Protein 6UG4 (pdb70)

InterPro domains:
  IPR003032 Ryanodine receptor Ryr [PF02026] (8-98)
  IPR015925 Ryanodine/Inositol 1,4,5-trisphosphate receptor [PTHR46399] (4-99)

Structure (mmCIF, N/CA/C/O backbone):
data_6UG4
#
_entry.id   6UG4
#
_cell.length_a   84.201
_cell.length_b   84.201
_cell.length_c   229.704
_cell.angle_alpha   90.000
_cell.angle_beta   90.000
_cell.angle_gamma   90.000
#
_symmetry.space_group_name_H-M   'P 41 21 2'
#
loop_
_entity.id
_entity.type
_entity.pdbx_description
1 polymer 'Putative ryanodine receptor'
2 non-polymer CAFFEINE
3 non-polymer GLYCEROL
4 non-polymer 'SULFATE ION'
5 non-polymer 'PYRUVIC ACID'
6 water water
#
loop_
_atom_site.group_PDB
_atom_site.id
_atom_site.type_symbol
_atom_site.label_atom_id
_atom_site.label_alt_id
_atom_site.label_comp_id
_atom_site.label_asym_id
_atom_site.label_entity_id
_atom_site.label_seq_id
_atom_site.pdbx_PDB_ins_code
_atom_site.Cartn_x
_atom_site.Cartn_y
_atom_site.Cartn_z
_atom_site.occupancy
_atom_site.B_iso_or_equiv
_atom_site.auth_seq_id
_atom_site.auth_comp_id
_atom_site.auth_asym_id
_atom_site.auth_atom_id
_atom_site.pdbx_PDB_model_num
ATOM 1 N N . ASP A 1 7 ? 11.448 1.444 3.222 1.00 83.66 7 ASP A N 1
ATOM 2 C CA . ASP A 1 7 ? 11.468 0.138 2.562 1.00 85.82 7 ASP A CA 1
ATOM 3 C C . ASP A 1 7 ? 12.205 0.213 1.218 1.00 86.66 7 ASP A C 1
ATOM 4 O O . ASP A 1 7 ? 11.771 0.904 0.289 1.00 86.62 7 ASP A O 1
ATOM 6 N N . TYR A 1 8 ? 13.316 -0.523 1.128 1.00 81.22 8 TYR A N 1
ATOM 7 C CA . TYR A 1 8 ? 14.262 -0.426 0.022 1.00 70.33 8 TYR A CA 1
ATOM 8 C C . TYR A 1 8 ? 14.028 -1.554 -0.985 1.00 65.95 8 TYR A C 1
ATOM 9 O O . TYR A 1 8 ? 14.152 -2.738 -0.646 1.00 61.06 8 TYR A O 1
ATOM 18 N N . ILE A 1 9 ? 13.720 -1.179 -2.225 1.00 65.81 9 ILE A N 1
ATOM 19 C CA . ILE A 1 9 ? 13.593 -2.156 -3.306 1.00 67.81 9 ILE A CA 1
ATOM 20 C C . ILE A 1 9 ? 14.530 -1.777 -4.449 1.00 68.98 9 ILE A C 1
ATOM 21 O O . ILE A 1 9 ? 14.228 -0.856 -5.225 1.00 68.35 9 ILE A O 1
ATOM 26 N N . PRO A 1 10 ? 15.629 -2.511 -4.603 1.00 69.76 10 PRO A N 1
ATOM 27 C CA . PRO A 1 10 ? 16.557 -2.210 -5.700 1.00 63.13 10 PRO A CA 1
ATOM 28 C C . PRO A 1 10 ? 15.891 -2.489 -7.039 1.00 64.83 10 PRO A C 1
ATOM 29 O O . PRO A 1 10 ? 15.208 -3.503 -7.217 1.00 76.19 10 PRO A O 1
ATOM 33 N N . GLU A 1 11 ? 16.095 -1.579 -7.988 1.00 59.79 11 GLU A N 1
ATOM 34 C CA . GLU A 1 11 ? 15.684 -1.784 -9.375 1.00 63.39 11 GLU A CA 1
ATOM 35 C C . GLU A 1 11 ? 16.924 -1.666 -10.254 1.00 64.02 11 GLU A C 1
ATOM 36 O O . GLU A 1 11 ? 17.124 -0.654 -10.937 1.00 65.84 11 GLU A O 1
ATOM 42 N N . PRO A 1 12 ? 17.795 -2.670 -10.241 1.00 60.33 12 PRO A N 1
ATOM 43 C CA . PRO A 1 12 ? 18.960 -2.629 -11.125 1.00 56.22 12 PRO A CA 1
ATOM 44 C C . PRO A 1 12 ? 18.550 -2.762 -12.583 1.00 52.29 12 PRO A C 1
ATOM 45 O O . PRO A 1 12 ? 17.445 -3.194 -12.922 1.00 58.32 12 PRO A O 1
ATOM 57 N N . ASP A 1 14 ? 18.895 -4.829 -15.926 1.00 50.83 14 ASP A N 1
ATOM 58 C CA . ASP A 1 14 ? 18.990 -6.274 -16.084 1.00 48.88 14 ASP A CA 1
ATOM 59 C C . ASP A 1 14 ? 20.229 -6.659 -16.902 1.00 50.07 14 ASP A C 1
ATOM 60 O O . ASP A 1 14 ? 20.380 -6.235 -18.052 1.00 50.88 14 ASP A O 1
ATOM 65 N N . LEU A 1 15 ? 21.105 -7.482 -16.326 1.00 40.38 15 LEU A N 1
ATOM 66 C CA . LEU A 1 15 ? 22.332 -7.879 -17.005 1.00 41.48 15 LEU A CA 1
ATOM 67 C C . LEU A 1 15 ? 22.331 -9.326 -17.472 1.00 42.71 15 LEU A C 1
ATOM 68 O O . LEU A 1 15 ? 23.306 -9.757 -18.093 1.00 48.12 15 LEU A O 1
ATOM 73 N N . SER A 1 16 ? 21.251 -10.070 -17.231 1.00 44.18 16 SER A N 1
ATOM 74 C CA . SER A 1 16 ? 21.256 -11.516 -17.454 1.00 45.04 16 SER A CA 1
ATOM 75 C C . SER A 1 16 ? 21.394 -11.904 -18.921 1.00 46.35 16 SER A C 1
ATOM 76 O O . SER A 1 16 ? 21.733 -13.050 -19.207 1.00 48.93 16 SER A O 1
ATOM 79 N N . LEU A 1 17 ? 21.148 -10.993 -19.858 1.00 46.98 17 LEU A N 1
ATOM 80 C CA . LEU A 1 17 ? 21.303 -11.300 -21.270 1.00 45.90 17 LEU A CA 1
ATOM 81 C C . LEU A 1 17 ? 22.587 -10.726 -21.866 1.00 45.32 17 LEU A C 1
ATOM 82 O O . LEU A 1 17 ? 22.814 -10.870 -23.071 1.00 48.30 17 LEU A O 1
ATOM 87 N N . VAL A 1 18 ? 23.424 -10.071 -21.065 1.00 41.65 18 VAL A N 1
ATOM 88 C CA . VAL A 1 18 ? 24.684 -9.537 -21.569 1.00 37.65 18 VAL A CA 1
ATOM 89 C C . VAL A 1 18 ? 25.701 -10.670 -21.613 1.00 45.57 18 VAL A C 1
ATOM 90 O O . VAL A 1 18 ? 25.946 -11.333 -20.599 1.00 46.70 18 VAL A O 1
ATOM 94 N N . ASP A 1 19 ? 26.310 -10.876 -22.778 1.00 41.59 19 ASP A N 1
ATOM 95 C CA . ASP A 1 19 ? 27.259 -11.971 -22.960 1.00 48.52 19 ASP A CA 1
ATOM 96 C C . ASP A 1 19 ? 28.687 -11.448 -23.104 1.00 55.64 19 ASP A C 1
ATOM 97 O O . ASP A 1 19 ? 28.983 -10.653 -24.003 1.00 56.59 19 ASP A O 1
ATOM 102 N N . LEU A 1 20 ? 29.536 -11.943 -22.269 1.00 50.89 20 LEU A N 1
ATOM 103 C CA . LEU A 1 20 ? 30.942 -11.597 -22.279 1.00 48.38 20 LEU A CA 1
ATOM 104 C C . LEU A 1 20 ? 31.761 -12.727 -22.882 1.00 42.87 20 LEU A C 1
ATOM 105 O O . LEU A 1 20 ? 31.329 -13.881 -22.888 1.00 46.05 20 LEU A O 1
ATOM 110 N N . PRO A 1 21 ? 32.947 -12.426 -23.395 1.00 41.96 21 PRO A N 1
ATOM 111 C CA . PRO A 1 21 ? 33.840 -13.504 -23.846 1.00 44.93 21 PRO A CA 1
ATOM 112 C C . PRO A 1 21 ? 34.162 -14.465 -22.707 1.00 46.38 21 PRO A C 1
ATOM 113 O O . PRO A 1 21 ? 34.533 -14.044 -21.603 1.00 40.31 21 PRO A O 1
ATOM 117 N N . GLU A 1 22 ? 34.005 -15.774 -22.982 1.00 39.38 22 GLU A N 1
ATOM 118 C CA . GLU A 1 22 ? 34.375 -16.817 -22.026 1.00 41.03 22 GLU A CA 1
ATOM 119 C C . GLU A 1 22 ? 35.795 -16.593 -21.508 1.00 34.77 22 GLU A C 1
ATOM 120 O O . GLU A 1 22 ? 36.068 -16.760 -20.313 1.00 33.12 22 GLU A O 1
ATOM 126 N N . SER A 1 23 ? 36.697 -16.255 -22.434 1.00 35.29 23 SER A N 1
ATOM 127 C CA . SER A 1 23 ? 38.070 -15.899 -22.070 1.00 39.75 23 SER A CA 1
ATOM 128 C C . SER A 1 23 ? 38.131 -14.765 -21.039 1.00 43.43 23 SER A C 1
ATOM 129 O O . SER A 1 23 ? 39.088 -14.685 -20.264 1.00 44.68 23 SER A O 1
ATOM 132 N N . LEU A 1 24 ? 37.134 -13.876 -21.010 1.00 42.96 24 LEU A N 1
ATOM 133 C CA . LEU A 1 24 ? 37.118 -12.869 -19.950 1.00 40.67 24 LEU A CA 1
ATOM 134 C C . LEU A 1 24 ? 36.597 -13.449 -18.633 1.00 37.29 24 LEU A C 1
ATOM 135 O O . LEU A 1 24 ? 37.181 -13.213 -17.571 1.00 34.93 24 LEU A O 1
ATOM 140 N N . ILE A 1 25 ? 35.491 -14.198 -18.671 1.00 33.50 25 ILE A N 1
ATOM 141 C CA . ILE A 1 25 ? 34.994 -14.827 -17.442 1.00 38.63 25 ILE A CA 1
ATOM 142 C C . ILE A 1 25 ? 36.054 -15.732 -16.812 1.00 42.70 25 ILE A C 1
ATOM 143 O O . ILE A 1 25 ? 36.112 -15.872 -15.583 1.00 38.13 25 ILE A O 1
ATOM 148 N N . GLN A 1 26 ? 36.914 -16.354 -17.631 1.00 35.38 26 GLN A N 1
ATOM 149 C CA . GLN A 1 26 ? 37.952 -17.219 -17.071 1.00 39.26 26 GLN A CA 1
ATOM 150 C C . GLN A 1 26 ? 38.942 -16.444 -16.217 1.00 43.18 26 GLN A C 1
ATOM 151 O O . GLN A 1 26 ? 39.647 -17.045 -15.397 1.00 38.28 26 GLN A O 1
ATOM 157 N N . LEU A 1 27 ? 39.039 -15.124 -16.405 1.00 35.39 27 LEU A N 1
ATOM 158 C CA . LEU A 1 27 ? 40.022 -14.346 -15.673 1.00 34.11 27 LEU A CA 1
ATOM 159 C C . LEU A 1 27 ? 39.419 -13.590 -14.492 1.00 33.47 27 LEU A C 1
ATOM 160 O O . LEU A 1 27 ? 40.123 -12.827 -13.826 1.00 38.27 27 LEU A O 1
ATOM 165 N N . SER A 1 28 ? 38.153 -13.835 -14.197 1.00 32.87 28 SER A N 1
ATOM 166 C CA . SER A 1 28 ? 37.439 -13.087 -13.175 1.00 40.27 28 SER A CA 1
ATOM 167 C C . SER A 1 28 ? 38.103 -13.192 -11.796 1.00 39.64 28 SER A C 1
ATOM 168 O O . SER A 1 28 ? 38.002 -12.264 -10.982 1.00 37.73 28 SER A O 1
ATOM 171 N N . GLU A 1 29 ? 38.790 -14.305 -11.509 1.00 38.38 29 GLU A N 1
ATOM 172 C CA . GLU A 1 29 ? 39.468 -14.431 -10.219 1.00 36.95 29 GLU A CA 1
ATOM 173 C C . GLU A 1 29 ? 40.662 -13.491 -10.140 1.00 39.31 29 GLU A C 1
ATOM 174 O O . GLU A 1 29 ? 40.898 -12.842 -9.111 1.00 40.38 29 GLU A O 1
ATOM 180 N N . ARG A 1 30 ? 41.415 -13.394 -11.232 1.00 38.17 30 ARG A N 1
ATOM 181 C CA . ARG A 1 30 ? 42.580 -12.523 -11.279 1.00 37.05 30 ARG A CA 1
ATOM 182 C C . ARG A 1 30 ? 42.175 -11.049 -11.201 1.00 37.75 30 ARG A C 1
ATOM 183 O O . ARG A 1 30 ? 42.881 -10.226 -10.592 1.00 36.58 30 ARG A O 1
ATOM 191 N N . ILE A 1 31 ? 41.021 -10.712 -11.795 1.00 32.73 31 ILE A N 1
ATOM 192 C CA . ILE A 1 31 ? 40.521 -9.342 -11.782 1.00 35.27 31 ILE A CA 1
ATOM 193 C C . ILE A 1 31 ? 40.045 -8.968 -10.381 1.00 36.34 31 ILE A C 1
ATOM 194 O O . ILE A 1 31 ? 40.387 -7.901 -9.852 1.00 39.78 31 ILE A O 1
ATOM 199 N N . ALA A 1 32 ? 39.296 -9.864 -9.738 1.00 33.78 32 ALA A N 1
ATOM 200 C CA . ALA A 1 32 ? 38.809 -9.589 -8.387 1.00 32.69 32 ALA A CA 1
ATOM 201 C C . ALA A 1 32 ? 39.963 -9.452 -7.391 1.00 37.16 32 ALA A C 1
ATOM 202 O O . ALA A 1 32 ? 39.978 -8.529 -6.556 1.00 35.21 32 ALA A O 1
ATOM 204 N N . GLU A 1 33 ? 40.940 -10.357 -7.464 1.00 33.51 33 GLU A N 1
ATOM 205 C CA . GLU A 1 33 ? 42.105 -10.247 -6.586 1.00 40.68 33 GLU A CA 1
ATOM 206 C C . GLU A 1 33 ? 42.782 -8.887 -6.720 1.00 37.83 33 GLU A C 1
ATOM 207 O O . GLU A 1 33 ? 43.100 -8.238 -5.719 1.00 46.33 33 GLU A O 1
ATOM 213 N N . ASN A 1 34 ? 43.038 -8.446 -7.951 1.00 33.39 34 ASN A N 1
ATOM 214 C CA . ASN A 1 34 ? 43.742 -7.176 -8.122 1.00 33.02 34 ASN A CA 1
ATOM 215 C C . ASN A 1 34 ? 42.866 -5.995 -7.729 1.00 38.54 34 ASN A C 1
ATOM 216 O O . ASN A 1 34 ? 43.349 -5.030 -7.128 1.00 37.04 34 ASN A O 1
ATOM 221 N N . VAL A 1 35 ? 41.572 -6.061 -8.053 1.00 42.15 35 VAL A N 1
ATOM 222 C CA . VAL A 1 35 ? 40.629 -5.050 -7.580 1.00 38.91 35 VAL A CA 1
ATOM 223 C C . VAL A 1 35 ? 40.652 -4.984 -6.059 1.00 38.37 35 VAL A C 1
ATOM 224 O O . VAL A 1 35 ? 40.691 -3.896 -5.468 1.00 41.89 35 VAL A O 1
ATOM 228 N N . HIS A 1 36 ? 40.667 -6.145 -5.402 1.00 39.12 36 HIS A N 1
ATOM 229 C CA . HIS A 1 36 ? 40.847 -6.171 -3.953 1.00 39.10 36 HIS A CA 1
ATOM 230 C C . HIS A 1 36 ? 42.180 -5.537 -3.539 1.00 44.89 36 HIS A C 1
ATOM 231 O O . HIS A 1 36 ? 42.224 -4.692 -2.635 1.00 48.71 36 HIS A O 1
ATOM 238 N N . GLU A 1 37 ? 43.273 -5.932 -4.195 1.00 37.81 37 GLU A N 1
ATOM 239 C CA . GLU A 1 37 ? 44.601 -5.466 -3.797 1.00 45.80 37 GLU A CA 1
ATOM 240 C C . GLU A 1 37 ? 44.750 -3.964 -3.967 1.00 49.99 37 GLU A C 1
ATOM 241 O O . GLU A 1 37 ? 45.356 -3.300 -3.118 1.00 47.75 37 GLU A O 1
ATOM 247 N N . VAL A 1 38 ? 44.267 -3.422 -5.090 1.00 45.58 38 VAL A N 1
ATOM 248 C CA . VAL A 1 38 ? 44.322 -1.978 -5.306 1.00 43.65 38 VAL A CA 1
ATOM 249 C C . VAL A 1 38 ? 43.546 -1.259 -4.207 1.00 48.14 38 VAL A C 1
ATOM 250 O O . VAL A 1 38 ? 44.017 -0.266 -3.634 1.00 52.20 38 VAL A O 1
ATOM 254 N N . TRP A 1 39 ? 42.375 -1.789 -3.851 1.00 45.07 39 TRP A N 1
ATOM 255 C CA . TRP A 1 39 ? 41.589 -1.198 -2.769 1.00 46.36 39 TRP A CA 1
ATOM 256 C C . TRP A 1 39 ? 42.326 -1.268 -1.437 1.00 50.09 39 TRP A C 1
ATOM 257 O O . TRP A 1 39 ? 42.255 -0.333 -0.629 1.00 53.69 39 TRP A O 1
ATOM 268 N N . ALA A 1 40 ? 43.020 -2.376 -1.174 1.00 48.16 40 ALA A N 1
ATOM 269 C CA . ALA A 1 40 ? 43.672 -2.525 0.119 1.00 43.87 40 ALA A CA 1
ATOM 270 C C . ALA A 1 40 ? 44.876 -1.600 0.231 1.00 46.50 40 ALA A C 1
ATOM 271 O O . ALA A 1 40 ? 45.090 -0.970 1.272 1.00 46.92 40 ALA A O 1
ATOM 273 N N . LYS A 1 41 ? 45.668 -1.502 -0.836 1.00 46.62 41 LYS A N 1
ATOM 274 C CA . LYS A 1 41 ? 46.794 -0.577 -0.835 1.00 49.03 41 LYS A CA 1
ATOM 275 C C . LYS A 1 41 ? 46.345 0.835 -0.497 1.00 48.96 41 LYS A C 1
ATOM 276 O O . LYS A 1 41 ? 46.933 1.488 0.373 1.00 46.48 41 LYS A O 1
ATOM 282 N N . ALA A 1 42 ? 45.290 1.315 -1.162 1.00 49.58 42 ALA A N 1
ATOM 283 C CA . ALA A 1 42 ? 44.824 2.675 -0.915 1.00 51.04 42 ALA A CA 1
ATOM 284 C C . ALA A 1 42 ? 44.455 2.876 0.549 1.00 50.99 42 ALA A C 1
ATOM 285 O O . ALA A 1 42 ? 44.891 3.847 1.171 1.00 56.00 42 ALA A O 1
ATOM 287 N N . ARG A 1 43 ? 43.680 1.952 1.126 1.00 50.67 43 ARG A N 1
ATOM 288 C CA . ARG A 1 43 ? 43.287 2.083 2.526 1.00 53.40 43 ARG A CA 1
ATOM 289 C C . ARG A 1 43 ? 44.497 2.053 3.453 1.00 62.16 43 ARG A C 1
ATOM 290 O O . ARG A 1 43 ? 44.587 2.844 4.401 1.00 62.83 43 ARG A O 1
ATOM 298 N N . ILE A 1 44 ? 45.438 1.148 3.193 1.00 59.76 44 ILE A N 1
ATOM 299 C CA . ILE A 1 44 ? 46.588 1.008 4.076 1.00 59.97 44 ILE A CA 1
ATOM 300 C C . ILE A 1 44 ? 47.530 2.201 3.918 1.00 61.08 44 ILE A C 1
ATOM 301 O O . ILE A 1 44 ? 48.152 2.652 4.888 1.00 62.67 44 ILE A O 1
ATOM 306 N N . ASP A 1 45 ? 47.613 2.758 2.706 1.00 61.97 45 ASP A N 1
ATOM 307 C CA . ASP A 1 45 ? 48.408 3.965 2.478 1.00 66.50 45 ASP A CA 1
ATOM 308 C C . ASP A 1 45 ? 47.861 5.161 3.256 1.00 73.44 45 ASP A C 1
ATOM 309 O O . ASP A 1 45 ? 48.603 6.111 3.527 1.00 81.45 45 ASP A O 1
ATOM 314 N N . GLU A 1 46 ? 46.572 5.156 3.605 1.00 65.21 46 GLU A N 1
ATOM 315 C CA . GLU A 1 46 ? 45.894 6.175 4.392 1.00 64.88 46 GLU A CA 1
ATOM 316 C C . GLU A 1 46 ? 45.664 5.747 5.843 1.00 65.46 46 GLU A C 1
ATOM 317 O O . GLU A 1 46 ? 44.700 6.201 6.475 1.00 64.68 46 GLU A O 1
ATOM 323 N N . GLY A 1 47 ? 46.368 4.739 6.354 1.00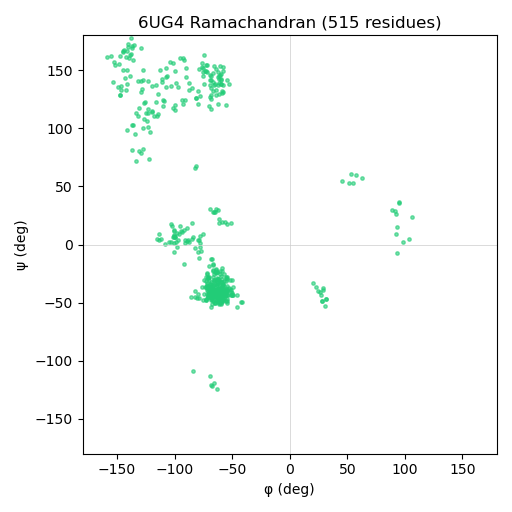 65.03 47 GLY A N 1
ATOM 324 C CA . GLY A 1 47 ? 46.348 4.448 7.772 1.00 64.94 47 GLY A CA 1
ATOM 325 C C . GLY A 1 47 ? 45.328 3.444 8.259 1.00 67.53 47 GLY A C 1
ATOM 326 O O . GLY A 1 47 ? 45.161 3.311 9.476 1.00 73.79 47 GLY A O 1
ATOM 327 N N . TRP A 1 48 ? 44.635 2.739 7.368 1.00 64.23 48 TRP A N 1
ATOM 328 C CA . TRP A 1 48 ? 43.737 1.677 7.812 1.00 59.29 48 TRP A CA 1
ATOM 329 C C . TRP A 1 48 ? 44.532 0.442 8.216 1.00 57.18 48 TRP A C 1
ATOM 330 O O . TRP A 1 48 ? 45.663 0.226 7.773 1.00 54.69 48 TRP A O 1
ATOM 341 N N . THR A 1 49 ? 43.928 -0.375 9.073 1.00 62.33 49 THR A N 1
ATOM 342 C CA . THR A 1 49 ? 44.549 -1.584 9.599 1.00 63.38 49 THR A CA 1
ATOM 343 C C . THR A 1 49 ? 43.488 -2.659 9.744 1.00 55.89 49 THR A C 1
ATOM 344 O O . THR A 1 49 ? 42.290 -2.401 9.637 1.00 54.41 49 THR A O 1
ATOM 348 N N . TYR A 1 50 ? 43.933 -3.886 9.971 1.00 56.02 50 TYR A N 1
ATOM 349 C CA . TYR A 1 50 ? 43.002 -4.994 10.122 1.00 61.66 50 TYR A CA 1
ATOM 350 C C . TYR A 1 50 ? 42.186 -4.877 11.405 1.00 66.25 50 TYR A C 1
ATOM 351 O O . TYR A 1 50 ? 42.732 -4.632 12.486 1.00 69.04 50 TYR A O 1
ATOM 360 N N . GLY A 1 51 ? 40.879 -5.108 11.290 1.00 64.93 51 GLY A N 1
ATOM 361 C CA . GLY A 1 51 ? 40.009 -5.125 12.453 1.00 71.05 51 GLY A CA 1
ATOM 362 C C . GLY A 1 51 ? 38.878 -6.114 12.272 1.00 74.76 51 GLY A C 1
ATOM 363 O O . GLY A 1 51 ? 38.566 -6.522 11.157 1.00 76.87 51 GLY A O 1
ATOM 364 N N . GLU A 1 52 ? 38.254 -6.487 13.387 1.00 77.80 52 GLU A N 1
ATOM 365 C CA . GLU A 1 52 ? 37.199 -7.494 13.331 1.00 81.15 52 GLU A CA 1
ATOM 366 C C . GLU A 1 52 ? 35.955 -6.992 12.610 1.00 78.88 52 GLU A C 1
ATOM 367 O O . GLU A 1 52 ? 35.244 -7.785 11.979 1.00 81.56 52 GLU A O 1
ATOM 373 N N . LYS A 1 53 ? 35.656 -5.702 12.703 1.00 75.21 53 LYS A N 1
ATOM 374 C CA . LYS A 1 53 ? 34.533 -5.166 11.948 1.00 74.98 53 LYS A CA 1
ATOM 375 C C . LYS A 1 53 ? 34.910 -3.808 11.377 1.00 69.72 53 LYS A C 1
ATOM 376 O O . LYS A 1 53 ? 35.835 -3.140 11.856 1.00 71.83 53 LYS A O 1
ATOM 382 N N . ARG A 1 54 ? 34.145 -3.413 10.356 1.00 68.41 54 ARG A N 1
ATOM 383 C CA . ARG A 1 54 ? 34.354 -2.129 9.691 1.00 66.40 54 ARG A CA 1
ATOM 384 C C . ARG A 1 54 ? 34.134 -0.993 10.682 1.00 70.28 54 ARG A C 1
ATOM 385 O O . ARG A 1 54 ? 33.046 -0.858 11.256 1.00 74.38 54 ARG A O 1
ATOM 393 N N . ASP A 1 55 ? 35.163 -0.178 10.881 1.00 72.75 55 ASP A N 1
ATOM 394 C CA . ASP A 1 55 ? 35.170 0.938 11.827 1.00 76.52 55 ASP A CA 1
ATOM 395 C C . ASP A 1 55 ? 35.774 2.144 11.108 1.00 71.68 55 ASP A C 1
ATOM 396 O O . ASP A 1 55 ? 36.999 2.254 10.986 1.00 69.16 55 ASP A O 1
ATOM 401 N N . ASP A 1 56 ? 34.964 3.029 10.520 1.00 71.03 56 ASP A N 1
ATOM 402 C CA . ASP A 1 56 ? 35.525 4.175 9.810 1.00 70.68 56 ASP A CA 1
ATOM 403 C C . ASP A 1 56 ? 36.209 5.139 10.773 1.00 72.95 56 ASP A C 1
ATOM 404 O O . ASP A 1 56 ? 37.287 5.665 10.473 1.00 70.44 56 ASP A O 1
ATOM 409 N N . ILE A 1 57 ? 35.609 5.362 11.948 1.00 75.81 57 ILE A N 1
ATOM 410 C CA . ILE A 1 57 ? 36.211 6.395 12.793 1.00 77.66 57 ILE A CA 1
ATOM 411 C C . ILE A 1 57 ? 37.611 5.983 13.236 1.00 77.82 57 ILE A C 1
ATOM 412 O O . ILE A 1 57 ? 38.554 6.777 13.179 1.00 78.65 57 ILE A O 1
ATOM 417 N N . HIS A 1 58 ? 37.903 4.706 13.468 1.00 78.02 58 HIS A N 1
ATOM 418 C CA . HIS A 1 58 ? 39.262 4.296 13.820 1.00 79.14 58 HIS A CA 1
ATOM 419 C C . HIS A 1 58 ? 40.052 3.705 12.655 1.00 76.76 58 HIS A C 1
ATOM 420 O O . HIS A 1 58 ? 41.203 3.303 12.855 1.00 83.61 58 HIS A O 1
ATOM 427 N N . LYS A 1 59 ? 39.468 3.633 11.456 1.00 71.04 59 LYS A N 1
ATOM 428 C CA . LYS A 1 59 ? 40.144 3.132 10.251 1.00 66.89 59 LYS A CA 1
ATOM 429 C C . LYS A 1 59 ? 40.548 1.652 10.385 1.00 65.09 59 LYS A C 1
ATOM 430 O O . LYS A 1 59 ? 41.709 1.270 10.227 1.00 67.11 59 LYS A O 1
ATOM 436 N N . LYS A 1 60 ? 39.559 0.807 10.651 1.00 60.09 60 LYS A N 1
ATOM 437 C CA . LYS A 1 60 ? 39.799 -0.626 10.724 1.00 64.28 60 LYS A CA 1
ATOM 438 C C . LYS A 1 60 ? 38.795 -1.364 9.851 1.00 68.83 60 LYS A C 1
ATOM 439 O O . LYS A 1 60 ? 37.617 -0.993 9.788 1.00 64.39 60 LYS A O 1
ATOM 445 N N . HIS A 1 61 ? 39.278 -2.405 9.167 1.00 65.94 61 HIS A N 1
ATOM 446 C CA . HIS A 1 61 ? 38.460 -3.143 8.237 1.00 57.53 61 HIS A CA 1
ATOM 447 C C . HIS A 1 61 ? 38.861 -4.615 8.220 1.00 60.84 61 HIS A C 1
ATOM 448 O O . HIS A 1 61 ? 40.065 -4.919 8.147 1.00 56.87 61 HIS A O 1
ATOM 455 N N . PRO A 1 62 ? 37.893 -5.538 8.293 1.00 62.95 62 PRO A N 1
ATOM 456 C CA . PRO A 1 62 ? 38.237 -6.973 8.271 1.00 55.32 62 PRO A CA 1
ATOM 457 C C . PRO A 1 62 ? 38.724 -7.484 6.929 1.00 52.63 62 PRO A C 1
ATOM 458 O O . PRO A 1 62 ? 39.388 -8.525 6.902 1.00 49.85 62 PRO A O 1
ATOM 462 N N A CYS A 1 63 ? 38.405 -6.815 5.815 0.67 53.44 63 CYS A N 1
ATOM 463 N N B CYS A 1 63 ? 38.432 -6.790 5.832 0.33 53.84 63 CYS A N 1
ATOM 464 C CA A CYS A 1 63 ? 38.836 -7.266 4.493 0.67 55.85 63 CYS A CA 1
ATOM 465 C CA B CYS A 1 63 ? 38.817 -7.247 4.508 0.33 55.36 63 CYS A CA 1
ATOM 466 C C A CYS A 1 63 ? 40.263 -6.852 4.161 0.67 55.83 63 CYS A C 1
ATOM 467 C C B CYS A 1 63 ? 40.256 -6.876 4.172 0.33 56.08 63 CYS A C 1
ATOM 468 O O A CYS A 1 63 ? 40.689 -7.005 3.013 0.67 55.74 63 CYS A O 1
ATOM 469 O O B CYS A 1 63 ? 40.688 -7.092 3.039 0.33 55.73 63 CYS A O 1
ATOM 474 N N . LEU A 1 64 ? 41.007 -6.340 5.137 1.00 55.78 64 LEU A N 1
ATOM 475 C CA . LEU A 1 64 ? 42.415 -6.000 4.898 1.00 52.26 64 LEU A CA 1
ATOM 476 C C . LEU A 1 64 ? 43.308 -7.187 5.280 1.00 51.77 64 LEU A C 1
ATOM 477 O O . LEU A 1 64 ? 44.062 -7.166 6.254 1.00 53.74 64 LEU A O 1
ATOM 482 N N . VAL A 1 65 ? 43.205 -8.209 4.431 1.00 50.66 65 VAL A N 1
ATOM 483 C CA . VAL A 1 65 ? 44.013 -9.431 4.468 1.00 55.28 65 VAL A CA 1
ATOM 484 C C . VAL A 1 65 ? 44.307 -9.783 3.011 1.00 48.97 65 VAL A C 1
ATOM 485 O O . VAL A 1 65 ? 43.664 -9.219 2.115 1.00 45.47 65 VAL A O 1
ATOM 489 N N . PRO A 1 66 ? 45.241 -10.686 2.704 1.00 51.59 66 PRO A N 1
ATOM 490 C CA . PRO A 1 66 ? 45.439 -11.068 1.300 1.00 54.08 66 PRO A CA 1
ATOM 491 C C . PRO A 1 66 ? 44.169 -11.662 0.714 1.00 52.15 66 PRO A C 1
ATOM 492 O O . PRO A 1 66 ? 43.416 -12.368 1.391 1.00 61.17 66 PRO A O 1
ATOM 496 N N . TYR A 1 67 ? 43.926 -11.340 -0.560 1.00 47.98 67 TYR A N 1
ATOM 497 C CA . TYR A 1 67 ? 42.716 -11.807 -1.231 1.00 45.12 67 TYR A CA 1
ATOM 498 C C . TYR A 1 67 ? 42.536 -13.313 -1.073 1.00 57.89 67 TYR A C 1
ATOM 499 O O . TYR A 1 67 ? 41.425 -13.789 -0.814 1.00 41.44 67 TYR A O 1
ATOM 508 N N . ASP A 1 68 ? 43.634 -14.072 -1.191 1.00 57.78 68 ASP A N 1
ATOM 509 C CA . ASP A 1 68 ? 43.523 -15.526 -1.176 1.00 66.31 68 ASP A CA 1
ATOM 510 C C . ASP A 1 68 ? 42.984 -16.047 0.152 1.00 70.08 68 ASP A C 1
ATOM 511 O O . ASP A 1 68 ? 42.369 -17.120 0.187 1.00 66.66 68 ASP A O 1
ATOM 516 N N . GLU A 1 69 ? 43.128 -15.290 1.241 1.00 66.11 69 GLU A N 1
ATOM 517 C CA . GLU A 1 69 ? 42.619 -15.730 2.535 1.00 56.62 69 GLU A CA 1
ATOM 518 C C . GLU A 1 69 ? 41.164 -15.351 2.787 1.00 54.55 69 GLU A C 1
ATOM 519 O O . GLU A 1 69 ? 40.651 -15.638 3.872 1.00 62.94 69 GLU A O 1
ATOM 525 N N . LEU A 1 70 ? 40.481 -14.720 1.838 1.00 52.08 70 LEU A N 1
ATOM 526 C CA . LEU A 1 70 ? 39.073 -14.436 2.047 1.00 51.51 70 LEU A CA 1
ATOM 527 C C . LEU A 1 70 ? 38.257 -15.727 1.947 1.00 51.67 70 LEU A C 1
ATOM 528 O O . LEU A 1 70 ? 38.632 -16.658 1.230 1.00 51.56 70 LEU A O 1
ATOM 533 N N . PRO A 1 71 ? 37.146 -15.814 2.668 1.00 54.02 71 PRO A N 1
ATOM 534 C CA . PRO A 1 71 ? 36.234 -16.946 2.471 1.00 57.96 71 PRO A CA 1
ATOM 535 C C . PRO A 1 71 ? 35.745 -17.035 1.032 1.00 53.14 71 PRO A C 1
ATOM 536 O O . PRO A 1 71 ? 35.575 -16.031 0.334 1.00 47.63 71 PRO A O 1
ATOM 540 N N . GLU A 1 72 ? 35.488 -18.266 0.598 1.00 48.61 72 GLU A N 1
ATOM 541 C CA . GLU A 1 72 ? 35.180 -18.468 -0.813 1.00 45.71 72 GLU A CA 1
ATOM 542 C C . GLU A 1 72 ? 33.854 -17.816 -1.206 1.00 43.04 72 GLU A C 1
ATOM 543 O O . GLU A 1 72 ? 33.685 -17.386 -2.355 1.00 41.50 72 GLU A O 1
ATOM 549 N N . GLU A 1 73 ? 32.908 -17.668 -0.274 1.00 41.55 73 GLU A N 1
ATOM 550 C CA . GLU A 1 73 ? 31.667 -16.959 -0.559 1.00 43.83 73 GLU A CA 1
ATOM 551 C C . GLU A 1 73 ? 31.917 -15.484 -0.875 1.00 47.72 73 GLU A C 1
ATOM 552 O O . GLU A 1 73 ? 31.114 -14.867 -1.587 1.00 48.86 73 GLU A O 1
ATOM 558 N N . GLU A 1 74 ? 32.966 -14.916 -0.268 1.00 42.52 74 GLU A N 1
ATOM 559 C CA . GLU A 1 74 ? 33.319 -13.530 -0.528 1.00 39.80 74 GLU A CA 1
ATOM 560 C C . GLU A 1 74 ? 33.987 -13.374 -1.889 1.00 42.65 74 GLU A C 1
ATOM 561 O O . GLU A 1 74 ? 33.642 -12.465 -2.655 1.00 42.70 74 GLU A O 1
ATOM 567 N N . LYS A 1 75 ? 34.971 -14.233 -2.185 1.00 41.01 75 LYS A N 1
ATOM 568 C CA . LYS A 1 75 ? 35.595 -14.252 -3.505 1.00 36.96 75 LYS A CA 1
ATOM 569 C C . LYS A 1 75 ? 34.546 -14.416 -4.599 1.00 35.40 75 LYS A C 1
ATOM 570 O O . LYS A 1 75 ? 34.652 -13.822 -5.674 1.00 37.25 75 LYS A O 1
ATOM 576 N N . GLU A 1 76 ? 33.547 -15.258 -4.340 1.00 36.64 76 GLU A N 1
ATOM 577 C CA . GLU A 1 76 ? 32.418 -15.424 -5.243 1.00 43.93 76 GLU A CA 1
ATOM 578 C C . GLU A 1 76 ? 31.673 -14.101 -5.443 1.00 41.26 76 GLU A C 1
ATOM 579 O O . GLU A 1 76 ? 31.416 -13.683 -6.579 1.00 37.45 76 GLU A O 1
ATOM 585 N N . ALA A 1 77 ? 31.313 -13.435 -4.346 1.00 36.81 77 ALA A N 1
ATOM 586 C CA . ALA A 1 77 ? 30.723 -12.106 -4.466 1.00 38.49 77 ALA A CA 1
ATOM 587 C C . ALA A 1 77 ? 31.632 -11.171 -5.259 1.00 41.16 77 ALA A C 1
ATOM 588 O O . ALA A 1 77 ? 31.159 -10.434 -6.127 1.00 35.73 77 ALA A O 1
ATOM 590 N N . ASP A 1 78 ? 32.950 -11.250 -5.034 1.00 38.43 78 ASP A N 1
ATOM 591 C CA . ASP A 1 78 ? 33.856 -10.294 -5.666 1.00 39.58 78 ASP A CA 1
ATOM 592 C C . ASP A 1 78 ? 34.000 -10.554 -7.165 1.00 37.32 78 ASP A C 1
ATOM 593 O O . ASP A 1 78 ? 34.094 -9.608 -7.959 1.00 32.43 78 ASP A O 1
ATOM 598 N N . ARG A 1 79 ? 34.015 -11.831 -7.572 1.00 37.06 79 ARG A N 1
ATOM 599 C CA . ARG A 1 79 ? 34.095 -12.163 -8.995 1.00 34.82 79 ARG A CA 1
ATOM 600 C C . ARG A 1 79 ? 32.822 -11.748 -9.727 1.00 32.13 79 ARG A C 1
ATOM 601 O O . ARG A 1 79 ? 32.879 -11.295 -10.875 1.00 34.55 79 ARG A O 1
ATOM 609 N N . ASN A 1 80 ? 31.667 -11.931 -9.092 1.00 31.53 80 ASN A N 1
ATOM 610 C CA . ASN A 1 80 ? 30.374 -11.520 -9.634 1.00 30.20 80 ASN A CA 1
ATOM 611 C C . ASN A 1 80 ? 30.326 -10.020 -9.884 1.00 32.21 80 ASN A C 1
ATOM 612 O O . ASN A 1 80 ? 29.843 -9.579 -10.929 1.00 35.63 80 ASN A O 1
ATOM 617 N N . THR A 1 81 ? 30.745 -9.258 -8.872 1.00 34.22 81 THR A N 1
ATOM 618 C CA . THR A 1 81 ? 30.804 -7.803 -9.023 1.00 41.68 81 THR A CA 1
ATOM 619 C C . THR A 1 81 ? 31.732 -7.401 -10.155 1.00 36.85 81 THR A C 1
ATOM 620 O O . THR A 1 81 ? 31.402 -6.506 -10.937 1.00 37.10 81 THR A O 1
ATOM 624 N N . ALA A 1 8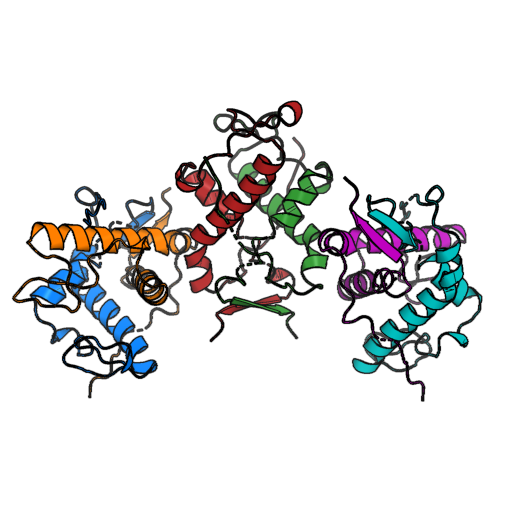2 ? 32.879 -8.072 -10.286 1.00 33.47 82 ALA A N 1
ATOM 625 C CA . ALA A 1 82 ? 33.773 -7.728 -11.389 1.00 34.24 82 ALA A CA 1
ATOM 626 C C . ALA A 1 82 ? 33.103 -7.953 -12.747 1.00 34.24 82 ALA A C 1
ATOM 627 O O . ALA A 1 82 ? 33.158 -7.073 -13.613 1.00 35.55 82 ALA A O 1
ATOM 637 N N . ASN A 1 84 ? 29.744 -8.232 -13.373 1.00 26.26 84 ASN A N 1
ATOM 638 C CA . ASN A 1 84 ? 28.648 -7.264 -13.445 1.00 35.28 84 ASN A CA 1
ATOM 639 C C . ASN A 1 84 ? 29.131 -5.880 -13.897 1.00 38.83 84 ASN A C 1
ATOM 640 O O . ASN A 1 84 ? 28.442 -5.193 -14.662 1.00 34.63 84 ASN A O 1
ATOM 645 N N . THR A 1 85 ? 30.305 -5.455 -13.432 1.00 35.58 85 THR A N 1
ATOM 646 C CA . THR A 1 85 ? 30.853 -4.176 -13.869 1.00 35.05 85 THR A CA 1
ATOM 647 C C . THR A 1 85 ? 31.065 -4.154 -15.379 1.00 36.42 85 THR A C 1
ATOM 648 O O . THR A 1 85 ? 30.646 -3.206 -16.065 1.00 34.10 85 THR A O 1
ATOM 652 N N . ILE A 1 86 ? 31.718 -5.196 -15.910 1.00 28.66 86 ILE A N 1
ATOM 653 C CA . ILE A 1 86 ? 32.020 -5.234 -17.335 1.00 33.08 86 ILE A CA 1
ATOM 654 C C . ILE A 1 86 ? 30.752 -5.465 -18.155 1.00 37.87 86 ILE A C 1
ATOM 655 O O . ILE A 1 86 ? 30.668 -5.057 -19.315 1.00 39.78 86 ILE A O 1
ATOM 660 N N . LYS A 1 87 ? 29.762 -6.147 -17.586 1.00 32.56 87 LYS A N 1
ATOM 661 C CA . LYS A 1 87 ? 28.503 -6.320 -18.297 1.00 35.24 87 LYS A CA 1
ATOM 662 C C . LYS A 1 87 ? 27.794 -4.981 -18.454 1.00 38.54 87 LYS A C 1
ATOM 663 O O . LYS A 1 87 ? 27.212 -4.698 -19.505 1.00 38.27 87 LYS A O 1
ATOM 677 N N . VAL A 1 89 ? 29.346 -2.089 -18.604 1.00 35.83 89 VAL A N 1
ATOM 678 C CA . VAL A 1 89 ? 30.080 -1.418 -19.670 1.00 30.63 89 VAL A CA 1
ATOM 679 C C . VAL A 1 89 ? 29.522 -1.790 -21.042 1.00 40.92 89 VAL A C 1
ATOM 680 O O . VAL A 1 89 ? 29.205 -0.920 -21.867 1.00 37.96 89 VAL A O 1
ATOM 684 N N . LYS A 1 90 ? 29.419 -3.102 -21.305 1.00 41.76 90 LYS A N 1
ATOM 685 C CA . LYS A 1 90 ? 28.899 -3.545 -22.596 1.00 43.54 90 LYS A CA 1
ATOM 686 C C . LYS A 1 90 ? 27.464 -3.081 -22.805 1.00 42.26 90 LYS A C 1
ATOM 687 O O . LYS A 1 90 ? 27.080 -2.691 -23.911 1.00 46.18 90 LYS A O 1
ATOM 693 N N . LYS A 1 91 ? 26.671 -3.014 -21.749 1.00 38.66 91 LYS A N 1
ATOM 694 C CA . LYS A 1 91 ? 25.296 -2.559 -21.852 1.00 42.93 91 LYS A CA 1
ATOM 695 C C . LYS A 1 91 ? 25.210 -1.060 -22.149 1.00 44.45 91 LYS A C 1
ATOM 696 O O . LYS A 1 91 ? 24.258 -0.610 -22.795 1.00 45.45 91 LYS A O 1
ATOM 702 N N . LEU A 1 92 ? 26.179 -0.270 -21.682 1.00 42.83 92 LEU A N 1
ATOM 703 C CA . LEU A 1 92 ? 26.224 1.152 -21.999 1.00 45.89 92 LEU A CA 1
ATOM 704 C C . LEU A 1 92 ? 26.763 1.410 -23.404 1.00 49.54 92 LEU A C 1
ATOM 705 O O . LEU A 1 92 ? 27.006 2.568 -23.756 1.00 48.37 92 LEU A O 1
ATOM 710 N N . GLY A 1 93 ? 26.971 0.360 -24.192 1.00 46.12 93 GLY A N 1
ATOM 711 C CA . GLY A 1 93 ? 27.335 0.480 -25.580 1.00 48.79 93 GLY A CA 1
ATOM 712 C C . GLY A 1 93 ? 28.812 0.428 -25.907 1.00 55.43 93 GLY A C 1
ATOM 713 O O . GLY A 1 93 ? 29.242 1.126 -26.826 1.00 64.21 93 GLY A O 1
ATOM 714 N N . PHE A 1 94 ? 29.605 -0.377 -25.209 1.00 49.50 94 PHE A N 1
ATOM 715 C CA . PHE A 1 94 ? 31.017 -0.532 -25.540 1.00 45.47 94 PHE A CA 1
ATOM 716 C C . PHE A 1 94 ? 31.301 -1.972 -25.965 1.00 49.81 94 PHE A C 1
ATOM 717 O O . PHE A 1 94 ? 30.767 -2.914 -25.375 1.00 50.16 94 PHE A O 1
ATOM 725 N N . ARG A 1 95 ? 32.102 -2.123 -27.023 1.00 53.42 95 ARG A N 1
ATOM 726 C CA . ARG A 1 95 ? 32.660 -3.405 -27.430 1.00 53.27 95 ARG A CA 1
ATOM 727 C C . ARG A 1 95 ? 33.686 -3.885 -26.420 1.00 49.32 95 ARG A C 1
ATOM 728 O O . ARG A 1 95 ? 34.520 -3.104 -25.959 1.00 48.16 95 ARG A O 1
ATOM 736 N N . ILE A 1 96 ? 33.624 -5.182 -26.100 1.00 48.88 96 ILE A N 1
ATOM 737 C CA . ILE A 1 96 ? 34.647 -5.896 -25.335 1.00 52.12 96 ILE A CA 1
ATOM 738 C C . ILE A 1 96 ? 35.112 -7.072 -26.206 1.00 49.17 96 ILE A C 1
ATOM 739 O O . ILE A 1 96 ? 34.322 -7.976 -26.502 1.00 55.47 96 ILE A O 1
ATOM 744 N N . GLU A 1 97 ? 36.383 -7.067 -26.605 1.00 50.60 97 GLU A N 1
ATOM 745 C CA . GLU A 1 97 ? 36.927 -8.091 -27.483 1.00 57.06 97 GLU A CA 1
ATOM 746 C C . GLU A 1 97 ? 38.332 -8.427 -27.028 1.00 57.92 97 GLU A C 1
ATOM 747 O O . GLU A 1 97 ? 39.108 -7.521 -26.705 1.00 57.58 97 GLU A O 1
ATOM 753 N N . LYS A 1 98 ? 38.664 -9.721 -27.021 1.00 55.04 98 LYS A N 1
ATOM 754 C CA . LYS A 1 98 ? 40.031 -10.165 -26.772 1.00 55.96 98 LYS A CA 1
ATOM 755 C C . LYS A 1 98 ? 40.939 -9.681 -27.894 1.00 56.93 98 LYS A C 1
ATOM 756 O O . LYS A 1 98 ? 40.548 -9.666 -29.063 1.00 59.13 98 LYS A O 1
ATOM 762 N N . GLU A 1 99 ? 42.135 -9.206 -27.549 1.00 58.11 99 GLU A N 1
ATOM 763 C CA . GLU A 1 99 ? 43.077 -8.765 -28.570 1.00 69.09 99 GLU A CA 1
ATOM 764 C C . GLU A 1 99 ? 43.715 -9.955 -29.269 1.00 73.19 99 GLU A C 1
ATOM 765 O O . GLU A 1 99 ? 43.976 -10.997 -28.660 1.00 74.31 99 GLU A O 1
ATOM 771 N N . ASP A 1 100 ? 43.965 -9.784 -30.560 1.00 82.05 100 ASP A N 1
ATOM 772 C CA . ASP A 1 100 ? 44.620 -10.794 -31.377 1.00 93.24 100 ASP A CA 1
ATOM 773 C C . ASP A 1 100 ? 46.008 -11.120 -30.814 1.00 94.84 100 ASP A C 1
ATOM 774 O O . ASP A 1 100 ? 46.739 -11.952 -31.349 1.00 97.72 100 ASP A O 1
ATOM 779 N N . ASP B 1 7 ? 50.810 -7.571 9.202 1.00 90.35 7 ASP B N 1
ATOM 780 C CA . ASP B 1 7 ? 51.937 -7.955 8.355 1.00 87.43 7 ASP B CA 1
ATOM 781 C C . ASP B 1 7 ? 51.606 -7.892 6.854 1.00 86.96 7 ASP B C 1
ATOM 782 O O . ASP B 1 7 ? 52.476 -8.138 6.017 1.00 89.38 7 ASP B O 1
ATOM 784 N N . TYR B 1 8 ? 50.361 -7.538 6.523 1.00 80.82 8 TYR B N 1
ATOM 785 C CA . TYR B 1 8 ? 49.854 -7.617 5.153 1.00 74.58 8 TYR B CA 1
ATOM 786 C C . TYR B 1 8 ? 50.318 -6.427 4.320 1.00 66.95 8 TYR B C 1
ATOM 787 O O . TYR B 1 8 ? 50.003 -5.277 4.640 1.00 68.52 8 TYR B O 1
ATOM 796 N N . ILE B 1 9 ? 51.038 -6.702 3.236 1.00 66.97 9 ILE B N 1
ATOM 797 C CA . ILE B 1 9 ? 51.435 -5.615 2.342 1.00 72.62 9 ILE B CA 1
ATOM 798 C C . ILE B 1 9 ? 50.921 -5.928 0.942 1.00 69.77 9 ILE B C 1
ATOM 799 O O . ILE B 1 9 ? 51.536 -6.709 0.198 1.00 72.75 9 ILE B O 1
ATOM 804 N N . PRO B 1 10 ? 49.815 -5.293 0.577 1.00 69.81 10 PRO B N 1
ATOM 805 C CA . PRO B 1 10 ? 49.244 -5.517 -0.753 1.00 69.63 10 PRO B CA 1
ATOM 806 C C . PRO B 1 10 ? 50.242 -5.134 -1.833 1.00 75.89 10 PRO B C 1
ATOM 807 O O . PRO B 1 10 ? 50.983 -4.160 -1.705 1.00 74.47 10 PRO B O 1
ATOM 811 N N . GLU B 1 11 ? 50.282 -5.921 -2.899 1.00 80.44 11 GLU B N 1
ATOM 812 C CA . GLU B 1 11 ? 51.150 -5.633 -4.036 1.00 82.41 11 GLU B CA 1
ATOM 813 C C . GLU B 1 11 ? 50.333 -5.797 -5.311 1.00 77.30 11 GLU B C 1
ATOM 814 O O . GLU B 1 11 ? 50.519 -6.757 -6.067 1.00 82.61 11 GLU B O 1
ATOM 820 N N . PRO B 1 12 ? 49.420 -4.873 -5.582 1.00 61.69 12 PRO B N 1
ATOM 821 C CA . PRO B 1 12 ? 48.620 -4.961 -6.804 1.00 59.21 12 PRO B CA 1
ATOM 822 C C . PRO B 1 12 ? 49.470 -4.756 -8.049 1.00 59.82 12 PRO B C 1
ATOM 823 O O . PRO B 1 12 ? 50.634 -4.357 -8.000 1.00 64.65 12 PRO B O 1
ATOM 835 N N . ASP B 1 14 ? 50.073 -2.568 -11.439 1.00 65.12 14 ASP B N 1
ATOM 836 C CA . ASP B 1 14 ? 50.038 -1.118 -11.565 1.00 69.13 14 ASP B CA 1
ATOM 837 C C . ASP B 1 14 ? 49.215 -0.731 -12.784 1.00 56.37 14 ASP B C 1
ATOM 838 O O . ASP B 1 14 ? 49.623 -0.969 -13.925 1.00 54.42 14 ASP B O 1
ATOM 843 N N . LEU B 1 15 ? 48.079 -0.100 -12.534 1.00 58.76 15 LEU B N 1
ATOM 844 C CA . LEU B 1 15 ? 47.151 0.279 -13.586 1.00 63.40 15 LEU B CA 1
ATOM 845 C C . LEU B 1 15 ? 47.291 1.734 -13.990 1.00 65.71 15 LEU B C 1
ATOM 846 O O . LEU B 1 15 ? 46.540 2.195 -14.857 1.00 60.08 15 LEU B O 1
ATOM 851 N N . SER B 1 16 ? 48.247 2.450 -13.393 1.00 69.43 16 SER B N 1
ATOM 852 C CA . SER B 1 16 ? 48.314 3.903 -13.524 1.00 67.08 16 SER B CA 1
ATOM 853 C C . SER B 1 16 ? 48.428 4.344 -14.984 1.00 64.83 16 SER B C 1
ATOM 854 O O . SER B 1 16 ? 47.843 5.360 -15.373 1.00 63.69 16 SER B O 1
ATOM 857 N N . LEU B 1 17 ? 49.125 3.576 -15.820 1.00 58.67 17 LEU B N 1
ATOM 858 C CA . LEU B 1 17 ? 49.268 3.919 -17.233 1.00 52.87 17 LEU B CA 1
ATOM 859 C C . LEU B 1 17 ? 48.189 3.323 -18.152 1.00 54.32 17 LEU B C 1
ATOM 860 O O . LEU B 1 17 ? 48.287 3.484 -19.374 1.00 54.67 17 LEU B O 1
ATOM 865 N N . VAL B 1 18 ? 47.177 2.629 -17.622 1.00 46.91 18 VAL B N 1
ATOM 866 C CA . VAL B 1 18 ? 46.098 2.140 -18.477 1.00 46.92 18 VAL B CA 1
ATOM 867 C C . VAL B 1 18 ? 45.167 3.303 -18.798 1.00 51.15 18 VAL B C 1
ATOM 868 O O . VAL B 1 18 ? 44.692 4.004 -17.892 1.00 49.33 18 VAL B O 1
ATOM 872 N N . ASP B 1 19 ? 44.891 3.517 -20.084 1.00 50.51 19 ASP B N 1
ATOM 873 C CA . ASP B 1 19 ? 44.086 4.680 -20.453 1.00 49.92 19 ASP B CA 1
ATOM 874 C C . ASP B 1 19 ? 42.766 4.235 -21.073 1.00 47.94 19 ASP B C 1
ATOM 875 O O . ASP B 1 19 ? 42.753 3.566 -22.109 1.00 59.36 19 ASP B O 1
ATOM 880 N N . LEU B 1 20 ? 41.704 4.700 -20.444 1.00 42.71 20 LEU B N 1
ATOM 881 C CA . LEU B 1 20 ? 40.325 4.376 -20.744 1.00 45.27 20 LEU B CA 1
ATOM 882 C C . LEU B 1 20 ? 39.695 5.494 -21.570 1.00 46.07 20 LEU B C 1
ATOM 883 O O . LEU B 1 20 ? 40.077 6.656 -21.430 1.00 47.05 20 LEU B O 1
ATOM 888 N N . PRO B 1 21 ? 38.735 5.194 -22.438 1.00 46.38 21 PRO B N 1
ATOM 889 C CA . PRO B 1 21 ? 38.007 6.286 -23.101 1.00 40.04 21 PRO B CA 1
ATOM 890 C C . PRO B 1 21 ? 37.322 7.166 -22.065 1.00 40.52 21 PRO B C 1
ATOM 891 O O . PRO B 1 21 ? 36.766 6.672 -21.076 1.00 37.82 21 PRO B O 1
ATOM 895 N N . GLU B 1 22 ? 37.391 8.487 -22.291 1.00 40.23 22 GLU B N 1
ATOM 896 C CA . GLU B 1 22 ? 36.728 9.432 -21.391 1.00 42.68 22 GLU B CA 1
ATOM 897 C C . GLU B 1 22 ? 35.225 9.188 -21.345 1.00 38.06 22 GLU B C 1
ATOM 898 O O . GLU B 1 22 ? 34.603 9.272 -20.279 1.00 38.30 22 GLU B O 1
ATOM 904 N N . SER B 1 23 ? 34.628 8.904 -22.501 1.00 35.14 23 SER B N 1
ATOM 905 C CA . SER B 1 23 ? 33.210 8.574 -22.571 1.00 37.45 23 SER B CA 1
ATOM 906 C C . SER B 1 23 ? 32.825 7.460 -21.594 1.00 38.50 23 SER B C 1
ATOM 907 O O . SER B 1 23 ? 31.701 7.444 -21.086 1.00 45.40 23 SER B O 1
ATOM 910 N N . LEU B 1 24 ? 33.746 6.536 -21.301 1.00 38.85 24 LEU B N 1
ATOM 911 C CA . LEU B 1 24 ? 33.476 5.506 -20.306 1.00 37.90 24 LEU B CA 1
ATOM 912 C C . LEU B 1 24 ? 33.710 6.014 -18.886 1.00 39.30 24 LEU B C 1
ATOM 913 O O . LEU B 1 24 ? 32.932 5.698 -17.980 1.00 35.74 24 LEU B O 1
ATOM 918 N N . ILE B 1 25 ? 34.770 6.799 -18.672 1.00 39.27 25 ILE B N 1
ATOM 919 C CA . ILE B 1 25 ? 34.984 7.432 -17.366 1.00 40.50 25 ILE B CA 1
ATOM 920 C C . ILE B 1 25 ? 33.815 8.344 -17.005 1.00 40.61 25 ILE B C 1
ATOM 921 O O . ILE B 1 25 ? 33.390 8.405 -15.843 1.00 42.77 25 ILE B O 1
ATOM 926 N N . GLN B 1 26 ? 33.256 9.044 -17.996 1.00 35.91 26 GLN B N 1
ATOM 927 C CA . GLN B 1 26 ? 32.069 9.859 -17.730 1.00 35.61 26 GLN B CA 1
ATOM 928 C C . GLN B 1 26 ? 30.927 9.055 -17.123 1.00 37.91 26 GLN B C 1
ATOM 929 O O . GLN B 1 26 ? 30.113 9.616 -16.384 1.00 40.57 26 GLN B O 1
ATOM 935 N N . LEU B 1 27 ? 30.849 7.747 -17.399 1.00 37.21 27 LEU B N 1
ATOM 936 C CA . LEU B 1 27 ? 29.739 6.936 -16.911 1.00 36.41 27 LEU B CA 1
ATOM 937 C C . LEU B 1 27 ? 30.030 6.220 -15.593 1.00 33.84 27 LEU B C 1
ATOM 938 O O . LEU B 1 27 ? 29.245 5.362 -15.199 1.00 38.04 27 LEU B O 1
ATOM 943 N N . SER B 1 28 ? 31.107 6.565 -14.930 1.00 48.95 28 SER B N 1
ATOM 944 C CA . SER B 1 28 ? 31.463 5.973 -13.656 1.00 46.66 28 SER B CA 1
ATOM 945 C C . SER B 1 28 ? 30.330 5.851 -12.658 1.00 37.68 28 SER B C 1
ATOM 946 O O . SER B 1 28 ? 30.112 4.802 -12.135 1.00 39.12 28 SER B O 1
ATOM 949 N N . GLU B 1 29 ? 29.640 6.937 -12.374 1.00 33.69 29 GLU B N 1
ATOM 950 C CA . GLU B 1 29 ? 28.574 6.914 -11.381 1.00 39.44 29 GLU B CA 1
ATOM 951 C C . GLU B 1 29 ? 27.444 5.978 -11.786 1.00 44.06 29 GLU B C 1
ATOM 952 O O . GLU B 1 29 ? 26.869 5.292 -10.929 1.00 47.82 29 GLU B O 1
ATOM 958 N N . ARG B 1 30 ? 27.097 5.936 -13.073 1.00 38.70 30 ARG B N 1
ATOM 959 C CA . ARG B 1 30 ? 26.022 5.032 -13.479 1.00 40.32 30 ARG B CA 1
ATOM 960 C C . ARG B 1 30 ? 26.438 3.570 -13.307 1.00 36.91 30 ARG B C 1
ATOM 961 O O . ARG B 1 30 ? 25.660 2.748 -12.808 1.00 34.80 30 ARG B O 1
ATOM 969 N N . ILE B 1 31 ? 27.670 3.239 -13.701 1.00 33.08 31 ILE B N 1
ATOM 970 C CA . ILE B 1 31 ? 28.190 1.889 -13.520 1.00 34.14 31 ILE B CA 1
ATOM 971 C C . ILE B 1 31 ? 28.227 1.531 -12.036 1.00 36.52 31 ILE B C 1
ATOM 972 O O . ILE B 1 31 ? 27.681 0.505 -11.624 1.00 35.39 31 ILE B O 1
ATOM 977 N N . ALA B 1 32 ? 28.823 2.396 -11.205 1.00 30.74 32 ALA B N 1
ATOM 978 C CA . ALA B 1 32 ? 28.886 2.118 -9.770 1.00 36.98 32 ALA B CA 1
ATOM 979 C C . ALA B 1 32 ? 27.492 1.975 -9.154 1.00 44.12 32 ALA B C 1
ATOM 980 O O . ALA B 1 32 ? 27.267 1.081 -8.326 1.00 47.90 32 ALA B O 1
ATOM 982 N N . GLU B 1 33 ? 26.542 2.833 -9.551 1.00 44.52 33 GLU B N 1
ATOM 983 C CA . GLU B 1 33 ? 25.181 2.717 -9.030 1.00 44.86 33 GLU B CA 1
ATOM 984 C C . GLU B 1 33 ? 24.578 1.357 -9.360 1.00 42.42 33 GLU B C 1
ATOM 985 O O . GLU B 1 33 ? 23.997 0.692 -8.496 1.00 44.82 33 GLU B O 1
ATOM 991 N N . ASN B 1 34 ? 24.676 0.939 -10.611 1.00 38.05 34 ASN B N 1
ATOM 992 C CA . ASN B 1 34 ? 24.017 -0.304 -10.959 1.00 41.85 34 ASN B CA 1
ATOM 993 C C . ASN B 1 34 ? 24.762 -1.502 -10.369 1.00 40.50 34 ASN B C 1
ATOM 994 O O . ASN B 1 34 ? 24.131 -2.459 -9.911 1.00 37.96 34 ASN B O 1
ATOM 999 N N . VAL B 1 35 ? 26.097 -1.435 -10.325 1.00 37.06 35 VAL B N 1
ATOM 1000 C CA . VAL B 1 35 ? 26.886 -2.470 -9.663 1.00 36.31 35 VAL B CA 1
ATOM 1001 C C . VAL B 1 35 ? 26.435 -2.632 -8.218 1.00 39.78 35 VAL B C 1
ATOM 1002 O O . VAL B 1 35 ? 26.258 -3.754 -7.721 1.00 40.81 35 VAL B O 1
ATOM 1006 N N . HIS B 1 36 ? 26.216 -1.511 -7.535 1.00 40.03 36 HIS B N 1
ATOM 1007 C CA . HIS B 1 36 ? 25.659 -1.541 -6.192 1.00 39.28 36 HIS B CA 1
ATOM 1008 C C . HIS B 1 36 ? 24.230 -2.086 -6.180 1.00 48.51 36 HIS B C 1
ATOM 1009 O O . HIS B 1 36 ? 23.858 -2.826 -5.258 1.00 50.62 36 HIS B O 1
ATOM 1016 N N . GLU B 1 37 ? 23.410 -1.722 -7.177 1.00 43.94 37 GLU B N 1
ATOM 1017 C CA . GLU B 1 37 ? 22.008 -2.156 -7.185 1.00 43.93 37 GLU B CA 1
ATOM 1018 C C . GLU B 1 37 ? 21.872 -3.657 -7.447 1.00 46.90 37 GLU B C 1
ATOM 1019 O O . GLU B 1 37 ? 21.035 -4.323 -6.828 1.00 43.46 37 GLU B O 1
ATOM 1025 N N . VAL B 1 38 ? 22.659 -4.199 -8.378 1.00 38.03 38 VAL B N 1
ATOM 1026 C CA . VAL B 1 38 ? 22.652 -5.638 -8.603 1.00 37.67 38 VAL B CA 1
ATOM 1027 C C . VAL B 1 38 ? 23.051 -6.379 -7.330 1.00 36.13 38 VAL B C 1
ATOM 1028 O O . VAL B 1 38 ? 22.432 -7.378 -6.957 1.00 38.56 38 VAL B O 1
ATOM 1032 N N . TRP B 1 39 ? 24.073 -5.896 -6.629 1.00 41.01 39 TRP B N 1
ATOM 1033 C CA . TRP B 1 39 ? 24.460 -6.550 -5.382 1.00 39.62 39 TRP B CA 1
ATOM 1034 C C . TRP B 1 39 ? 23.311 -6.525 -4.370 1.00 42.30 39 TRP B C 1
ATOM 1035 O O . TRP B 1 39 ? 23.016 -7.541 -3.722 1.00 38.76 39 TRP B O 1
ATOM 1046 N N . ALA B 1 40 ? 22.642 -5.371 -4.231 1.00 42.16 40 ALA B N 1
ATOM 1047 C CA . ALA B 1 40 ? 21.567 -5.244 -3.248 1.00 40.86 40 ALA B CA 1
ATOM 1048 C C . ALA B 1 40 ? 20.386 -6.147 -3.586 1.00 44.07 40 ALA B C 1
ATOM 1049 O O . ALA B 1 40 ? 19.806 -6.783 -2.697 1.00 50.55 40 ALA B O 1
ATOM 1051 N N . LYS B 1 41 ? 20.021 -6.226 -4.864 1.00 41.05 41 LYS B N 1
ATOM 1052 C CA . LYS B 1 41 ? 18.948 -7.131 -5.254 1.00 48.74 41 LYS B CA 1
ATOM 1053 C C . LYS B 1 41 ? 19.309 -8.587 -4.965 1.00 50.15 41 LYS B C 1
ATOM 1054 O O . LYS B 1 41 ? 18.494 -9.329 -4.405 1.00 53.64 41 LYS B O 1
ATOM 1060 N N . ALA B 1 42 ? 20.518 -9.018 -5.330 1.00 43.61 42 ALA B N 1
ATOM 1061 C CA . ALA B 1 42 ? 20.912 -10.392 -5.031 1.00 45.21 42 ALA B CA 1
ATOM 1062 C C . ALA B 1 42 ? 20.824 -10.667 -3.537 1.00 52.43 42 ALA B C 1
ATOM 1063 O O . ALA B 1 42 ? 20.349 -11.726 -3.109 1.00 53.80 42 ALA B O 1
ATOM 1065 N N . ARG B 1 43 ? 21.265 -9.709 -2.732 1.00 52.74 43 ARG B N 1
ATOM 1066 C CA . ARG B 1 43 ? 21.320 -9.917 -1.297 1.00 50.47 43 ARG B CA 1
ATOM 1067 C C . ARG B 1 43 ? 19.915 -9.965 -0.693 1.00 50.81 43 ARG B C 1
ATOM 1068 O O . ARG B 1 43 ? 19.631 -10.808 0.162 1.00 46.88 43 ARG B O 1
ATOM 1076 N N . ILE B 1 44 ? 19.020 -9.085 -1.146 1.00 53.52 44 ILE B N 1
ATOM 1077 C CA . ILE B 1 44 ? 17.696 -8.985 -0.543 1.00 51.74 44 ILE B CA 1
ATOM 1078 C C . ILE B 1 44 ? 16.860 -10.198 -0.911 1.00 59.21 44 ILE B C 1
ATOM 1079 O O . ILE B 1 44 ? 16.068 -10.691 -0.100 1.00 62.80 44 ILE B O 1
ATOM 1084 N N . ASP B 1 45 ? 17.028 -10.700 -2.138 1.00 57.35 45 ASP B N 1
ATOM 1085 C CA . ASP B 1 45 ? 16.376 -11.929 -2.570 1.00 62.62 45 ASP B CA 1
ATOM 1086 C C . ASP B 1 45 ? 16.781 -13.126 -1.713 1.00 62.07 45 ASP B C 1
ATOM 1087 O O . ASP B 1 45 ? 16.018 -14.090 -1.615 1.00 65.13 45 ASP B O 1
ATOM 1092 N N . GLU B 1 46 ? 17.961 -13.080 -1.091 1.00 57.57 46 GLU B N 1
ATOM 1093 C CA . GLU B 1 46 ? 18.415 -14.153 -0.215 1.00 56.30 46 GLU B CA 1
ATOM 1094 C C . GLU B 1 46 ? 18.122 -13.898 1.261 1.00 60.55 46 GLU B C 1
ATOM 1095 O O . GLU B 1 46 ? 18.684 -14.592 2.115 1.00 63.15 46 GLU B O 1
ATOM 1101 N N . GLY B 1 47 ? 17.245 -12.949 1.576 1.00 61.44 47 GLY B N 1
ATOM 1102 C CA . GLY B 1 47 ? 16.872 -12.686 2.950 1.00 61.95 47 GLY B CA 1
ATOM 1103 C C . GLY B 1 47 ? 17.672 -11.612 3.666 1.00 62.78 47 GLY B C 1
ATOM 1104 O O . GLY B 1 47 ? 17.311 -11.249 4.795 1.00 75.63 47 GLY B O 1
ATOM 1105 N N . TRP B 1 48 ? 18.743 -11.093 3.065 1.00 57.00 48 TRP B N 1
ATOM 1106 C CA . TRP B 1 48 ? 19.471 -10.002 3.693 1.00 57.22 48 TRP B CA 1
ATOM 1107 C C . TRP B 1 48 ? 18.561 -8.797 3.850 1.00 56.62 48 TRP B C 1
ATOM 1108 O O . TRP B 1 48 ? 17.678 -8.553 3.022 1.00 63.40 48 TRP B O 1
ATOM 1119 N N . THR B 1 49 ? 18.764 -8.062 4.939 1.00 46.92 49 THR B N 1
ATOM 1120 C CA . THR B 1 49 ? 18.061 -6.813 5.186 1.00 52.21 49 THR B CA 1
ATOM 1121 C C . THR B 1 49 ? 19.067 -5.843 5.784 1.00 55.56 49 THR B C 1
ATOM 1122 O O . THR B 1 49 ? 20.204 -6.216 6.097 1.00 57.02 49 THR B O 1
ATOM 1126 N N . TYR B 1 50 ? 18.645 -4.586 5.936 1.00 60.33 50 TYR B N 1
ATOM 1127 C CA . TYR B 1 50 ? 19.538 -3.567 6.472 1.00 57.55 50 TYR B CA 1
ATOM 1128 C C . TYR B 1 50 ? 19.873 -3.846 7.935 1.00 62.99 50 TYR B C 1
ATOM 1129 O O . TYR B 1 50 ? 19.010 -4.237 8.726 1.00 59.42 50 TYR B O 1
ATOM 1138 N N . GLY B 1 51 ? 21.139 -3.617 8.288 1.00 73.17 51 GLY B N 1
ATOM 1139 C CA . GLY B 1 51 ? 21.578 -3.601 9.673 1.00 74.18 51 GLY B CA 1
ATOM 1140 C C . GLY B 1 51 ? 22.663 -2.556 9.811 1.00 69.85 51 GLY B C 1
ATOM 1141 O O . GLY B 1 51 ? 23.190 -2.058 8.815 1.00 67.42 51 GLY B O 1
ATOM 1142 N N . GLU B 1 52 ? 22.986 -2.210 11.060 1.00 73.66 52 GLU B N 1
ATOM 1143 C CA . GLU B 1 52 ? 23.984 -1.171 11.283 1.00 70.54 52 GLU B CA 1
ATOM 1144 C C . GLU B 1 52 ? 25.417 -1.669 11.119 1.00 67.88 52 GLU B C 1
ATOM 1145 O O . GLU B 1 52 ? 26.336 -0.849 11.031 1.00 71.71 52 GLU B O 1
ATOM 1151 N N . LYS B 1 53 ? 25.631 -2.979 11.037 1.00 61.08 53 LYS B N 1
ATOM 1152 C CA . LYS B 1 53 ? 26.948 -3.538 10.776 1.00 65.11 53 LYS B CA 1
ATOM 1153 C C . LYS B 1 53 ? 26.764 -4.889 10.090 1.00 61.99 53 LYS B C 1
ATOM 1154 O O . LYS B 1 53 ? 25.715 -5.534 10.220 1.00 69.28 53 LYS B O 1
ATOM 1160 N N . ARG B 1 54 ? 27.800 -5.306 9.371 1.00 53.20 54 ARG B N 1
ATOM 1161 C CA . ARG B 1 54 ? 27.564 -6.518 8.607 1.00 56.36 54 ARG B CA 1
ATOM 1162 C C . ARG B 1 54 ? 27.560 -7.734 9.532 1.00 58.75 54 ARG B C 1
ATOM 1163 O O . ARG B 1 54 ? 28.455 -7.900 10.364 1.00 58.73 54 ARG B O 1
ATOM 1171 N N . ASP B 1 55 ? 26.587 -8.594 9.227 1.00 59.39 55 ASP B N 1
ATOM 1172 C CA . ASP B 1 55 ? 26.322 -9.799 10.015 1.00 59.98 55 ASP B CA 1
ATOM 1173 C C . ASP B 1 55 ? 25.964 -10.923 9.047 1.00 57.61 55 ASP B C 1
ATOM 1174 O O . ASP B 1 55 ? 24.816 -11.019 8.616 1.00 53.61 55 ASP B O 1
ATOM 1179 N N . ASP B 1 56 ? 26.938 -11.778 8.724 1.00 59.29 56 ASP B N 1
ATOM 1180 C CA . ASP B 1 56 ? 26.685 -12.842 7.752 1.00 60.38 56 ASP B CA 1
ATOM 1181 C C . ASP B 1 56 ? 25.691 -13.864 8.291 1.00 63.02 56 ASP B C 1
ATOM 1182 O O . ASP B 1 56 ? 24.837 -14.362 7.547 1.00 61.66 56 ASP B O 1
ATOM 1187 N N . ILE B 1 57 ? 25.781 -14.181 9.585 1.00 66.72 57 ILE B N 1
ATOM 1188 C CA . ILE B 1 57 ? 24.924 -15.202 10.186 1.00 68.55 57 ILE B CA 1
ATOM 1189 C C . ILE B 1 57 ? 23.451 -14.765 10.208 1.00 68.63 57 ILE B C 1
ATOM 1190 O O . ILE B 1 57 ? 22.555 -15.579 9.966 1.00 72.54 57 ILE B O 1
ATOM 1195 N N . HIS B 1 58 ? 23.172 -13.487 10.464 1.00 65.23 58 HIS B N 1
ATOM 1196 C CA . HIS B 1 58 ? 21.806 -12.972 10.496 1.00 59.82 58 HIS B CA 1
ATOM 1197 C C . HIS B 1 58 ? 21.455 -12.162 9.255 1.00 59.03 58 HIS B C 1
ATOM 1198 O O . HIS B 1 58 ? 20.339 -11.630 9.170 1.00 62.58 58 HIS B O 1
ATOM 1205 N N . LYS B 1 59 ? 22.380 -12.062 8.295 1.00 54.87 59 LYS B N 1
ATOM 1206 C CA . LYS B 1 59 ? 22.225 -11.425 6.983 1.00 56.19 59 LYS B CA 1
ATOM 1207 C C . LYS B 1 59 ? 21.715 -9.984 7.101 1.00 54.47 59 LYS B C 1
ATOM 1208 O O . LYS B 1 59 ? 20.706 -9.583 6.509 1.00 53.01 59 LYS B O 1
ATOM 1214 N N . LYS B 1 60 ? 22.541 -9.216 7.792 1.00 49.69 60 LYS B N 1
ATOM 1215 C CA . LYS B 1 60 ? 22.260 -7.796 7.827 1.00 55.51 60 LYS B CA 1
ATOM 1216 C C . LYS B 1 60 ? 23.483 -7.059 7.306 1.00 61.27 60 LYS B C 1
ATOM 1217 O O . LYS B 1 60 ? 24.619 -7.393 7.665 1.00 65.10 60 LYS B O 1
ATOM 1223 N N . HIS B 1 61 ? 23.178 -6.019 6.533 1.00 56.89 61 HIS B N 1
ATOM 1224 C CA . HIS B 1 61 ? 24.261 -5.252 5.933 1.00 51.86 61 HIS B CA 1
ATOM 1225 C C . HIS B 1 61 ? 23.933 -3.760 5.905 1.00 50.02 61 HIS B C 1
ATOM 1226 O O . HIS B 1 61 ? 22.823 -3.379 5.483 1.00 47.12 61 HIS B O 1
ATOM 1233 N N . PRO B 1 62 ? 24.877 -2.897 6.316 1.00 51.83 62 PRO B N 1
ATOM 1234 C CA . PRO B 1 62 ? 24.613 -1.435 6.306 1.00 52.99 62 PRO B CA 1
ATOM 1235 C C . PRO B 1 62 ? 24.517 -0.805 4.925 1.00 54.13 62 PRO B C 1
ATOM 1236 O O . PRO B 1 62 ? 23.909 0.267 4.806 1.00 52.03 62 PRO B O 1
ATOM 1240 N N A CYS B 1 63 ? 25.110 -1.414 3.895 0.59 51.69 63 CYS B N 1
ATOM 1241 N N B CYS B 1 63 ? 25.100 -1.405 3.885 0.41 51.74 63 CYS B N 1
ATOM 1242 C CA A CYS B 1 63 ? 25.087 -0.869 2.545 0.59 52.16 63 CYS B CA 1
ATOM 1243 C CA B CYS B 1 63 ? 25.054 -0.814 2.552 0.41 52.03 63 CYS B CA 1
ATOM 1244 C C A CYS B 1 63 ? 23.806 -1.212 1.794 0.59 50.84 63 CYS B C 1
ATOM 1245 C C B CYS B 1 63 ? 23.782 -1.176 1.799 0.41 51.03 63 CYS B C 1
ATOM 1246 O O A CYS B 1 63 ? 23.719 -0.942 0.592 0.59 51.92 63 CYS B O 1
ATOM 1247 O O B CYS B 1 63 ? 23.678 -0.887 0.604 0.41 51.79 63 CYS B O 1
ATOM 1252 N N . LEU B 1 64 ? 22.812 -1.795 2.469 1.00 50.48 64 LEU B N 1
ATOM 1253 C CA . LEU B 1 64 ? 21.531 -2.131 1.841 1.00 51.82 64 LEU B CA 1
ATOM 1254 C C . LEU B 1 64 ? 20.598 -0.924 1.941 1.00 56.31 64 LEU B C 1
ATOM 1255 O O . LEU B 1 64 ? 19.556 -0.935 2.600 1.00 60.43 64 LEU B O 1
ATOM 1260 N N . VAL B 1 65 ? 21.001 0.141 1.259 1.00 54.08 65 VAL B N 1
ATOM 1261 C CA . VAL B 1 65 ? 20.228 1.375 1.161 1.00 53.33 65 VAL B CA 1
ATOM 1262 C C . VAL B 1 65 ? 20.317 1.799 -0.300 1.00 58.74 65 VAL B C 1
ATOM 1263 O O . VAL B 1 65 ? 21.101 1.203 -1.051 1.00 57.47 65 VAL B O 1
ATOM 1267 N N . PRO B 1 66 ? 19.535 2.774 -0.771 1.00 61.06 66 PRO B N 1
ATOM 1268 C CA . PRO B 1 66 ? 19.722 3.242 -2.150 1.00 59.61 66 PRO B CA 1
ATOM 1269 C C . PRO B 1 66 ? 21.125 3.792 -2.366 1.00 57.24 66 PRO B C 1
ATOM 1270 O O . PRO B 1 66 ? 21.741 4.359 -1.460 1.00 55.19 66 PRO B O 1
ATOM 1274 N N . TYR B 1 67 ? 21.638 3.592 -3.586 1.00 52.66 67 TYR B N 1
ATOM 1275 C CA . TYR B 1 67 ? 22.972 4.085 -3.914 1.00 51.19 67 TYR B CA 1
ATOM 1276 C C . TYR B 1 67 ? 23.082 5.591 -3.689 1.00 53.00 67 TYR B C 1
ATOM 1277 O O . TYR B 1 67 ? 24.058 6.070 -3.092 1.00 48.38 67 TYR B O 1
ATOM 1286 N N . ASP B 1 68 ? 22.087 6.357 -4.159 1.00 65.80 68 ASP B N 1
ATOM 1287 C CA . ASP B 1 68 ? 22.074 7.819 -4.054 1.00 68.70 68 ASP B CA 1
ATOM 1288 C C . ASP B 1 68 ? 22.251 8.299 -2.619 1.00 66.79 68 ASP B C 1
ATOM 1289 O O . ASP B 1 68 ? 22.724 9.416 -2.410 1.00 68.26 68 ASP B O 1
ATOM 1294 N N . GLU B 1 69 ? 21.806 7.501 -1.653 1.00 64.93 69 GLU B N 1
ATOM 1295 C CA . GLU B 1 69 ? 21.853 7.869 -0.244 1.00 61.90 69 GLU B CA 1
ATOM 1296 C C . GLU B 1 69 ? 23.157 7.467 0.440 1.00 61.20 69 GLU B C 1
ATOM 1297 O O . GLU B 1 69 ? 23.302 7.694 1.643 1.00 58.67 69 GLU B O 1
ATOM 1303 N N . LEU B 1 70 ? 24.123 6.898 -0.300 1.00 57.81 70 LEU B N 1
ATOM 1304 C CA . LEU B 1 70 ? 25.424 6.573 0.270 1.00 59.57 70 LEU B CA 1
ATOM 1305 C C . LEU B 1 70 ? 26.242 7.846 0.496 1.00 61.14 70 LEU B C 1
ATOM 1306 O O . LEU B 1 70 ? 26.024 8.861 -0.176 1.00 63.06 70 LEU B O 1
ATOM 1311 N N . PRO B 1 71 ? 27.187 7.813 1.440 1.00 58.65 71 PRO B N 1
ATOM 1312 C CA . PRO B 1 71 ? 28.113 8.946 1.603 1.00 54.14 71 PRO B CA 1
ATOM 1313 C C . PRO B 1 71 ? 28.923 9.178 0.336 1.00 49.82 71 PRO B C 1
ATOM 1314 O O . PRO B 1 71 ? 29.171 8.261 -0.447 1.00 53.07 71 PRO B O 1
ATOM 1318 N N . GLU B 1 72 ? 29.366 10.395 0.136 1.00 51.70 72 GLU B N 1
ATOM 1319 C CA . GLU B 1 72 ? 30.123 10.730 -1.033 1.00 52.12 72 GLU B CA 1
ATOM 1320 C C . GLU B 1 72 ? 31.464 10.030 -1.064 1.00 48.02 72 GLU B C 1
ATOM 1321 O O . GLU B 1 72 ? 31.995 9.769 -2.106 1.00 46.43 72 GLU B O 1
ATOM 1327 N N . GLU B 1 73 ? 32.016 9.782 0.103 1.00 47.36 73 GLU B N 1
ATOM 1328 C CA . GLU B 1 73 ? 33.293 9.085 0.181 1.00 46.62 73 GLU B CA 1
ATOM 1329 C C . GLU B 1 73 ? 33.175 7.637 -0.304 1.00 48.29 73 GLU B C 1
ATOM 1330 O O . GLU B 1 73 ? 34.095 7.118 -0.949 1.00 46.73 73 GLU B O 1
ATOM 1336 N N . GLU B 1 74 ? 32.053 6.976 -0.013 1.00 44.09 74 GLU B N 1
ATOM 1337 C CA . GLU B 1 74 ? 31.863 5.612 -0.483 1.00 46.32 74 GLU B CA 1
ATOM 1338 C C . GLU B 1 74 ? 31.519 5.592 -1.975 1.00 41.51 74 GLU B C 1
ATOM 1339 O O . GLU B 1 74 ? 31.967 4.699 -2.705 1.00 43.03 74 GLU B O 1
ATOM 1345 N N . LYS B 1 75 ? 30.742 6.577 -2.452 1.00 39.25 75 LYS B N 1
ATOM 1346 C CA . LYS B 1 75 ? 30.478 6.669 -3.883 1.00 39.78 75 LYS B CA 1
ATOM 1347 C C . LYS B 1 75 ? 31.771 6.828 -4.658 1.00 41.01 75 LYS B C 1
ATOM 1348 O O . LYS B 1 75 ? 31.922 6.273 -5.754 1.00 37.92 75 LYS B O 1
ATOM 1354 N N . GLU B 1 76 ? 32.720 7.565 -4.095 1.00 39.95 76 GLU B N 1
ATOM 1355 C CA . GLU B 1 76 ? 34.005 7.746 -4.740 1.00 43.15 76 GLU B CA 1
ATOM 1356 C C . GLU B 1 76 ? 34.753 6.414 -4.836 1.00 39.78 76 GLU B C 1
ATOM 1357 O O . GLU B 1 76 ? 35.266 6.059 -5.901 1.00 39.74 76 GLU B O 1
ATOM 1363 N N . ALA B 1 77 ? 34.832 5.692 -3.715 1.00 34.83 77 ALA B N 1
ATOM 1364 C CA . ALA B 1 77 ? 35.445 4.364 -3.729 1.00 37.83 77 ALA B CA 1
ATOM 1365 C C . ALA B 1 77 ? 34.764 3.446 -4.741 1.00 36.25 77 ALA B C 1
ATOM 1366 O O . ALA B 1 77 ? 35.437 2.714 -5.470 1.00 33.91 77 ALA B O 1
ATOM 1368 N N . ASP B 1 78 ? 33.439 3.536 -4.857 1.00 36.54 78 ASP B N 1
ATOM 1369 C CA . ASP B 1 78 ? 32.723 2.700 -5.814 1.00 36.02 78 ASP B CA 1
ATOM 1370 C C . ASP B 1 78 ? 33.065 3.056 -7.263 1.00 36.58 78 ASP B C 1
ATOM 1371 O O . ASP B 1 78 ? 33.278 2.162 -8.091 1.00 37.49 78 ASP B O 1
ATOM 1376 N N . ARG B 1 79 ? 33.127 4.350 -7.600 1.00 37.67 79 ARG B N 1
ATOM 1377 C CA . ARG B 1 79 ? 33.540 4.713 -8.953 1.00 35.55 79 ARG B CA 1
ATOM 1378 C C . ARG B 1 79 ? 34.978 4.276 -9.228 1.00 34.37 79 ARG B C 1
ATOM 1379 O O . ARG B 1 79 ? 35.285 3.794 -10.320 1.00 34.17 79 ARG B O 1
ATOM 1387 N N . ASN B 1 80 ? 35.873 4.405 -8.252 1.00 37.52 80 ASN B N 1
ATOM 1388 C CA . ASN B 1 80 ? 37.269 4.069 -8.527 1.00 38.29 80 ASN B CA 1
ATOM 1389 C C . ASN B 1 80 ? 37.440 2.578 -8.786 1.00 37.50 80 ASN B C 1
ATOM 1390 O O . ASN B 1 80 ? 38.212 2.176 -9.664 1.00 39.10 80 ASN B O 1
ATOM 1395 N N . THR B 1 81 ? 36.706 1.746 -8.053 1.00 34.03 81 THR B N 1
ATOM 1396 C CA . THR B 1 81 ? 36.779 0.303 -8.268 1.00 39.07 81 THR B CA 1
ATOM 1397 C C . THR B 1 81 ? 36.183 -0.117 -9.603 1.00 35.30 81 THR B C 1
ATOM 1398 O O . THR B 1 81 ? 36.762 -0.950 -10.301 1.00 43.45 81 THR B O 1
ATOM 1402 N N . ALA B 1 82 ? 35.009 0.414 -9.958 1.00 37.46 82 ALA B N 1
ATOM 1403 C CA . ALA B 1 82 ? 34.473 0.148 -11.291 1.00 38.72 82 ALA B CA 1
ATOM 1404 C C . ALA B 1 82 ? 35.520 0.448 -12.362 1.00 35.21 82 ALA B C 1
ATOM 1405 O O . ALA B 1 82 ? 35.791 -0.385 -13.238 1.00 39.36 82 ALA B O 1
ATOM 1415 N N . ASN B 1 84 ? 38.849 0.697 -11.829 1.00 35.40 84 ASN B N 1
ATOM 1416 C CA . ASN B 1 84 ? 39.967 -0.232 -11.656 1.00 38.57 84 ASN B CA 1
ATOM 1417 C C . ASN B 1 84 ? 39.658 -1.603 -12.268 1.00 38.19 84 ASN B C 1
ATOM 1418 O O . ASN B 1 84 ? 40.544 -2.252 -12.841 1.00 34.33 84 ASN B O 1
ATOM 1423 N N . THR B 1 85 ? 38.403 -2.052 -12.169 1.00 27.70 85 THR B N 1
ATOM 1424 C CA . THR B 1 85 ? 38.011 -3.310 -12.791 1.00 34.11 85 THR B CA 1
ATOM 1425 C C . THR B 1 85 ? 38.222 -3.261 -14.301 1.00 34.42 85 THR B C 1
ATOM 1426 O O . THR B 1 85 ? 38.764 -4.205 -14.898 1.00 33.53 85 THR B O 1
ATOM 1430 N N . ILE B 1 86 ? 37.838 -2.147 -14.923 1.00 33.19 86 ILE B N 1
ATOM 1431 C CA . ILE B 1 86 ? 37.886 -2.017 -16.373 1.00 35.56 86 ILE B CA 1
ATOM 1432 C C . ILE B 1 86 ? 39.304 -1.854 -16.852 1.00 39.32 86 ILE B C 1
ATOM 1433 O O . ILE B 1 86 ? 39.649 -2.344 -17.931 1.00 46.07 86 ILE B O 1
ATOM 1438 N N . LYS B 1 87 ? 40.139 -1.140 -16.090 1.00 32.54 87 LYS B N 1
ATOM 1439 C CA . LYS B 1 87 ? 41.547 -1.025 -16.458 1.00 36.95 87 LYS B CA 1
ATOM 1440 C C . LYS B 1 87 ? 42.238 -2.385 -16.397 1.00 38.52 87 LYS B C 1
ATOM 1441 O O . LYS B 1 87 ? 43.055 -2.714 -17.263 1.00 37.06 87 LYS B O 1
ATOM 1455 N N . VAL B 1 89 ? 40.775 -5.176 -16.948 1.00 36.62 89 VAL B N 1
ATOM 1456 C CA . VAL B 1 89 ? 40.327 -5.885 -18.147 1.00 35.87 89 VAL B CA 1
ATOM 1457 C C . VAL B 1 89 ? 41.171 -5.490 -19.352 1.00 46.65 89 VAL B C 1
ATOM 1458 O O . VAL B 1 89 ? 41.585 -6.346 -20.148 1.00 44.61 89 VAL B O 1
ATOM 1462 N N . LYS B 1 90 ? 41.452 -4.191 -19.498 1.00 50.07 90 LYS B N 1
ATOM 1463 C CA . LYS B 1 90 ? 42.291 -3.726 -20.600 1.00 43.76 90 LYS B CA 1
ATOM 1464 C C . LYS B 1 90 ? 43.717 -4.261 -20.485 1.00 37.66 90 LYS B C 1
ATOM 1465 O O . LYS B 1 90 ? 44.307 -4.682 -21.483 1.00 40.77 90 LYS B O 1
ATOM 1471 N N . LYS B 1 91 ? 44.275 -4.285 -19.273 1.00 37.51 91 LYS B N 1
ATOM 1472 C CA . LYS B 1 91 ? 45.653 -4.756 -19.147 1.00 39.83 91 LYS B CA 1
ATOM 1473 C C . LYS B 1 91 ? 45.773 -6.269 -19.347 1.00 45.12 91 LYS B C 1
ATOM 1474 O O . LYS B 1 91 ? 46.811 -6.751 -19.813 1.00 43.70 91 LYS B O 1
ATOM 1480 N N . LEU B 1 92 ? 44.725 -7.047 -19.108 1.00 43.76 92 LEU B N 1
ATOM 1481 C CA . LEU B 1 92 ? 44.753 -8.445 -19.497 1.00 42.25 92 LEU B CA 1
ATOM 1482 C C . LEU B 1 92 ? 44.572 -8.651 -20.999 1.00 44.64 92 LEU B C 1
ATOM 1483 O O . LEU B 1 92 ? 44.410 -9.791 -21.428 1.00 46.50 92 LEU B O 1
ATOM 1488 N N . GLY B 1 93 ? 44.594 -7.603 -21.811 1.00 44.20 93 GLY B N 1
ATOM 1489 C CA . GLY B 1 93 ? 44.564 -7.773 -23.247 1.00 45.00 93 GLY B CA 1
ATOM 1490 C C . GLY B 1 93 ? 43.203 -7.750 -23.909 1.00 49.57 93 GLY B C 1
ATOM 1491 O O . GLY B 1 93 ? 43.041 -8.357 -24.973 1.00 53.49 93 GLY B O 1
ATOM 1492 N N . PHE B 1 94 ? 42.219 -7.084 -23.332 1.00 45.93 94 PHE B N 1
ATOM 1493 C CA . PHE B 1 94 ? 40.965 -6.895 -24.037 1.00 48.99 94 PHE B CA 1
ATOM 1494 C C . PHE B 1 94 ? 40.829 -5.439 -24.492 1.00 56.67 94 PHE B C 1
ATOM 1495 O O . PHE B 1 94 ? 41.283 -4.513 -23.808 1.00 60.23 94 PHE B O 1
ATOM 1503 N N . ARG B 1 95 ? 40.228 -5.248 -25.667 1.00 57.36 95 ARG B N 1
ATOM 1504 C CA . ARG B 1 95 ? 39.893 -3.931 -26.197 1.00 56.52 95 ARG B CA 1
ATOM 1505 C C . ARG B 1 95 ? 38.519 -3.483 -25.712 1.00 53.19 95 ARG B C 1
ATOM 1506 O O . ARG B 1 95 ? 37.553 -4.262 -25.735 1.00 50.80 95 ARG B O 1
ATOM 1514 N N . ILE B 1 96 ? 38.448 -2.235 -25.245 1.00 51.40 96 ILE B N 1
ATOM 1515 C CA . ILE B 1 96 ? 37.220 -1.572 -24.814 1.00 51.33 96 ILE B CA 1
ATOM 1516 C C . ILE B 1 96 ? 37.007 -0.412 -25.789 1.00 48.75 96 ILE B C 1
ATOM 1517 O O . ILE B 1 96 ? 37.760 0.567 -25.757 1.00 52.51 96 ILE B O 1
ATOM 1522 N N . GLU B 1 97 ? 35.997 -0.465 -26.644 1.00 53.55 97 GLU B N 1
ATOM 1523 C CA . GLU B 1 97 ? 35.761 0.705 -27.477 1.00 57.66 97 GLU B CA 1
ATOM 1524 C C . GLU B 1 97 ? 34.272 0.942 -27.632 1.00 58.27 97 GLU B C 1
ATOM 1525 O O . GLU B 1 97 ? 33.487 -0.006 -27.637 1.00 56.37 97 GLU B O 1
ATOM 1531 N N . LYS B 1 98 ? 33.906 2.205 -27.806 1.00 58.13 98 LYS B N 1
ATOM 1532 C CA . LYS B 1 98 ? 32.533 2.629 -28.025 1.00 56.93 98 LYS B CA 1
ATOM 1533 C C . LYS B 1 98 ? 32.050 1.993 -29.288 1.00 62.35 98 LYS B C 1
ATOM 1534 O O . LYS B 1 98 ? 32.795 1.853 -30.219 1.00 70.26 98 LYS B O 1
ATOM 1540 N N . GLU B 1 99 ? 30.797 1.587 -29.306 1.00 70.91 99 GLU B N 1
ATOM 1541 C CA . GLU B 1 99 ? 30.277 0.780 -30.392 1.00 79.53 99 GLU B CA 1
ATOM 1542 C C . GLU B 1 99 ? 30.277 1.470 -31.729 1.00 89.83 99 GLU B C 1
ATOM 1543 O O . GLU B 1 99 ? 29.780 2.576 -31.877 1.00 83.19 99 GLU B O 1
ATOM 1549 N N . ASP B 1 100 ? 30.851 0.763 -32.695 1.00 100.13 100 ASP B N 1
ATOM 1550 C CA . ASP B 1 100 ? 30.949 1.168 -34.086 1.00 102.09 100 ASP B CA 1
ATOM 1551 C C . ASP B 1 100 ? 29.920 0.387 -34.897 1.00 100.74 100 ASP B C 1
ATOM 1552 O O . ASP B 1 100 ? 30.250 -0.260 -35.886 1.00 103.44 100 ASP B O 1
ATOM 1557 N N . TYR C 1 8 ? 7.201 19.911 -13.367 1.00 65.15 8 TYR C N 1
ATOM 1558 C CA . TYR C 1 8 ? 8.669 19.933 -13.288 1.00 71.66 8 TYR C CA 1
ATOM 1559 C C . TYR C 1 8 ? 9.196 21.154 -12.532 1.00 67.56 8 TYR C C 1
ATOM 1560 O O . TYR C 1 8 ? 8.945 22.299 -12.921 1.00 65.94 8 TYR C O 1
ATOM 1569 N N . ILE C 1 9 ? 9.941 20.899 -11.460 1.00 68.66 9 ILE C N 1
ATOM 1570 C CA . ILE C 1 9 ? 10.535 21.965 -10.653 1.00 71.72 9 ILE C CA 1
ATOM 1571 C C . ILE C 1 9 ? 12.047 21.773 -10.527 1.00 64.21 9 ILE C C 1
ATOM 1572 O O . ILE C 1 9 ? 12.499 20.819 -9.876 1.00 59.26 9 ILE C O 1
ATOM 1577 N N . PRO C 1 10 ? 12.867 22.657 -11.104 1.00 65.62 10 PRO C N 1
ATOM 1578 C CA . PRO C 1 10 ? 14.321 22.488 -10.989 1.00 66.25 10 PRO C CA 1
ATOM 1579 C C . PRO C 1 10 ? 14.766 22.719 -9.556 1.00 72.60 10 PRO C C 1
ATOM 1580 O O . PRO C 1 10 ? 14.245 23.600 -8.865 1.00 78.76 10 PRO C O 1
ATOM 1584 N N . GLU C 1 11 ? 15.732 21.920 -9.101 1.00 67.75 11 GLU C N 1
ATOM 1585 C CA . GLU C 1 11 ? 16.394 22.334 -7.860 1.00 69.79 11 GLU C CA 1
ATOM 1586 C C . GLU C 1 11 ? 17.898 22.128 -7.980 1.00 64.24 11 GLU C C 1
ATOM 1587 O O . GLU C 1 11 ? 18.472 21.222 -7.372 1.00 72.72 11 GLU C O 1
ATOM 1593 N N . PRO C 1 12 ? 18.534 23.085 -8.609 1.00 55.24 12 PRO C N 1
ATOM 1594 C CA . PRO C 1 12 ? 19.982 23.145 -8.677 1.00 56.68 12 PRO C CA 1
ATOM 1595 C C . PRO C 1 12 ? 20.649 23.372 -7.342 1.00 53.65 12 PRO C C 1
ATOM 1596 O O . PRO C 1 12 ? 20.102 24.002 -6.472 1.00 60.85 12 PRO C O 1
ATOM 1608 N N . ASP C 1 14 ? 22.711 25.250 -5.055 1.00 72.30 14 ASP C N 1
ATOM 1609 C CA . ASP C 1 14 ? 23.260 26.614 -5.025 1.00 74.10 14 ASP C CA 1
ATOM 1610 C C . ASP C 1 14 ? 24.852 26.912 -5.099 1.00 60.98 14 ASP C C 1
ATOM 1611 O O . ASP C 1 14 ? 25.809 26.716 -4.273 1.00 60.07 14 ASP C O 1
ATOM 1616 N N . LEU C 1 15 ? 25.033 27.813 -6.035 1.00 54.05 15 LEU C N 1
ATOM 1617 C CA . LEU C 1 15 ? 26.397 28.166 -6.307 1.00 51.43 15 LEU C CA 1
ATOM 1618 C C . LEU C 1 15 ? 26.687 29.599 -5.909 1.00 49.08 15 LEU C C 1
ATOM 1619 O O . LEU C 1 15 ? 27.766 30.092 -6.129 1.00 53.98 15 LEU C O 1
ATOM 1624 N N . SER C 1 16 ? 25.702 30.250 -5.316 1.00 53.90 16 SER C N 1
ATOM 1625 C CA . SER C 1 16 ? 25.725 31.684 -5.072 1.00 54.87 16 SER C CA 1
ATOM 1626 C C . SER C 1 16 ? 26.903 32.162 -4.267 1.00 57.22 16 SER C C 1
ATOM 1627 O O . SER C 1 16 ? 27.290 33.291 -4.368 1.00 60.94 16 SER C O 1
ATOM 1630 N N . LEU C 1 17 ? 27.466 31.283 -3.468 1.00 57.43 17 LEU C N 1
ATOM 1631 C CA . LEU C 1 17 ? 28.587 31.623 -2.596 1.00 46.01 17 LEU C CA 1
ATOM 1632 C C . LEU C 1 17 ? 29.935 31.183 -3.138 1.00 50.22 17 LEU C C 1
ATOM 1633 O O . LEU C 1 17 ? 30.927 31.287 -2.419 1.00 51.50 17 LEU C O 1
ATOM 1638 N N . VAL C 1 18 ? 30.011 30.690 -4.367 1.00 49.58 18 VAL C N 1
ATOM 1639 C CA . VAL C 1 18 ? 31.273 30.198 -4.917 1.00 48.54 18 VAL C CA 1
ATOM 1640 C C . VAL C 1 18 ? 31.981 31.352 -5.631 1.00 54.72 18 VAL C C 1
ATOM 1641 O O . VAL C 1 18 ? 31.415 31.987 -6.527 1.00 61.29 18 VAL C O 1
ATOM 1645 N N . ASP C 1 19 ? 33.218 31.631 -5.233 1.00 57.58 19 ASP C N 1
ATOM 1646 C CA . ASP C 1 19 ? 34.011 32.737 -5.767 1.00 55.61 19 ASP C CA 1
ATOM 1647 C C . ASP C 1 19 ? 34.993 32.221 -6.801 1.00 50.89 19 ASP C C 1
ATOM 1648 O O . ASP C 1 19 ? 35.888 31.439 -6.468 1.00 52.33 19 ASP C O 1
ATOM 1653 N N . LEU C 1 20 ? 34.848 32.636 -8.035 1.00 41.46 20 LEU C N 1
ATOM 1654 C CA . LEU C 1 20 ? 35.872 32.336 -9.018 1.00 44.74 20 LEU C CA 1
ATOM 1655 C C . LEU C 1 20 ? 36.901 33.465 -9.071 1.00 45.29 20 LEU C C 1
ATOM 1656 O O . LEU C 1 20 ? 36.610 34.591 -8.669 1.00 48.59 20 LEU C O 1
ATOM 1661 N N . PRO C 1 21 ? 38.116 33.201 -9.574 1.00 40.27 21 PRO C N 1
ATOM 1662 C CA . PRO C 1 21 ? 39.059 34.301 -9.822 1.00 38.91 21 PRO C CA 1
ATOM 1663 C C . PRO C 1 21 ? 38.555 35.242 -10.914 1.00 36.38 21 PRO C C 1
ATOM 1664 O O . PRO C 1 21 ? 38.026 34.809 -11.943 1.00 39.66 21 PRO C O 1
ATOM 1668 N N A GLU C 1 22 ? 38.724 36.548 -10.666 0.44 39.58 22 GLU C N 1
ATOM 1669 N N B GLU C 1 22 ? 38.742 36.545 -10.685 0.56 39.88 22 GLU C N 1
ATOM 1670 C CA A GLU C 1 22 ? 38.303 37.558 -11.636 0.44 38.71 22 GLU C CA 1
ATOM 1671 C CA B GLU C 1 22 ? 38.279 37.540 -11.651 0.56 38.83 22 GLU C CA 1
ATOM 1672 C C A GLU C 1 22 ? 38.939 37.307 -12.995 0.44 39.85 22 GLU C C 1
ATOM 1673 C C B GLU C 1 22 ? 38.950 37.341 -13.005 0.56 40.15 22 GLU C C 1
ATOM 1674 O O A GLU C 1 22 ? 38.283 37.451 -14.035 0.44 39.91 22 GLU C O 1
ATOM 1675 O O B GLU C 1 22 ? 38.320 37.540 -14.051 0.56 39.82 22 GLU C O 1
ATOM 1686 N N . SER C 1 23 ? 40.220 36.914 -13.000 1.00 38.15 23 SER C N 1
ATOM 1687 C CA . SER C 1 23 ? 40.948 36.667 -14.248 1.00 43.36 23 SER C CA 1
ATOM 1688 C C . SER C 1 23 ? 40.323 35.552 -15.076 1.00 44.18 23 SER C C 1
ATOM 1689 O O . SER C 1 23 ? 40.491 35.529 -16.300 1.00 40.47 23 SER C O 1
ATOM 1692 N N . LEU C 1 24 ? 39.592 34.644 -14.438 1.00 39.83 24 LEU C N 1
ATOM 1693 C CA . LEU C 1 24 ? 38.890 33.593 -15.148 1.00 35.13 24 LEU C CA 1
ATOM 1694 C C . LEU C 1 24 ? 37.550 34.091 -15.694 1.00 35.12 24 LEU C C 1
ATOM 1695 O O . LEU C 1 24 ? 37.235 33.849 -16.861 1.00 36.99 24 LEU C O 1
ATOM 1700 N N . ILE C 1 25 ? 36.767 34.815 -14.883 1.00 31.47 25 ILE C N 1
ATOM 1701 C CA . ILE C 1 25 ? 35.542 35.440 -15.387 1.00 32.12 25 ILE C CA 1
ATOM 1702 C C . ILE C 1 25 ? 35.842 36.393 -16.547 1.00 33.67 25 ILE C C 1
ATOM 1703 O O . ILE C 1 25 ? 35.066 36.483 -17.502 1.00 36.52 25 ILE C O 1
ATOM 1708 N N . GLN C 1 26 ? 36.981 37.083 -16.522 1.00 34.59 26 GLN C N 1
ATOM 1709 C CA . GLN C 1 26 ? 37.320 37.932 -17.664 1.00 36.08 26 GLN C CA 1
ATOM 1710 C C . GLN C 1 26 ? 37.415 37.146 -18.959 1.00 38.23 26 GLN C C 1
ATOM 1711 O O . GLN C 1 26 ? 37.338 37.742 -20.035 1.00 41.14 26 GLN C O 1
ATOM 1717 N N . LEU C 1 27 ? 37.601 35.824 -18.884 1.00 37.75 27 LEU C N 1
ATOM 1718 C CA . LEU C 1 27 ? 37.744 34.999 -20.075 1.00 39.65 27 LEU C CA 1
ATOM 1719 C C . LEU C 1 27 ? 36.457 34.274 -20.463 1.00 35.13 27 LEU C C 1
ATOM 1720 O O . LEU C 1 27 ? 36.488 33.483 -21.403 1.00 34.81 27 LEU C O 1
ATOM 1725 N N . SER C 1 28 ? 35.334 34.566 -19.790 1.00 38.08 28 SER C N 1
ATOM 1726 C CA . SER C 1 28 ? 34.029 33.948 -20.076 1.00 41.86 28 SER C CA 1
ATOM 1727 C C . SER C 1 28 ? 33.679 33.887 -21.563 1.00 40.57 28 SER C C 1
ATOM 1728 O O . SER C 1 28 ? 33.146 32.883 -22.045 1.00 41.41 28 SER C O 1
ATOM 1731 N N . GLU C 1 29 ? 33.932 34.972 -22.295 1.00 39.19 29 GLU C N 1
ATOM 1732 C CA . GLU C 1 29 ? 33.551 35.039 -23.701 1.00 40.76 29 GLU C CA 1
ATOM 1733 C C . GLU C 1 29 ? 34.379 34.080 -24.544 1.00 38.05 29 GLU C C 1
ATOM 1734 O O . GLU C 1 29 ? 33.850 33.429 -25.444 1.00 43.31 29 GLU C O 1
ATOM 1740 N N . ARG C 1 30 ? 35.682 34.030 -24.292 1.00 29.01 30 ARG C N 1
ATOM 1741 C CA . ARG C 1 30 ? 36.555 33.138 -25.041 1.00 34.31 30 ARG C CA 1
ATOM 1742 C C . ARG C 1 30 ? 36.209 31.679 -24.757 1.00 41.75 30 ARG C C 1
ATOM 1743 O O . ARG C 1 30 ? 36.107 30.863 -25.679 1.00 46.50 30 ARG C O 1
ATOM 1751 N N . ILE C 1 31 ? 35.969 31.349 -23.485 1.00 39.92 31 ILE C N 1
ATOM 1752 C CA . ILE C 1 31 ? 35.517 30.011 -23.119 1.00 39.54 31 ILE C CA 1
ATOM 1753 C C . ILE C 1 31 ? 34.181 29.675 -23.799 1.00 42.04 31 ILE C C 1
ATOM 1754 O O . ILE C 1 31 ? 34.040 28.618 -24.427 1.00 39.56 31 ILE C O 1
ATOM 1759 N N . ALA C 1 32 ? 33.183 30.563 -23.691 1.00 36.70 32 ALA C N 1
ATOM 1760 C CA . ALA C 1 32 ? 31.881 30.294 -24.318 1.00 35.30 32 ALA C CA 1
ATOM 1761 C C . ALA C 1 32 ? 31.986 30.124 -25.836 1.00 40.08 32 ALA C C 1
ATOM 1762 O O . ALA C 1 32 ? 31.325 29.255 -26.415 1.00 41.55 32 ALA C O 1
ATOM 1764 N N . GLU C 1 33 ? 32.797 30.944 -26.497 1.00 37.32 33 GLU C N 1
ATOM 1765 C CA . GLU C 1 33 ? 32.977 30.816 -27.941 1.00 43.24 33 GLU C CA 1
ATOM 1766 C C . GLU C 1 33 ? 33.555 29.451 -28.313 1.00 47.38 33 GLU C C 1
ATOM 1767 O O . GLU C 1 33 ? 33.065 28.782 -29.229 1.00 48.31 33 GLU C O 1
ATOM 1773 N N . ASN C 1 34 ? 34.617 29.035 -27.631 1.00 37.42 34 ASN C N 1
ATOM 1774 C CA . ASN C 1 34 ? 35.258 27.779 -27.996 1.00 37.87 34 ASN C CA 1
ATOM 1775 C C . ASN C 1 34 ? 34.364 26.589 -27.692 1.00 41.13 34 ASN C C 1
ATOM 1776 O O . ASN C 1 34 ? 34.332 25.633 -28.473 1.00 34.54 34 ASN C O 1
ATOM 1781 N N . VAL C 1 35 ? 33.639 26.647 -26.571 1.00 36.33 35 VAL C N 1
ATOM 1782 C CA . VAL C 1 35 ? 32.655 25.628 -26.241 1.00 41.30 35 VAL C CA 1
ATOM 1783 C C . VAL C 1 35 ? 31.639 25.503 -27.366 1.00 44.44 35 VAL C C 1
ATOM 1784 O O . VAL C 1 35 ? 31.303 24.392 -27.786 1.00 44.17 35 VAL C O 1
ATOM 1788 N N . HIS C 1 36 ? 31.167 26.639 -27.894 1.00 36.03 36 HIS C N 1
ATOM 1789 C CA . HIS C 1 36 ? 30.277 26.618 -29.048 1.00 36.60 36 HIS C CA 1
ATOM 1790 C C . HIS C 1 36 ? 30.975 26.076 -30.298 1.00 43.17 36 HIS C C 1
ATOM 1791 O O . HIS C 1 36 ? 30.387 25.294 -31.049 1.00 42.36 36 HIS C O 1
ATOM 1798 N N . GLU C 1 37 ? 32.203 26.521 -30.570 1.00 40.46 37 GLU C N 1
ATOM 1799 C CA . GLU C 1 37 ? 32.925 26.032 -31.748 1.00 39.77 37 GLU C CA 1
ATOM 1800 C C . GLU C 1 37 ? 33.175 24.525 -31.674 1.00 43.52 37 GLU C C 1
ATOM 1801 O O . GLU C 1 37 ? 33.011 23.817 -32.673 1.00 41.09 37 GLU C O 1
ATOM 1807 N N . VAL C 1 38 ? 33.565 24.011 -30.505 1.00 39.56 38 VAL C N 1
ATOM 1808 C CA . VAL C 1 38 ? 33.771 22.567 -30.368 1.00 48.52 38 VAL C CA 1
ATOM 1809 C C . VAL C 1 38 ? 32.467 21.822 -30.631 1.00 45.52 38 VAL C C 1
ATOM 1810 O O . VAL C 1 38 ? 32.438 20.810 -31.337 1.00 46.14 38 VAL C O 1
ATOM 1814 N N . TRP C 1 39 ? 31.364 22.325 -30.078 1.00 39.43 39 TRP C N 1
ATOM 1815 C CA . TRP C 1 39 ? 30.083 21.674 -30.290 1.00 42.97 39 TRP C CA 1
ATOM 1816 C C . TRP C 1 39 ? 29.703 21.696 -31.765 1.00 43.51 39 TRP C C 1
ATOM 1817 O O . TRP C 1 39 ? 29.186 20.705 -32.305 1.00 44.14 39 TRP C O 1
ATOM 1828 N N . ALA C 1 40 ? 29.956 22.821 -32.428 1.00 40.32 40 ALA C N 1
ATOM 1829 C CA . ALA C 1 40 ? 29.602 22.964 -33.832 1.00 40.81 40 ALA C CA 1
ATOM 1830 C C . ALA C 1 40 ? 30.438 22.040 -34.708 1.00 43.63 40 ALA C C 1
ATOM 1831 O O . ALA C 1 40 ? 29.913 21.416 -35.638 1.00 45.48 40 ALA C O 1
ATOM 1833 N N . LYS C 1 41 ? 31.745 21.948 -34.436 1.00 43.99 41 LYS C N 1
ATOM 1834 C CA . LYS C 1 41 ? 32.586 21.089 -35.251 1.00 44.38 41 LYS C CA 1
ATOM 1835 C C . LYS C 1 41 ? 32.160 19.636 -35.113 1.00 47.34 41 LYS C C 1
ATOM 1836 O O . LYS C 1 41 ? 32.159 18.888 -36.093 1.00 50.22 41 LYS C O 1
ATOM 1842 N N . ALA C 1 42 ? 31.769 19.225 -33.905 1.00 47.41 42 ALA C N 1
ATOM 1843 C CA . ALA C 1 42 ? 31.354 17.844 -33.688 1.00 44.27 42 ALA C CA 1
ATOM 1844 C C . ALA C 1 42 ? 30.053 17.540 -34.429 1.00 53.46 42 ALA C C 1
ATOM 1845 O O . ALA C 1 42 ? 29.927 16.496 -35.084 1.00 56.33 42 ALA C O 1
ATOM 1847 N N . ARG C 1 43 ? 29.079 18.450 -34.345 1.00 49.52 43 ARG C N 1
ATOM 1848 C CA . ARG C 1 43 ? 27.831 18.296 -35.090 1.00 50.20 43 ARG C CA 1
ATOM 1849 C C . ARG C 1 43 ? 28.077 18.284 -36.600 1.00 50.92 43 ARG C C 1
ATOM 1850 O O . ARG C 1 43 ? 27.483 17.484 -37.333 1.00 55.31 43 ARG C O 1
ATOM 1858 N N . ILE C 1 44 ? 28.965 19.153 -37.084 1.00 50.48 44 ILE C N 1
ATOM 1859 C CA . ILE C 1 44 ? 29.187 19.242 -38.524 1.00 55.18 44 ILE C CA 1
ATOM 1860 C C . ILE C 1 44 ? 29.868 17.980 -39.041 1.00 54.27 44 ILE C C 1
ATOM 1861 O O . ILE C 1 44 ? 29.473 17.429 -40.075 1.00 54.10 44 ILE C O 1
A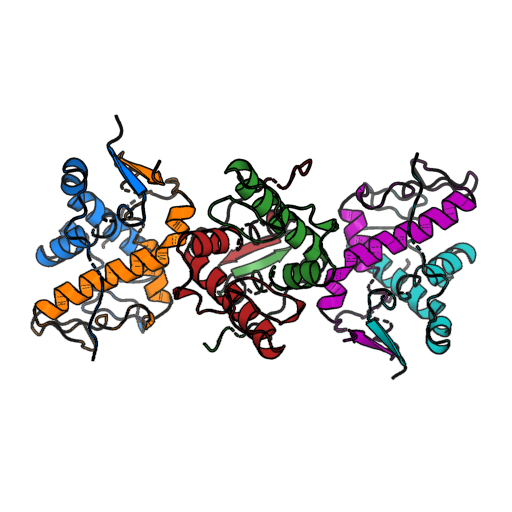TOM 1866 N N . ASP C 1 45 ? 30.869 17.478 -38.315 1.00 49.91 45 ASP C N 1
ATOM 1867 C CA . ASP C 1 45 ? 31.529 16.240 -38.727 1.00 61.16 45 ASP C CA 1
ATOM 1868 C C . ASP C 1 45 ? 30.522 15.104 -38.918 1.00 71.91 45 ASP C C 1
ATOM 1869 O O . ASP C 1 45 ? 30.616 14.331 -39.880 1.00 79.26 45 ASP C O 1
ATOM 1874 N N . GLU C 1 46 ? 29.532 15.016 -38.043 1.00 64.55 46 GLU C N 1
ATOM 1875 C CA . GLU C 1 46 ? 28.562 13.941 -38.094 1.00 57.34 46 GLU C CA 1
ATOM 1876 C C . GLU C 1 46 ? 27.357 14.272 -38.977 1.00 58.26 46 GLU C C 1
ATOM 1877 O O . GLU C 1 46 ? 26.347 13.560 -38.930 1.00 55.93 46 GLU C O 1
ATOM 1883 N N . GLY C 1 47 ? 27.451 15.312 -39.808 1.00 52.60 47 GLY C N 1
ATOM 1884 C CA . GLY C 1 47 ? 26.477 15.557 -40.856 1.00 52.13 47 GLY C CA 1
ATOM 1885 C C . GLY C 1 47 ? 25.468 16.659 -40.607 1.00 52.02 47 GLY C C 1
ATOM 1886 O O . GLY C 1 47 ? 24.561 16.835 -41.432 1.00 53.15 47 GLY C O 1
ATOM 1887 N N . TRP C 1 48 ? 25.582 17.401 -39.509 1.00 51.90 48 TRP C N 1
ATOM 1888 C CA . TRP C 1 48 ? 24.612 18.453 -39.233 1.00 48.34 48 TRP C CA 1
ATOM 1889 C C . TRP C 1 48 ? 24.862 19.662 -40.120 1.00 46.63 48 TRP C C 1
ATOM 1890 O O . TRP C 1 48 ? 25.991 19.948 -40.513 1.00 50.56 48 TRP C O 1
ATOM 1901 N N . THR C 1 49 ? 23.780 20.360 -40.459 1.00 49.85 49 THR C N 1
ATOM 1902 C CA . THR C 1 49 ? 23.869 21.616 -41.186 1.00 49.25 49 THR C CA 1
ATOM 1903 C C . THR C 1 49 ? 22.881 22.600 -40.590 1.00 52.88 49 THR C C 1
ATOM 1904 O O . THR C 1 49 ? 21.943 22.220 -39.878 1.00 48.31 49 THR C O 1
ATOM 1908 N N . TYR C 1 50 ? 23.081 23.869 -40.929 1.00 46.65 50 TYR C N 1
ATOM 1909 C CA . TYR C 1 50 ? 22.173 24.905 -40.474 1.00 51.46 50 TYR C CA 1
ATOM 1910 C C . TYR C 1 50 ? 20.738 24.636 -40.922 1.00 57.54 50 TYR C C 1
ATOM 1911 O O . TYR C 1 50 ? 20.475 24.354 -42.094 1.00 60.82 50 TYR C O 1
ATOM 1920 N N . GLY C 1 51 ? 19.811 24.727 -39.965 1.00 62.10 51 GLY C N 1
ATOM 1921 C CA . GLY C 1 51 ? 18.401 24.872 -40.256 1.00 63.20 51 GLY C CA 1
ATOM 1922 C C . GLY C 1 51 ? 17.838 25.938 -39.338 1.00 66.69 51 GLY C C 1
ATOM 1923 O O . GLY C 1 51 ? 18.519 26.408 -38.434 1.00 63.43 51 GLY C O 1
ATOM 1924 N N . GLU C 1 52 ? 16.591 26.321 -39.575 1.00 73.37 52 GLU C N 1
ATOM 1925 C CA . GLU C 1 52 ? 15.873 27.313 -38.788 1.00 73.99 52 GLU C CA 1
ATOM 1926 C C . GLU C 1 52 ? 15.433 26.771 -37.440 1.00 72.84 52 GLU C C 1
ATOM 1927 O O . GLU C 1 52 ? 15.158 27.558 -36.530 1.00 69.30 52 GLU C O 1
ATOM 1933 N N . LYS C 1 53 ? 15.167 25.464 -37.406 1.00 72.90 53 LYS C N 1
ATOM 1934 C CA . LYS C 1 53 ? 14.665 24.765 -36.231 1.00 65.60 53 LYS C CA 1
ATOM 1935 C C . LYS C 1 53 ? 15.499 23.511 -36.010 1.00 62.86 53 LYS C C 1
ATOM 1936 O O . LYS C 1 53 ? 15.882 22.839 -36.970 1.00 67.32 53 LYS C O 1
AT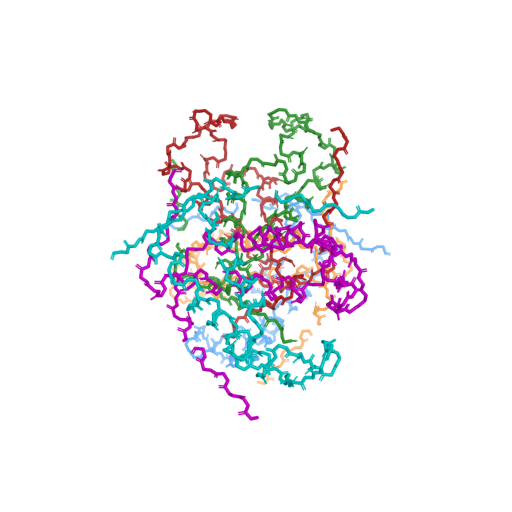OM 1942 N N . ARG C 1 54 ? 15.789 23.212 -34.744 1.00 60.71 54 ARG C N 1
ATOM 1943 C CA . ARG C 1 54 ? 16.437 21.967 -34.362 1.00 55.82 54 ARG C CA 1
ATOM 1944 C C . ARG C 1 54 ? 15.639 20.775 -34.891 1.00 72.68 54 ARG C C 1
ATOM 1945 O O . ARG C 1 54 ? 14.451 20.618 -34.581 1.00 79.22 54 ARG C O 1
ATOM 1953 N N . ASP C 1 55 ? 16.263 19.950 -35.735 1.00 73.16 55 ASP C N 1
ATOM 1954 C CA . ASP C 1 55 ? 15.623 18.808 -36.388 1.00 67.64 55 ASP C CA 1
ATOM 1955 C C . ASP C 1 55 ? 16.602 17.642 -36.283 1.00 64.85 55 ASP C C 1
ATOM 1956 O O . ASP C 1 55 ? 17.580 17.589 -37.033 1.00 67.07 55 ASP C O 1
ATOM 1961 N N . ASP C 1 56 ? 16.358 16.718 -35.375 1.00 58.70 56 ASP C N 1
ATOM 1962 C CA . ASP C 1 56 ? 17.304 15.656 -35.146 1.00 61.19 56 ASP C CA 1
ATOM 1963 C C . ASP C 1 56 ? 17.368 14.655 -36.273 1.00 66.02 56 ASP C C 1
ATOM 1964 O O . ASP C 1 56 ? 18.385 14.056 -36.504 1.00 66.97 56 ASP C O 1
ATOM 1969 N N . ILE C 1 57 ? 16.275 14.479 -36.980 1.00 74.31 57 ILE C N 1
ATOM 1970 C CA . ILE C 1 57 ? 16.225 13.505 -38.040 1.00 77.52 57 ILE C CA 1
ATOM 1971 C C . ILE C 1 57 ? 16.982 13.997 -39.254 1.00 74.98 57 ILE C C 1
ATOM 1972 O O . ILE C 1 57 ? 17.712 13.262 -39.878 1.00 72.10 57 ILE C O 1
ATOM 1977 N N . HIS C 1 58 ? 16.804 15.257 -39.581 1.00 71.65 58 HIS C N 1
ATOM 1978 C CA . HIS C 1 58 ? 17.482 15.821 -40.723 1.00 74.50 58 HIS C CA 1
ATOM 1979 C C . HIS C 1 58 ? 18.754 16.535 -40.319 1.00 68.06 58 HIS C C 1
ATOM 1980 O O . HIS C 1 58 ? 19.356 17.212 -41.114 1.00 67.15 58 HIS C O 1
ATOM 1987 N N . LYS C 1 59 ? 19.144 16.387 -39.067 1.00 58.05 59 LYS C N 1
ATOM 1988 C CA . LYS C 1 59 ? 20.310 17.072 -38.545 1.00 56.63 59 LYS C CA 1
ATOM 1989 C C . LYS C 1 59 ? 20.399 18.536 -38.928 1.00 52.21 59 LYS C C 1
ATOM 1990 O O . LYS C 1 59 ? 21.375 18.974 -39.473 1.00 52.15 59 LYS C O 1
ATOM 1996 N N . LYS C 1 60 ? 19.357 19.279 -38.625 1.00 53.33 60 LYS C N 1
ATOM 1997 C CA . LYS C 1 60 ? 19.322 20.727 -38.812 1.00 59.94 60 LYS C CA 1
ATOM 1998 C C . LYS C 1 60 ? 19.405 21.407 -37.449 1.00 55.89 60 LYS C C 1
ATOM 1999 O O . LYS C 1 60 ? 18.758 20.966 -36.491 1.00 55.70 60 LYS C O 1
ATOM 2005 N N . HIS C 1 61 ? 20.230 22.454 -37.349 1.00 49.76 61 HIS C N 1
ATOM 2006 C CA . HIS C 1 61 ? 20.287 23.197 -36.090 1.00 48.81 61 HIS C CA 1
ATOM 2007 C C . HIS C 1 61 ? 20.566 24.681 -36.283 1.00 50.92 61 HIS C C 1
ATOM 2008 O O . HIS C 1 61 ? 21.543 25.048 -36.955 1.00 53.28 61 HIS C O 1
ATOM 2015 N N . PRO C 1 62 ? 19.743 25.549 -35.680 1.00 51.90 62 PRO C N 1
ATOM 2016 C CA . PRO C 1 62 ? 19.930 27.001 -35.886 1.00 48.18 62 PRO C CA 1
ATOM 2017 C C . PRO C 1 62 ? 21.225 27.547 -35.305 1.00 44.77 62 PRO C C 1
ATOM 2018 O O . PRO C 1 62 ? 21.721 28.559 -35.805 1.00 50.85 62 PRO C O 1
ATOM 2022 N N . CYS C 1 63 ? 21.798 26.913 -34.282 1.00 41.90 63 CYS C N 1
ATOM 2023 C CA . CYS C 1 63 ? 23.033 27.421 -33.706 1.00 42.13 63 CYS C CA 1
ATOM 2024 C C . CYS C 1 63 ? 24.258 27.041 -34.519 1.00 44.79 63 CYS C C 1
ATOM 2025 O O . CYS C 1 63 ? 25.369 27.352 -34.096 1.00 42.44 63 CYS C O 1
ATOM 2028 N N . LEU C 1 64 ? 24.102 26.381 -35.666 1.00 45.69 64 LEU C N 1
ATOM 2029 C CA . LEU C 1 64 ? 25.262 26.083 -36.504 1.00 49.04 64 LEU C CA 1
ATOM 2030 C C . LEU C 1 64 ? 25.593 27.327 -37.320 1.00 47.17 64 LEU C C 1
ATOM 2031 O O . LEU C 1 64 ? 25.436 27.393 -38.533 1.00 45.48 64 LEU C O 1
ATOM 2036 N N . VAL C 1 65 ? 26.042 28.352 -36.579 1.00 50.97 65 VAL C N 1
ATOM 2037 C CA . VAL C 1 65 ? 26.484 29.643 -37.100 1.00 49.08 65 VAL C CA 1
ATOM 2038 C C . VAL C 1 65 ? 27.669 30.079 -36.269 1.00 45.82 65 VAL C C 1
ATOM 2039 O O . VAL C 1 65 ? 27.890 29.575 -35.153 1.00 45.77 65 VAL C O 1
ATOM 2043 N N . PRO C 1 66 ? 28.477 31.025 -36.765 1.00 48.55 66 PRO C N 1
ATOM 2044 C CA . PRO C 1 66 ? 29.597 31.520 -35.960 1.00 47.78 66 PRO C CA 1
ATOM 2045 C C . PRO C 1 66 ? 29.115 32.124 -34.649 1.00 44.53 66 PRO C C 1
ATOM 2046 O O . PRO C 1 66 ? 28.103 32.819 -34.603 1.00 45.02 66 PRO C O 1
ATOM 2050 N N . TYR C 1 67 ? 29.848 31.825 -33.575 1.00 43.53 67 TYR C N 1
ATOM 2051 C CA . TYR C 1 67 ? 29.473 32.300 -32.250 1.00 44.67 67 TYR C CA 1
ATOM 2052 C C . TYR C 1 67 ? 29.203 33.808 -32.254 1.00 48.76 67 TYR C C 1
ATOM 2053 O O . TYR C 1 67 ? 28.231 34.270 -31.648 1.00 43.51 67 TYR C O 1
ATOM 2062 N N . ASP C 1 68 ? 30.046 34.585 -32.954 1.00 54.84 68 ASP C N 1
ATOM 2063 C CA . ASP C 1 68 ? 29.951 36.046 -32.913 1.00 60.63 68 ASP C CA 1
ATOM 2064 C C . ASP C 1 68 ? 28.616 36.555 -33.463 1.00 61.71 68 ASP C C 1
ATOM 2065 O O . ASP C 1 68 ? 28.142 37.625 -33.054 1.00 59.56 68 ASP C O 1
ATOM 2070 N N . GLU C 1 69 ? 28.002 35.819 -34.403 1.00 59.07 69 GLU C N 1
ATOM 2071 C CA . GLU C 1 69 ? 26.711 36.222 -34.957 1.00 57.41 69 GLU C CA 1
ATOM 2072 C C . GLU C 1 69 ? 25.536 35.883 -34.059 1.00 47.53 69 GLU C C 1
ATOM 2073 O O . GLU C 1 69 ? 24.399 36.241 -34.398 1.00 51.31 69 GLU C O 1
ATOM 2079 N N . LEU C 1 70 ? 25.759 35.170 -32.959 1.00 44.69 70 LEU C N 1
ATOM 2080 C CA . LEU C 1 70 ? 24.652 34.881 -32.069 1.00 46.97 70 LEU C CA 1
ATOM 2081 C C . LEU C 1 70 ? 24.127 36.190 -31.482 1.00 51.67 70 LEU C C 1
ATOM 2082 O O . LEU C 1 70 ? 24.880 37.154 -31.331 1.00 55.36 70 LEU C O 1
ATOM 2087 N N . PRO C 1 71 ? 22.849 36.262 -31.142 1.00 52.07 71 PRO C N 1
ATOM 2088 C CA . PRO C 1 71 ? 22.359 37.442 -30.419 1.00 49.95 71 PRO C CA 1
ATOM 2089 C C . PRO C 1 71 ? 23.003 37.561 -29.043 1.00 49.46 71 PRO C C 1
ATOM 2090 O O . PRO C 1 71 ? 23.408 36.571 -28.429 1.00 47.86 71 PRO C O 1
ATOM 2094 N N A GLU C 1 72 ? 23.072 38.800 -28.555 0.41 51.89 72 GLU C N 1
ATOM 2095 N N B GLU C 1 72 ? 23.081 38.802 -28.558 0.59 52.36 72 GLU C N 1
ATOM 2096 C CA A GLU C 1 72 ? 23.783 39.074 -27.310 0.41 49.49 72 GLU C CA 1
ATOM 2097 C CA B GLU C 1 72 ? 23.770 39.065 -27.298 0.59 49.61 72 GLU C CA 1
ATOM 2098 C C A GLU C 1 72 ? 23.160 38.355 -26.110 0.41 47.70 72 GLU C C 1
ATOM 2099 C C B GLU C 1 72 ? 23.170 38.268 -26.144 0.59 47.77 72 GLU C C 1
ATOM 2100 O O A GLU C 1 72 ? 23.873 38.012 -25.158 0.41 47.36 72 GLU C O 1
ATOM 2101 O O B GLU C 1 72 ? 23.898 37.804 -25.256 0.59 48.09 72 GLU C O 1
ATOM 2112 N N . GLU C 1 73 ? 21.847 38.099 -26.137 1.00 48.32 73 GLU C N 1
ATOM 2113 C CA . GLU C 1 73 ? 21.266 37.393 -24.994 1.00 49.22 73 GLU C CA 1
ATOM 2114 C C . GLU C 1 73 ? 21.613 35.902 -25.001 1.00 42.69 73 GLU C C 1
ATOM 2115 O O . GLU C 1 73 ? 21.731 35.287 -23.938 1.00 41.46 73 GLU C O 1
ATOM 2121 N N . GLU C 1 74 ? 21.898 35.314 -26.157 1.00 41.81 74 GLU C N 1
ATOM 2122 C CA . GLU C 1 74 ? 22.380 33.938 -26.197 1.00 41.50 74 GLU C CA 1
ATOM 2123 C C . GLU C 1 74 ? 23.824 33.834 -25.698 1.00 37.98 74 GLU C C 1
ATOM 2124 O O . GLU C 1 74 ? 24.135 32.976 -24.865 1.00 42.22 74 GLU C O 1
ATOM 2130 N N . LYS C 1 75 ? 24.716 34.711 -26.193 1.00 43.51 75 LYS C N 1
ATOM 2131 C CA . LYS C 1 75 ? 26.092 34.792 -25.693 1.00 39.00 75 LYS C CA 1
ATOM 2132 C C . LYS C 1 75 ? 26.134 34.929 -24.182 1.00 38.11 75 LYS C C 1
ATOM 2133 O O . LYS C 1 75 ? 27.011 34.354 -23.525 1.00 38.06 75 LYS C O 1
ATOM 2139 N N . GLU C 1 76 ? 25.201 35.701 -23.626 1.00 38.56 76 GLU C N 1
ATOM 2140 C CA . GLU C 1 76 ? 25.089 35.877 -22.185 1.00 42.58 76 GLU C CA 1
ATOM 2141 C C . GLU C 1 76 ? 24.722 34.569 -21.483 1.00 41.07 76 GLU C C 1
ATOM 2142 O O . GLU C 1 76 ? 25.365 34.181 -20.500 1.00 40.16 76 GLU C O 1
ATOM 2148 N N . ALA C 1 77 ? 23.678 33.882 -21.957 1.00 34.14 77 ALA C N 1
ATOM 2149 C CA . ALA C 1 77 ? 23.377 32.570 -21.399 1.00 33.86 77 ALA C CA 1
ATOM 2150 C C . ALA C 1 77 ? 24.575 31.626 -21.539 1.00 39.45 77 ALA C C 1
ATOM 2151 O O . ALA C 1 77 ? 24.853 30.835 -20.636 1.00 30.69 77 ALA C O 1
ATOM 2153 N N . ASP C 1 78 ? 25.351 31.757 -22.619 1.00 35.88 78 ASP C N 1
ATOM 2154 C CA . ASP C 1 78 ? 26.499 30.871 -22.790 1.00 38.09 78 ASP C CA 1
ATOM 2155 C C . ASP C 1 78 ? 27.621 31.187 -21.804 1.00 42.41 78 ASP C C 1
ATOM 2156 O O . ASP C 1 78 ? 28.189 30.263 -21.210 1.00 40.14 78 ASP C O 1
ATOM 2161 N N . ARG C 1 79 ? 27.939 32.472 -21.585 1.00 35.45 79 ARG C N 1
ATOM 2162 C CA . ARG C 1 79 ? 28.945 32.804 -20.578 1.00 38.80 79 ARG C CA 1
ATOM 2163 C C . ARG C 1 79 ? 28.495 32.369 -19.186 1.00 34.52 79 ARG C C 1
ATOM 2164 O O . ARG C 1 79 ? 29.290 31.840 -18.405 1.00 32.99 79 ARG C O 1
ATOM 2172 N N . ASN C 1 80 ? 27.232 32.611 -18.850 1.00 33.11 80 ASN C N 1
ATOM 2173 C CA . ASN C 1 80 ? 26.715 32.191 -17.553 1.00 33.55 80 ASN C CA 1
ATOM 2174 C C . ASN C 1 80 ? 26.838 30.678 -17.371 1.00 38.70 80 ASN C C 1
ATOM 2175 O O . ASN C 1 80 ? 27.281 30.202 -16.318 1.00 38.76 80 ASN C O 1
ATOM 2180 N N . THR C 1 81 ? 26.470 29.905 -18.402 1.00 32.46 81 THR C N 1
ATOM 2181 C CA . THR C 1 81 ? 26.566 28.451 -18.297 1.00 35.50 81 THR C CA 1
ATOM 2182 C C . THR C 1 81 ? 28.019 28.010 -18.117 1.00 32.25 81 THR C C 1
ATOM 2183 O O . THR C 1 81 ? 28.303 27.135 -17.296 1.00 34.18 81 THR C O 1
ATOM 2187 N N . ALA C 1 82 ? 28.959 28.646 -18.826 1.00 28.90 82 ALA C N 1
ATOM 2188 C CA . ALA C 1 82 ? 30.369 28.302 -18.636 1.00 34.05 82 ALA C CA 1
ATOM 2189 C C . ALA C 1 82 ? 30.833 28.572 -17.200 1.00 35.27 82 ALA C C 1
ATOM 2190 O O . ALA C 1 82 ? 31.527 27.738 -16.594 1.00 38.56 82 ALA C O 1
ATOM 2200 N N . ASN C 1 84 ? 28.888 28.821 -14.435 1.00 33.72 84 ASN C N 1
ATOM 2201 C CA . ASN C 1 84 ? 28.205 27.848 -13.577 1.00 41.06 84 ASN C CA 1
ATOM 2202 C C . ASN C 1 84 ? 28.891 26.480 -13.615 1.00 37.80 84 ASN C C 1
ATOM 2203 O O . ASN C 1 84 ? 29.029 25.817 -12.583 1.00 35.99 84 ASN C O 1
ATOM 2208 N N . THR C 1 85 ? 29.331 26.052 -14.797 1.00 33.23 85 THR C N 1
ATOM 2209 C CA . THR C 1 85 ? 30.095 24.817 -14.905 1.00 35.27 85 THR C CA 1
ATOM 2210 C C . THR C 1 85 ? 31.302 24.839 -13.979 1.00 41.97 85 THR C C 1
ATOM 2211 O O . THR C 1 85 ? 31.498 23.909 -13.183 1.00 37.92 85 THR C O 1
ATOM 2215 N N . ILE C 1 86 ? 32.098 25.919 -14.036 1.00 35.88 86 ILE C N 1
ATOM 2216 C CA . ILE C 1 86 ? 33.321 26.011 -13.230 1.00 31.42 86 ILE C CA 1
ATOM 2217 C C . ILE C 1 86 ? 32.992 26.157 -11.745 1.00 35.90 86 ILE C C 1
ATOM 2218 O O . ILE C 1 86 ? 33.724 25.636 -10.886 1.00 37.22 86 ILE C O 1
ATOM 2223 N N . LYS C 1 87 ? 31.884 26.844 -11.416 1.00 31.51 87 LYS C N 1
ATOM 2224 C CA . LYS C 1 87 ? 31.499 26.957 -10.011 1.00 37.12 87 LYS C CA 1
ATOM 2225 C C . LYS C 1 87 ? 31.128 25.598 -9.426 1.00 38.12 87 LYS C C 1
ATOM 2226 O O . LYS C 1 87 ? 31.563 25.259 -8.322 1.00 41.00 87 LYS C O 1
ATOM 2240 N N . VAL C 1 89 ? 32.357 22.756 -10.478 1.00 44.43 89 VAL C N 1
ATOM 2241 C CA . VAL C 1 89 ? 33.640 22.087 -10.307 1.00 37.72 89 VAL C CA 1
ATOM 2242 C C . VAL C 1 89 ? 34.238 22.441 -8.948 1.00 42.03 89 VAL C C 1
ATOM 2243 O O . VAL C 1 89 ? 34.691 21.567 -8.197 1.00 40.18 89 VAL C O 1
ATOM 2247 N N . LYS C 1 90 ? 34.226 23.742 -8.623 1.00 42.47 90 LYS C N 1
ATOM 2248 C CA . LYS C 1 90 ? 34.709 24.214 -7.328 1.00 38.63 90 LYS C CA 1
ATOM 2249 C C . LYS C 1 90 ? 33.868 23.660 -6.190 1.00 38.39 90 LYS C C 1
ATOM 2250 O O . LYS C 1 90 ? 34.401 23.271 -5.149 1.00 40.08 90 LYS C O 1
ATOM 2256 N N . LYS C 1 91 ? 32.548 23.615 -6.367 1.00 38.32 91 LYS C N 1
ATOM 2257 C CA . LYS C 1 91 ? 31.683 23.165 -5.289 1.00 37.99 91 LYS C CA 1
ATOM 2258 C C . LYS C 1 91 ? 31.911 21.692 -4.939 1.00 43.79 91 LYS C C 1
ATOM 2259 O O . LYS C 1 91 ? 31.606 21.287 -3.815 1.00 46.31 91 LYS C O 1
ATOM 2265 N N . LEU C 1 92 ? 32.442 20.889 -5.871 1.00 38.17 92 LEU C N 1
ATOM 2266 C CA . LEU C 1 92 ? 32.750 19.481 -5.643 1.00 48.44 92 LEU C CA 1
ATOM 2267 C C . LEU C 1 92 ? 34.178 19.252 -5.151 1.00 50.82 92 LEU C C 1
ATOM 2268 O O . LEU C 1 92 ? 34.658 18.116 -5.182 1.00 51.99 92 LEU C O 1
ATOM 2273 N N . GLY C 1 93 ? 34.876 20.305 -4.740 1.00 44.19 93 GLY C N 1
ATOM 2274 C CA . GLY C 1 93 ? 36.135 20.147 -4.052 1.00 45.49 93 GLY C CA 1
ATOM 2275 C C . GLY C 1 93 ? 37.363 20.134 -4.921 1.00 41.20 93 GLY C C 1
ATOM 2276 O O . GLY C 1 93 ? 38.354 19.494 -4.556 1.00 48.93 93 GLY C O 1
ATOM 2277 N N . PHE C 1 94 ? 37.335 20.799 -6.066 1.00 38.34 94 PHE C N 1
ATOM 2278 C CA . PHE C 1 94 ? 38.545 20.997 -6.842 1.00 50.42 94 PHE C CA 1
ATOM 2279 C C . PHE C 1 94 ? 39.004 22.448 -6.728 1.00 55.20 94 PHE C C 1
ATOM 2280 O O . PHE C 1 94 ? 38.190 23.372 -6.647 1.00 50.11 94 PHE C O 1
ATOM 2288 N N . ARG C 1 95 ? 40.300 22.653 -6.718 1.00 55.97 95 ARG C N 1
ATOM 2289 C CA . ARG C 1 95 ? 40.804 23.989 -6.681 1.00 51.02 95 ARG C CA 1
ATOM 2290 C C . ARG C 1 95 ? 41.162 24.471 -8.076 1.00 48.66 95 ARG C C 1
ATOM 2291 O O . ARG C 1 95 ? 41.704 23.750 -8.858 1.00 55.81 95 ARG C O 1
ATOM 2299 N N . ILE C 1 96 ? 40.765 25.686 -8.382 1.00 40.87 96 ILE C N 1
ATOM 2300 C CA . ILE C 1 96 ? 41.026 26.360 -9.651 1.00 48.18 96 ILE C CA 1
ATOM 2301 C C . ILE C 1 96 ? 41.821 27.618 -9.312 1.00 54.81 96 ILE C C 1
ATOM 2302 O O . ILE C 1 96 ? 41.305 28.516 -8.636 1.00 60.66 96 ILE C O 1
ATOM 2307 N N . GLU C 1 97 ? 43.073 27.685 -9.759 1.00 52.38 97 GLU C N 1
ATOM 2308 C CA . GLU C 1 97 ? 43.796 28.940 -9.622 1.00 59.34 97 GLU C CA 1
ATOM 2309 C C . GLU C 1 97 ? 44.769 29.086 -10.779 1.00 59.36 97 GLU C C 1
ATOM 2310 O O . GLU C 1 97 ? 45.239 28.095 -11.343 1.00 57.54 97 GLU C O 1
ATOM 2316 N N . LYS C 1 98 ? 45.080 30.350 -11.046 1.00 61.83 98 LYS C N 1
ATOM 2317 C CA . LYS C 1 98 ? 45.980 30.580 -12.168 1.00 61.05 98 LYS C CA 1
ATOM 2318 C C . LYS C 1 98 ? 47.371 30.071 -11.829 1.00 61.29 98 LYS C C 1
ATOM 2319 O O . LYS C 1 98 ? 47.851 30.246 -10.709 1.00 67.82 98 LYS C O 1
ATOM 2325 N N . GLU C 1 99 ? 48.020 29.581 -12.878 1.00 68.84 99 GLU C N 1
ATOM 2326 C CA . GLU C 1 99 ? 49.311 28.934 -12.685 1.00 83.78 99 GLU C CA 1
ATOM 2327 C C . GLU C 1 99 ? 50.451 29.942 -12.789 1.00 89.71 99 GLU C C 1
ATOM 2328 O O . GLU C 1 99 ? 50.400 30.881 -13.589 1.00 83.66 99 GLU C O 1
ATOM 2334 N N . ASP C 1 100 ? 51.485 29.733 -11.970 1.00 103.74 100 ASP C N 1
ATOM 2335 C CA . ASP C 1 100 ? 52.661 30.613 -11.887 1.00 112.18 100 ASP C CA 1
ATOM 2336 C C . ASP C 1 100 ? 53.330 30.790 -13.245 1.00 111.20 100 ASP C C 1
ATOM 2337 O O . ASP C 1 100 ? 53.889 29.844 -13.801 1.00 113.27 100 ASP C O 1
ATOM 2342 N N . LEU D 1 6 ? 25.877 26.848 -44.404 1.00 95.47 6 LEU D N 1
ATOM 2343 C CA . LEU D 1 6 ? 26.425 26.581 -45.727 1.00 100.52 6 LEU D CA 1
ATOM 2344 C C . LEU D 1 6 ? 27.939 26.587 -45.652 1.00 99.38 6 LEU D C 1
ATOM 2345 O O . LEU D 1 6 ? 28.586 25.557 -45.568 1.00 98.05 6 LEU D O 1
ATOM 2350 N N . ASP D 1 7 ? 28.465 27.799 -45.644 1.00 101.63 7 ASP D N 1
ATOM 2351 C CA . ASP D 1 7 ? 29.878 28.140 -45.622 1.00 96.51 7 ASP D CA 1
ATOM 2352 C C . ASP D 1 7 ? 30.533 28.103 -44.240 1.00 88.23 7 ASP D C 1
ATOM 2353 O O . ASP D 1 7 ? 31.711 28.371 -44.118 1.00 83.40 7 ASP D O 1
ATOM 2358 N N . TYR D 1 8 ? 29.764 27.824 -43.198 1.00 83.19 8 TYR D N 1
ATOM 2359 C CA . TYR D 1 8 ? 30.276 27.902 -41.843 1.00 75.98 8 TYR D CA 1
ATOM 2360 C C . TYR D 1 8 ? 31.266 26.802 -41.535 1.00 74.72 8 TYR D C 1
ATOM 2361 O O . TYR D 1 8 ? 30.937 25.648 -41.580 1.00 75.92 8 TYR D O 1
ATOM 2370 N N . ILE D 1 9 ? 32.487 27.187 -41.212 1.00 75.40 9 ILE D N 1
ATOM 2371 C CA . ILE D 1 9 ? 33.524 26.243 -40.836 1.00 81.93 9 ILE D CA 1
ATOM 2372 C C . ILE D 1 9 ? 34.038 26.552 -39.442 1.00 79.83 9 ILE D C 1
ATOM 2373 O O . ILE D 1 9 ? 34.887 27.394 -39.288 1.00 78.59 9 ILE D O 1
ATOM 2378 N N . PRO D 1 10 ? 33.524 25.871 -38.430 1.00 75.61 10 PRO D N 1
ATOM 2379 C CA . PRO D 1 10 ? 34.027 26.026 -37.059 1.00 70.36 10 PRO D CA 1
ATOM 2380 C C . PRO D 1 10 ? 35.504 25.676 -36.986 1.00 78.95 10 PRO D C 1
ATOM 2381 O O . PRO D 1 10 ? 35.943 24.646 -37.498 1.00 84.11 10 PRO D O 1
ATOM 2385 N N . GLU D 1 11 ? 36.280 26.538 -36.339 1.00 76.84 11 GLU D N 1
ATOM 2386 C CA . GLU D 1 11 ? 37.659 26.175 -36.020 1.00 78.84 11 GLU D CA 1
ATOM 2387 C C . GLU D 1 11 ? 37.857 26.406 -34.525 1.00 71.34 11 GLU D C 1
ATOM 2388 O O . GLU D 1 11 ? 38.415 27.430 -34.106 1.00 76.43 11 GLU D O 1
ATOM 2394 N N . PRO D 1 12 ? 37.437 25.426 -33.733 1.00 63.40 12 PRO D N 1
ATOM 2395 C CA . PRO D 1 12 ? 37.670 25.487 -32.290 1.00 60.03 12 PRO D CA 1
ATOM 2396 C C . PRO D 1 12 ? 39.142 25.323 -31.968 1.00 56.78 12 PRO D C 1
ATOM 2397 O O . PRO D 1 12 ? 39.932 24.829 -32.775 1.00 52.75 12 PRO D O 1
ATOM 2409 N N . ASP D 1 14 ? 41.759 23.169 -30.388 1.00 49.00 14 ASP D N 1
ATOM 2410 C CA . ASP D 1 14 ? 41.717 21.740 -30.139 1.00 51.01 14 ASP D CA 1
ATOM 2411 C C . ASP D 1 14 ? 42.084 21.426 -28.687 1.00 47.61 14 ASP D C 1
ATOM 2412 O O . ASP D 1 14 ? 43.125 21.864 -28.183 1.00 46.90 14 ASP D O 1
ATOM 2417 N N . LEU D 1 15 ? 41.234 20.606 -28.070 1.00 41.01 15 LEU D N 1
ATOM 2418 C CA . LEU D 1 15 ? 41.351 20.234 -26.669 1.00 42.03 15 LEU D CA 1
ATOM 2419 C C . LEU D 1 15 ? 41.663 18.755 -26.489 1.00 46.80 15 LEU D C 1
ATOM 2420 O O . LEU D 1 15 ? 41.641 18.258 -25.355 1.00 49.15 15 LEU D O 1
ATOM 2425 N N . SER D 1 16 ? 41.974 18.052 -27.580 1.00 52.25 16 SER D N 1
ATOM 2426 C CA . SER D 1 16 ? 42.167 16.606 -27.528 1.00 54.49 16 SER D CA 1
ATOM 2427 C C . SER D 1 16 ? 43.320 16.200 -26.613 1.00 55.26 16 SER D C 1
ATOM 2428 O O . SER D 1 16 ? 43.260 15.142 -25.992 1.00 54.72 16 SER D O 1
ATOM 2431 N N . LEU D 1 17 ? 44.355 17.025 -26.480 1.00 60.80 17 LEU D N 1
ATOM 2432 C CA . LEU D 1 17 ? 45.512 16.673 -25.666 1.00 63.30 17 LEU D CA 1
ATOM 2433 C C . LEU D 1 17 ? 45.478 17.264 -24.256 1.00 56.90 17 LEU D C 1
ATOM 2434 O O . LEU D 1 17 ? 46.486 17.181 -23.544 1.00 59.68 17 LEU D O 1
ATOM 2439 N N . VAL D 1 18 ? 44.365 17.854 -23.834 1.00 52.44 18 VAL D N 1
ATOM 2440 C CA . VAL D 1 18 ? 44.247 18.410 -22.489 1.00 48.50 18 VAL D CA 1
ATOM 2441 C C . VAL D 1 18 ? 43.835 17.298 -21.535 1.00 47.88 18 VAL D C 1
ATOM 2442 O O . VAL D 1 18 ? 42.905 16.532 -21.818 1.00 50.24 18 VAL D O 1
ATOM 2446 N N . ASP D 1 19 ? 44.499 17.229 -20.392 1.00 48.02 19 ASP D N 1
ATOM 2447 C CA . ASP D 1 19 ? 44.280 16.164 -19.422 1.00 52.84 19 ASP D CA 1
ATOM 2448 C C . ASP D 1 19 ? 43.575 16.699 -18.186 1.00 49.71 19 ASP D C 1
ATOM 2449 O O . ASP D 1 19 ? 44.077 17.605 -17.520 1.00 53.47 19 ASP D O 1
ATOM 2454 N N . LEU D 1 20 ? 42.452 16.124 -17.871 1.00 52.84 20 LEU D N 1
ATOM 2455 C CA . LEU D 1 20 ? 41.815 16.428 -16.609 1.00 50.22 20 LEU D CA 1
ATOM 2456 C C . LEU D 1 20 ? 42.082 15.305 -15.609 1.00 46.39 20 LEU D C 1
ATOM 2457 O O . LEU D 1 20 ? 42.377 14.175 -16.006 1.00 47.05 20 LEU D O 1
ATOM 2462 N N . PRO D 1 21 ? 42.016 15.584 -14.309 1.00 48.94 21 PRO D N 1
ATOM 2463 C CA . PRO D 1 21 ? 42.021 14.485 -13.336 1.00 42.09 21 PRO D CA 1
ATOM 2464 C C . PRO D 1 21 ? 40.798 13.600 -13.539 1.00 46.18 21 PRO D C 1
ATOM 2465 O O . PRO D 1 21 ? 39.672 14.078 -13.744 1.00 42.22 21 PRO D O 1
ATOM 2469 N N . GLU D 1 22 ? 41.041 12.287 -13.475 1.00 48.59 22 GLU D N 1
ATOM 2470 C CA . GLU D 1 22 ? 39.985 11.313 -13.714 1.00 42.17 22 GLU D CA 1
ATOM 2471 C C . GLU D 1 22 ? 38.865 11.442 -12.686 1.00 40.32 22 GLU D C 1
ATOM 2472 O O . GLU D 1 22 ? 37.688 11.291 -13.022 1.00 34.91 22 GLU D O 1
ATOM 2478 N N . SER D 1 23 ? 39.209 11.724 -11.427 1.00 36.98 23 SER D N 1
ATOM 2479 C CA . SER D 1 23 ? 38.177 11.950 -10.416 1.00 34.87 23 SER D CA 1
ATOM 2480 C C . SER D 1 23 ? 37.206 13.046 -10.838 1.00 39.40 23 SER D C 1
ATOM 2481 O O . SER D 1 23 ? 36.036 13.029 -10.437 1.00 44.36 23 SER D O 1
ATOM 2484 N N . LEU D 1 24 ? 37.673 14.008 -11.639 1.00 32.57 24 LEU D N 1
ATOM 2485 C CA . LEU D 1 24 ? 36.774 15.049 -12.127 1.00 37.41 24 LEU D CA 1
ATOM 2486 C C . LEU D 1 24 ? 35.931 14.552 -13.296 1.00 34.62 24 LEU D C 1
ATOM 2487 O O . LEU D 1 24 ? 34.733 14.846 -13.356 1.00 38.12 24 LEU D O 1
ATOM 2492 N N . ILE D 1 25 ? 36.537 13.819 -14.237 1.00 38.93 25 ILE D N 1
ATOM 2493 C CA . ILE D 1 25 ? 35.757 13.259 -15.340 1.00 36.25 25 ILE D CA 1
ATOM 2494 C C . ILE D 1 25 ? 34.673 12.320 -14.814 1.00 38.36 25 ILE D C 1
ATOM 2495 O O . ILE D 1 25 ? 33.581 12.232 -15.386 1.00 34.74 25 ILE D O 1
ATOM 2500 N N . GLN D 1 26 ? 34.936 11.636 -13.702 1.00 36.08 26 GLN D N 1
ATOM 2501 C CA . GLN D 1 26 ? 33.921 10.780 -13.103 1.00 38.26 26 GLN D CA 1
ATOM 2502 C C . GLN D 1 26 ? 32.673 11.544 -12.694 1.00 42.01 26 GLN D C 1
ATOM 2503 O O . GLN D 1 26 ? 31.612 10.932 -12.556 1.00 46.55 26 GLN D O 1
ATOM 2509 N N . LEU D 1 27 ? 32.769 12.852 -12.481 1.00 40.23 27 LEU D N 1
ATOM 2510 C CA . LEU D 1 27 ? 31.635 13.626 -12.002 1.00 43.18 27 LEU D CA 1
ATOM 2511 C C . LEU D 1 27 ? 30.942 14.396 -13.116 1.00 41.34 27 LEU D C 1
ATOM 2512 O O . LEU D 1 27 ? 30.089 15.240 -12.828 1.00 41.48 27 LEU D O 1
ATOM 2517 N N . SER D 1 28 ? 31.270 14.091 -14.377 1.00 42.59 28 SER D N 1
ATOM 2518 C CA . SER D 1 28 ? 30.689 14.799 -15.516 1.00 45.10 28 SER D CA 1
ATOM 2519 C C . SER D 1 28 ? 29.170 14.845 -15.453 1.00 42.75 28 SER D C 1
ATOM 2520 O O . SER D 1 28 ? 28.556 15.853 -15.828 1.00 40.96 28 SER D O 1
ATOM 2523 N N . GLU D 1 29 ? 28.548 13.746 -15.021 1.00 40.08 29 GLU D N 1
ATOM 2524 C CA . GLU D 1 29 ? 27.101 13.600 -15.021 1.00 34.15 29 GLU D CA 1
ATOM 2525 C C . GLU D 1 29 ? 26.459 14.531 -14.008 1.00 38.97 29 GLU D C 1
ATOM 2526 O O . GLU D 1 29 ? 25.437 15.159 -14.295 1.00 49.49 29 GLU D O 1
ATOM 2532 N N . ARG D 1 30 ? 27.006 14.530 -12.794 1.00 41.02 30 ARG D N 1
ATOM 2533 C CA . ARG D 1 30 ? 26.440 15.440 -11.803 1.00 46.59 30 ARG D CA 1
ATOM 2534 C C . ARG D 1 30 ? 26.678 16.895 -12.206 1.00 46.80 30 ARG D C 1
ATOM 2535 O O . ARG D 1 30 ? 25.791 17.746 -12.064 1.00 46.58 30 ARG D O 1
ATOM 2543 N N . ILE D 1 31 ? 27.810 17.206 -12.841 1.00 41.72 31 ILE D N 1
ATOM 2544 C CA . ILE D 1 31 ? 28.072 18.551 -13.325 1.00 42.40 31 ILE D CA 1
ATOM 2545 C C . ILE D 1 31 ? 27.082 18.914 -14.424 1.00 40.92 31 ILE D C 1
ATOM 2546 O O . ILE D 1 31 ? 26.407 19.948 -14.348 1.00 42.00 31 ILE D O 1
ATOM 2551 N N . ALA D 1 32 ? 26.933 18.042 -15.429 1.00 34.49 32 ALA D N 1
ATOM 2552 C CA . ALA D 1 32 ? 25.965 18.302 -16.502 1.00 38.14 32 ALA D CA 1
ATOM 2553 C C . ALA D 1 32 ? 24.567 18.537 -15.948 1.00 43.18 32 ALA D C 1
ATOM 2554 O O . ALA D 1 32 ? 23.838 19.417 -16.426 1.00 39.46 32 ALA D O 1
ATOM 2556 N N . GLU D 1 33 ? 24.186 17.756 -14.933 1.00 37.79 33 GLU D N 1
ATOM 2557 C CA . GLU D 1 33 ? 22.842 17.827 -14.383 1.00 44.07 33 GLU D CA 1
ATOM 2558 C C . GLU D 1 33 ? 22.593 19.168 -13.705 1.00 42.32 33 GLU D C 1
ATOM 2559 O O . GLU D 1 33 ? 21.557 19.811 -13.928 1.00 43.35 33 GLU D O 1
ATOM 2565 N N . ASN D 1 34 ? 23.526 19.594 -12.852 1.00 35.94 34 ASN D N 1
ATOM 2566 C CA . ASN D 1 34 ? 23.351 20.869 -12.175 1.00 39.56 34 ASN D CA 1
ATOM 2567 C C . ASN D 1 34 ? 23.377 22.028 -13.162 1.00 36.40 34 ASN D C 1
ATOM 2568 O O . ASN D 1 34 ? 22.555 22.945 -13.072 1.00 42.26 34 ASN D O 1
ATOM 2573 N N . VAL D 1 35 ? 24.297 21.990 -14.122 1.00 33.18 35 VAL D N 1
ATOM 2574 C CA . VAL D 1 35 ? 24.316 22.987 -15.186 1.00 37.67 35 VAL D CA 1
ATOM 2575 C C . VAL D 1 35 ? 22.934 23.094 -15.820 1.00 42.96 35 VAL D C 1
ATOM 2576 O O . VAL D 1 35 ? 22.403 24.196 -16.013 1.00 43.21 35 VAL D O 1
ATOM 2580 N N . HIS D 1 36 ? 22.298 21.948 -16.078 1.00 44.44 36 HIS D N 1
ATOM 2581 C CA . HIS D 1 36 ? 20.970 21.939 -16.675 1.00 40.27 36 HIS D CA 1
ATOM 2582 C C . HIS D 1 36 ? 19.912 22.493 -15.719 1.00 42.66 36 HIS D C 1
ATOM 2583 O O . HIS D 1 36 ? 19.054 23.283 -16.133 1.00 41.29 36 HIS D O 1
ATOM 2590 N N . GLU D 1 37 ? 19.947 22.077 -14.448 1.00 42.17 37 GLU D N 1
ATOM 2591 C CA . GLU D 1 37 ? 18.980 22.562 -13.465 1.00 36.46 37 GLU D CA 1
ATOM 2592 C C . GLU D 1 37 ? 19.064 24.078 -13.297 1.00 44.39 37 GLU D C 1
ATOM 2593 O O . GLU D 1 37 ? 18.033 24.755 -13.199 1.00 47.42 37 GLU D O 1
ATOM 2599 N N . VAL D 1 38 ? 20.286 24.626 -13.252 1.00 41.95 38 VAL D N 1
ATOM 2600 C CA . VAL D 1 38 ? 20.474 26.072 -13.125 1.00 34.18 38 VAL D CA 1
ATOM 2601 C C . VAL D 1 38 ? 19.854 26.783 -14.321 1.00 34.24 38 VAL D C 1
ATOM 2602 O O . VAL D 1 38 ? 19.124 27.766 -14.170 1.00 38.56 38 VAL D O 1
ATOM 2606 N N . TRP D 1 39 ? 20.131 26.291 -15.533 1.00 36.11 39 TRP D N 1
ATOM 2607 C CA . TRP D 1 39 ? 19.548 26.907 -16.719 1.00 34.58 39 TRP D CA 1
ATOM 2608 C C . TRP D 1 39 ? 18.031 26.826 -16.676 1.00 43.63 39 TRP D C 1
ATOM 2609 O O . TRP D 1 39 ? 17.341 27.789 -17.025 1.00 47.78 39 TRP D O 1
ATOM 2620 N N . ALA D 1 40 ? 17.496 25.676 -16.252 1.00 49.02 40 ALA D N 1
ATOM 2621 C CA . ALA D 1 40 ? 16.052 25.502 -16.235 1.00 45.34 40 ALA D CA 1
ATOM 2622 C C . ALA D 1 40 ? 15.407 26.465 -15.247 1.00 49.08 40 ALA D C 1
ATOM 2623 O O . ALA D 1 40 ? 14.384 27.089 -15.556 1.00 50.09 40 ALA D O 1
ATOM 2625 N N . LYS D 1 41 ? 16.014 26.617 -14.069 1.00 46.84 41 LYS D N 1
ATOM 2626 C CA . LYS D 1 41 ? 15.453 27.494 -13.055 1.00 47.47 41 LYS D CA 1
ATOM 2627 C C . LYS D 1 41 ? 15.404 28.941 -13.540 1.00 49.46 41 LYS D C 1
ATOM 2628 O O . LYS D 1 41 ? 14.374 29.607 -13.409 1.00 47.74 41 LYS D O 1
ATOM 2634 N N . ALA D 1 42 ? 16.495 29.434 -14.124 1.00 41.97 42 ALA D N 1
ATOM 2635 C CA . ALA D 1 42 ? 16.501 30.792 -14.654 1.00 42.36 42 ALA D CA 1
ATOM 2636 C C . ALA D 1 42 ? 15.410 30.981 -15.696 1.00 47.01 42 ALA D C 1
ATOM 2637 O O . ALA D 1 42 ? 14.760 32.031 -15.742 1.00 57.01 42 ALA D O 1
ATOM 2639 N N . ARG D 1 43 ? 15.201 29.980 -16.543 1.00 42.91 43 ARG D N 1
ATOM 2640 C CA . ARG D 1 43 ? 14.224 30.112 -17.614 1.00 50.53 43 ARG D CA 1
ATOM 2641 C C . ARG D 1 43 ? 12.792 30.108 -17.076 1.00 53.22 43 ARG D C 1
ATOM 2642 O O . ARG D 1 43 ? 11.962 30.933 -17.490 1.00 52.80 43 ARG D O 1
ATOM 2650 N N . ILE D 1 44 ? 12.490 29.185 -16.157 1.00 49.50 44 ILE D N 1
ATOM 2651 C CA . ILE D 1 44 ? 11.150 29.068 -15.599 1.00 49.58 44 ILE D CA 1
ATOM 2652 C C . ILE D 1 44 ? 10.804 30.309 -14.783 1.00 59.41 44 ILE D C 1
ATOM 2653 O O . ILE D 1 44 ? 9.673 30.816 -14.839 1.00 66.06 44 ILE D O 1
ATOM 2658 N N . ASP D 1 45 ? 11.785 30.849 -14.055 1.00 56.19 45 ASP D N 1
ATOM 2659 C CA . ASP D 1 45 ? 11.584 32.072 -13.290 1.00 57.59 45 ASP D CA 1
ATOM 2660 C C . ASP D 1 45 ? 11.387 33.286 -14.181 1.00 60.19 45 ASP D C 1
ATOM 2661 O O . ASP D 1 45 ? 10.989 34.339 -13.681 1.00 68.65 45 ASP D O 1
ATOM 2666 N N . GLU D 1 46 ? 11.660 33.176 -15.477 1.00 60.43 46 GLU D N 1
ATOM 2667 C CA . GLU D 1 46 ? 11.357 34.245 -16.416 1.00 59.02 46 GLU D CA 1
ATOM 2668 C C . GLU D 1 46 ? 10.074 33.992 -17.193 1.00 56.66 46 GLU D C 1
ATOM 2669 O O . GLU D 1 46 ? 9.773 34.740 -18.126 1.00 55.81 46 GLU D O 1
ATOM 2675 N N . GLY D 1 47 ? 9.335 32.938 -16.857 1.00 55.10 47 GLY D N 1
ATOM 2676 C CA . GLY D 1 47 ? 8.126 32.610 -17.577 1.00 55.53 47 GLY D CA 1
ATOM 2677 C C . GLY D 1 47 ? 8.281 31.631 -18.715 1.00 54.80 47 GLY D C 1
ATOM 2678 O O . GLY D 1 47 ? 7.383 31.539 -19.556 1.00 58.98 47 GLY D O 1
ATOM 2679 N N . TRP D 1 48 ? 9.392 30.913 -18.793 1.00 47.55 48 TRP D N 1
ATOM 2680 C CA . TRP D 1 48 ? 9.515 29.902 -19.828 1.00 43.45 48 TRP D CA 1
ATOM 2681 C C . TRP D 1 48 ? 8.750 28.667 -19.399 1.00 44.32 48 TRP D C 1
ATOM 2682 O O . TRP D 1 48 ? 8.568 28.410 -18.206 1.00 49.38 48 TRP D O 1
ATOM 2693 N N . THR D 1 49 ? 8.262 27.919 -20.386 1.00 41.83 49 THR D N 1
ATOM 2694 C CA . THR D 1 49 ? 7.470 26.704 -20.198 1.00 42.48 49 THR D CA 1
ATOM 2695 C C . THR D 1 49 ? 7.967 25.645 -21.169 1.00 44.26 49 THR D C 1
ATOM 2696 O O . THR D 1 49 ? 8.652 25.952 -22.151 1.00 40.87 49 THR D O 1
ATOM 2700 N N . TYR D 1 50 ? 7.691 24.373 -20.864 1.00 48.31 50 TYR D N 1
ATOM 2701 C CA . TYR D 1 50 ? 7.936 23.290 -21.812 1.00 44.08 50 TYR D CA 1
ATOM 2702 C C . TYR D 1 50 ? 7.124 23.443 -23.101 1.00 56.81 50 TYR D C 1
ATOM 2703 O O . TYR D 1 50 ? 5.932 23.760 -23.079 1.00 63.98 50 TYR D O 1
ATOM 2712 N N . GLY D 1 51 ? 7.771 23.144 -24.228 1.00 56.01 51 GLY D N 1
ATOM 2713 C CA . GLY D 1 51 ? 7.116 23.068 -25.523 1.00 48.01 51 GLY D CA 1
ATOM 2714 C C . GLY D 1 51 ? 7.957 22.223 -26.453 1.00 51.44 51 GLY D C 1
ATOM 2715 O O . GLY D 1 51 ? 9.148 22.024 -26.218 1.00 56.97 51 GLY D O 1
ATOM 2716 N N . GLU D 1 52 ? 7.329 21.734 -27.527 1.00 54.49 52 GLU D N 1
ATOM 2717 C CA . GLU D 1 52 ? 7.944 20.742 -28.412 1.00 59.29 52 GLU D CA 1
ATOM 2718 C C . GLU D 1 52 ? 9.145 21.292 -29.178 1.00 55.09 52 GLU D C 1
ATOM 2719 O O . GLU D 1 52 ? 9.968 20.512 -29.670 1.00 54.56 52 GLU D O 1
ATOM 2725 N N . LYS D 1 53 ? 9.223 22.607 -29.316 1.00 50.58 53 LYS D N 1
ATOM 2726 C CA . LYS D 1 53 ? 10.210 23.306 -30.116 1.00 49.08 53 LYS D CA 1
ATOM 2727 C C . LYS D 1 53 ? 10.515 24.601 -29.375 1.00 50.84 53 LYS D C 1
ATOM 2728 O O . LYS D 1 53 ? 9.668 25.122 -28.636 1.00 55.54 53 LYS D O 1
ATOM 2734 N N . ARG D 1 54 ? 11.747 25.092 -29.534 1.00 49.92 54 ARG D N 1
ATOM 2735 C CA . ARG D 1 54 ? 12.122 26.361 -28.921 1.00 50.92 54 ARG D CA 1
ATOM 2736 C C . ARG D 1 54 ? 11.372 27.496 -29.611 1.00 52.15 54 ARG D C 1
ATOM 2737 O O . ARG D 1 54 ? 11.401 27.609 -30.842 1.00 48.46 54 ARG D O 1
ATOM 2745 N N . ASP D 1 55 ? 10.662 28.303 -28.815 1.00 54.70 55 ASP D N 1
ATOM 2746 C CA . ASP D 1 55 ? 9.985 29.509 -29.290 1.00 55.72 55 ASP D CA 1
ATOM 2747 C C . ASP D 1 55 ? 10.335 30.657 -28.353 1.00 52.06 55 ASP D C 1
ATOM 2748 O O . ASP D 1 55 ? 9.889 30.678 -27.201 1.00 56.89 55 ASP D O 1
ATOM 2753 N N . ASP D 1 56 ? 11.124 31.615 -28.848 1.00 52.82 56 ASP D N 1
ATOM 2754 C CA . ASP D 1 56 ? 11.519 32.752 -28.015 1.00 53.84 56 ASP D CA 1
ATOM 2755 C C . ASP D 1 56 ? 10.341 33.692 -27.755 1.00 57.69 56 ASP D C 1
ATOM 2756 O O . ASP D 1 56 ? 10.214 34.235 -26.652 1.00 65.34 56 ASP D O 1
ATOM 2761 N N . ILE D 1 57 ? 9.454 33.874 -28.742 1.00 55.48 57 ILE D N 1
ATOM 2762 C CA . ILE D 1 57 ? 8.263 34.704 -28.541 1.00 55.20 57 ILE D CA 1
ATOM 2763 C C . ILE D 1 57 ? 7.413 34.176 -27.392 1.00 56.29 57 ILE D C 1
ATOM 2764 O O . ILE D 1 57 ? 6.932 34.944 -26.555 1.00 53.05 57 ILE D O 1
ATOM 2769 N N . HIS D 1 58 ? 7.200 32.863 -27.337 1.00 61.15 58 HIS D N 1
ATOM 2770 C CA . HIS D 1 58 ? 6.275 32.283 -26.373 1.00 60.81 58 HIS D CA 1
ATOM 2771 C C . HIS D 1 58 ? 6.973 31.686 -25.167 1.00 53.91 58 HIS D C 1
ATOM 2772 O O . HIS D 1 58 ? 6.304 31.102 -24.305 1.00 51.83 58 HIS D O 1
ATOM 2779 N N . LYS D 1 59 ? 8.290 31.873 -25.065 1.00 51.45 59 LYS D N 1
ATOM 2780 C CA . LYS D 1 59 ? 9.083 31.358 -23.958 1.00 52.03 59 LYS D CA 1
ATOM 2781 C C . LYS D 1 59 ? 8.809 29.870 -23.764 1.00 51.95 59 LYS D C 1
ATOM 2782 O O . LYS D 1 59 ? 8.451 29.400 -22.678 1.00 53.36 59 LYS D O 1
ATOM 2788 N N . LYS D 1 60 ? 8.946 29.125 -24.852 1.00 45.90 60 LYS D N 1
ATOM 2789 C CA . LYS D 1 60 ? 8.692 27.693 -24.843 1.00 50.96 60 LYS D CA 1
ATOM 2790 C C . LYS D 1 60 ? 9.964 26.958 -25.234 1.00 54.43 60 LYS D C 1
ATOM 2791 O O . LYS D 1 60 ? 10.672 27.374 -26.160 1.00 51.62 60 LYS D O 1
ATOM 2797 N N . HIS D 1 61 ? 10.267 25.877 -24.502 1.00 56.79 61 HIS D N 1
ATOM 2798 C CA . HIS D 1 61 ? 11.510 25.133 -24.754 1.00 44.38 61 HIS D CA 1
ATOM 2799 C C . HIS D 1 61 ? 11.390 23.636 -24.503 1.00 50.47 61 HIS D C 1
ATOM 2800 O O . HIS D 1 61 ? 10.821 23.232 -23.472 1.00 55.92 61 HIS D O 1
ATOM 2807 N N . PRO D 1 62 ? 11.928 22.799 -25.394 1.00 51.78 62 PRO D N 1
ATOM 2808 C CA . PRO D 1 62 ? 11.826 21.348 -25.170 1.00 51.83 62 PRO D CA 1
ATOM 2809 C C . PRO D 1 62 ? 12.700 20.824 -24.040 1.00 47.22 62 PRO D C 1
ATOM 2810 O O . PRO D 1 62 ? 12.368 19.779 -23.478 1.00 46.33 62 PRO D O 1
ATOM 2814 N N . CYS D 1 63 ? 13.794 21.502 -23.671 1.00 44.75 63 CYS D N 1
ATOM 2815 C CA . CYS D 1 63 ? 14.659 20.959 -22.624 1.00 48.26 63 CYS D CA 1
ATOM 2816 C C . CYS D 1 63 ? 14.186 21.304 -21.221 1.00 46.98 63 CYS D C 1
ATOM 2817 O O . CYS D 1 63 ? 14.899 21.005 -20.260 1.00 46.94 63 CYS D O 1
ATOM 2820 N N . LEU D 1 64 ? 13.010 21.919 -21.075 1.00 43.07 64 LEU D N 1
ATOM 2821 C CA . LEU D 1 64 ? 12.467 22.229 -19.753 1.00 45.65 64 LEU D CA 1
ATOM 2822 C C . LEU D 1 64 ? 11.774 20.976 -19.216 1.00 54.03 64 LEU D C 1
ATOM 2823 O O . LEU D 1 64 ? 10.555 20.910 -19.050 1.00 56.42 64 LEU D O 1
ATOM 2828 N N . VAL D 1 65 ? 12.591 19.956 -18.967 1.00 47.40 65 VAL D N 1
ATOM 2829 C CA . VAL D 1 65 ? 12.178 18.668 -18.404 1.00 51.15 65 VAL D CA 1
ATOM 2830 C C . VAL D 1 65 ? 13.257 18.284 -17.400 1.00 55.76 65 VAL D C 1
ATOM 2831 O O . VAL D 1 65 ? 14.355 18.857 -17.448 1.00 49.04 65 VAL D O 1
ATOM 2835 N N . PRO D 1 66 ? 13.018 17.342 -16.488 1.00 59.26 66 PRO D N 1
ATOM 2836 C CA . PRO D 1 66 ? 14.102 16.906 -15.600 1.00 53.57 66 PRO D CA 1
ATOM 2837 C C . PRO D 1 66 ? 15.260 16.329 -16.402 1.00 55.39 66 PRO D C 1
ATOM 2838 O O . PRO D 1 66 ? 15.069 15.692 -17.445 1.00 52.31 66 PRO D O 1
ATOM 2842 N N . TYR D 1 67 ? 16.477 16.562 -15.895 1.00 51.61 67 TYR D N 1
ATOM 2843 C CA . TYR D 1 67 ? 17.674 16.089 -16.585 1.00 46.41 67 TYR D CA 1
ATOM 2844 C C . TYR D 1 67 ? 17.605 14.590 -16.883 1.00 49.39 67 TYR D C 1
ATOM 2845 O O . TYR D 1 67 ? 17.958 14.154 -17.983 1.00 50.40 67 TYR D O 1
ATOM 2854 N N . ASP D 1 68 ? 17.154 13.786 -15.919 1.00 54.80 68 ASP D N 1
ATOM 2855 C CA . ASP D 1 68 ? 16.988 12.332 -15.985 1.00 63.60 68 ASP D CA 1
ATOM 2856 C C . ASP D 1 68 ? 16.375 11.864 -17.310 1.00 60.28 68 ASP D C 1
ATOM 2857 O O . ASP D 1 68 ? 16.712 10.780 -17.797 1.00 63.66 68 ASP D O 1
ATOM 2862 N N . GLU D 1 69 ? 15.281 12.552 -17.633 1.00 55.19 69 GLU D N 1
ATOM 2863 C CA . GLU D 1 69 ? 14.426 12.249 -18.780 1.00 61.21 69 GLU D CA 1
ATOM 2864 C C . GLU D 1 69 ? 14.993 12.737 -20.104 1.00 58.95 69 GLU D C 1
ATOM 2865 O O . GLU D 1 69 ? 14.319 12.594 -21.128 1.00 64.61 69 GLU D O 1
ATOM 2871 N N . LEU D 1 70 ? 16.166 13.339 -20.116 1.00 49.15 70 LEU D N 1
ATOM 2872 C CA . LEU D 1 70 ? 16.729 13.687 -21.405 1.00 49.70 70 LEU D CA 1
ATOM 2873 C C . LEU D 1 70 ? 17.224 12.421 -22.100 1.00 50.92 70 LEU D C 1
ATOM 2874 O O . LEU D 1 70 ? 17.644 11.470 -21.437 1.00 52.04 70 LEU D O 1
ATOM 2879 N N . PRO D 1 71 ? 17.195 12.389 -23.433 1.00 48.80 71 PRO D N 1
ATOM 2880 C CA . PRO D 1 71 ? 17.785 11.256 -24.166 1.00 52.42 71 PRO D CA 1
ATOM 2881 C C . PRO D 1 71 ? 19.263 11.051 -23.844 1.00 50.44 71 PRO D C 1
ATOM 2882 O O . PRO D 1 71 ? 19.987 11.988 -23.496 1.00 49.63 71 PRO D O 1
ATOM 2886 N N . GLU D 1 72 ? 19.720 9.803 -23.982 1.00 56.90 72 GLU D N 1
ATOM 2887 C CA . GLU D 1 72 ? 21.125 9.531 -23.673 1.00 52.80 72 GLU D CA 1
ATOM 2888 C C . GLU D 1 72 ? 22.081 10.364 -24.531 1.00 46.96 72 GLU D C 1
ATOM 2889 O O . GLU D 1 72 ? 23.087 10.864 -24.020 1.00 49.01 72 GLU D O 1
ATOM 2895 N N . GLU D 1 73 ? 21.770 10.615 -25.810 1.00 47.95 73 GLU D N 1
ATOM 2896 C CA . GLU D 1 73 ? 22.754 11.368 -26.587 1.00 53.98 73 GLU D CA 1
ATOM 2897 C C . GLU D 1 73 ? 22.789 12.829 -26.175 1.00 49.81 73 GLU D C 1
ATOM 2898 O O . GLU D 1 73 ? 23.857 13.449 -26.200 1.00 46.91 73 GLU D O 1
ATOM 2904 N N . GLU D 1 74 ? 21.682 13.382 -25.681 1.00 48.54 74 GLU D N 1
ATOM 2905 C CA . GLU D 1 74 ? 21.710 14.742 -25.171 1.00 42.45 74 GLU D CA 1
ATOM 2906 C C . GLU D 1 74 ? 22.564 14.819 -23.908 1.00 42.41 74 GLU D C 1
ATOM 2907 O O . GLU D 1 74 ? 23.473 15.654 -23.806 1.00 47.51 74 GLU D O 1
ATOM 2913 N N . LYS D 1 75 ? 22.294 13.934 -22.942 1.00 38.50 75 LYS D N 1
ATOM 2914 C CA . LYS D 1 75 ? 23.124 13.834 -21.750 1.00 42.71 75 LYS D CA 1
ATOM 2915 C C . LYS D 1 75 ? 24.588 13.670 -22.104 1.00 44.80 75 LYS D C 1
ATOM 2916 O O . LYS D 1 75 ? 25.459 14.195 -21.404 1.00 44.03 75 LYS D O 1
ATOM 2922 N N . GLU D 1 76 ? 24.880 12.919 -23.163 1.00 38.97 76 GLU D N 1
ATOM 2923 C CA . GLU D 1 76 ? 26.264 12.734 -23.559 1.00 40.07 76 GLU D CA 1
ATOM 2924 C C . GLU D 1 76 ? 26.854 14.042 -24.081 1.00 37.59 76 GLU D C 1
ATOM 2925 O O . GLU D 1 76 ? 27.957 14.441 -23.689 1.00 36.15 76 GLU D O 1
ATOM 2931 N N . ALA D 1 77 ? 26.122 14.730 -24.957 1.00 36.75 77 ALA D N 1
ATOM 2932 C CA . ALA D 1 77 ? 26.550 16.051 -25.393 1.00 42.46 77 ALA D CA 1
ATOM 2933 C C . ALA D 1 77 ? 26.754 16.981 -24.197 1.00 38.39 77 ALA D C 1
ATOM 2934 O O . ALA D 1 77 ? 27.729 17.733 -24.158 1.00 39.16 77 ALA D O 1
ATOM 2936 N N . ASP D 1 78 ? 25.897 16.872 -23.170 1.00 35.61 78 ASP D N 1
ATOM 2937 C CA . ASP D 1 78 ? 26.028 17.743 -22.001 1.00 37.55 78 ASP D CA 1
ATOM 2938 C C . ASP D 1 78 ? 27.267 17.413 -21.174 1.00 36.39 78 ASP D C 1
ATOM 2939 O O . ASP D 1 78 ? 27.934 18.320 -20.669 1.00 42.79 78 ASP D O 1
ATOM 2944 N N . ARG D 1 79 ? 27.572 16.129 -20.977 1.00 37.88 79 ARG D N 1
ATOM 2945 C CA . ARG D 1 79 ? 28.785 15.789 -20.242 1.00 37.13 79 ARG D CA 1
ATOM 2946 C C . ARG D 1 79 ? 30.022 16.262 -20.997 1.00 38.02 79 ARG D C 1
ATOM 2947 O O . ARG D 1 79 ? 30.962 16.790 -20.392 1.00 34.91 79 ARG D O 1
ATOM 2955 N N . ASN D 1 80 ? 29.996 16.102 -22.303 1.00 38.03 80 ASN D N 1
ATOM 2956 C CA . ASN D 1 80 ? 31.058 16.602 -23.139 1.00 37.36 80 ASN D CA 1
ATOM 2957 C C . ASN D 1 80 ? 31.272 18.110 -23.065 1.00 38.15 80 ASN D C 1
ATOM 2958 O O . ASN D 1 80 ? 32.375 18.561 -22.979 1.00 37.95 80 ASN D O 1
ATOM 2963 N N . THR D 1 81 ? 30.208 18.884 -23.073 1.00 34.26 81 THR D N 1
ATOM 2964 C CA . THR D 1 81 ? 30.319 20.323 -22.977 1.00 34.15 81 THR D CA 1
ATOM 2965 C C . THR D 1 81 ? 30.907 20.720 -21.639 1.00 40.70 81 THR D C 1
ATOM 2966 O O . THR D 1 81 ? 31.736 21.574 -21.567 1.00 37.27 81 THR D O 1
ATOM 2970 N N . ALA D 1 82 ? 30.464 20.067 -20.592 1.00 30.89 82 ALA D N 1
ATOM 2971 C CA . ALA D 1 82 ? 30.994 20.317 -19.289 1.00 32.67 82 ALA D CA 1
ATOM 2972 C C . ALA D 1 82 ? 32.481 20.058 -19.228 1.00 36.87 82 ALA D C 1
ATOM 2973 O O . ALA D 1 82 ? 33.198 20.827 -18.653 1.00 37.32 82 ALA D O 1
ATOM 2983 N N . ASN D 1 84 ? 34.629 19.909 -21.924 1.00 27.76 84 ASN D N 1
ATOM 2984 C CA . ASN D 1 84 ? 35.327 20.853 -22.795 1.00 36.61 84 ASN D CA 1
ATOM 2985 C C . ASN D 1 84 ? 35.429 22.230 -22.139 1.00 38.70 84 ASN D C 1
ATOM 2986 O O . ASN D 1 84 ? 36.415 22.954 -22.341 1.00 35.14 84 ASN D O 1
ATOM 2991 N N . THR D 1 85 ? 34.419 22.600 -21.344 1.00 38.57 85 THR D N 1
ATOM 2992 C CA . THR D 1 85 ? 34.489 23.855 -20.618 1.00 37.54 85 THR D CA 1
ATOM 2993 C C . THR D 1 85 ? 35.674 23.846 -19.673 1.00 38.75 85 THR D C 1
ATOM 2994 O O . THR D 1 85 ? 36.468 24.797 -19.642 1.00 39.52 85 THR D O 1
ATOM 2998 N N . ILE D 1 86 ? 35.817 22.771 -18.899 1.00 37.09 86 ILE D N 1
ATOM 2999 C CA . ILE D 1 86 ? 36.932 22.715 -17.967 1.00 34.28 86 ILE D CA 1
ATOM 3000 C C . ILE D 1 86 ? 38.254 22.551 -18.703 1.00 36.89 86 ILE D C 1
ATOM 3001 O O . ILE D 1 86 ? 39.299 22.996 -18.216 1.00 38.62 86 ILE D O 1
ATOM 3006 N N . LYS D 1 87 ? 38.247 21.930 -19.879 1.00 39.13 87 LYS D N 1
ATOM 3007 C CA . LYS D 1 87 ? 39.511 21.770 -20.589 1.00 42.47 87 LYS D CA 1
ATOM 3008 C C . LYS D 1 87 ? 40.019 23.118 -21.080 1.00 41.45 87 LYS D C 1
ATOM 3009 O O . LYS D 1 87 ? 41.230 23.380 -21.058 1.00 36.72 87 LYS D O 1
ATOM 3023 N N . VAL D 1 89 ? 39.469 25.955 -19.606 1.00 33.19 89 VAL D N 1
ATOM 3024 C CA . VAL D 1 89 ? 40.017 26.676 -18.456 1.00 33.87 89 VAL D CA 1
ATOM 3025 C C . VAL D 1 89 ? 41.479 26.290 -18.236 1.00 44.52 89 VAL D C 1
ATOM 3026 O O . VAL D 1 89 ? 42.365 27.152 -18.117 1.00 41.65 89 VAL D O 1
ATOM 3030 N N . LYS D 1 90 ? 41.759 25.007 -18.233 1.00 40.11 90 LYS D N 1
ATOM 3031 C CA . LYS D 1 90 ? 43.114 24.574 -18.155 1.00 42.00 90 LYS D CA 1
ATOM 3032 C C . LYS D 1 90 ? 43.907 25.110 -19.340 1.00 47.53 90 LYS D C 1
ATOM 3033 O O . LYS D 1 90 ? 45.010 25.577 -19.193 1.00 41.55 90 LYS D O 1
ATOM 3039 N N . LYS D 1 91 ? 43.329 25.059 -20.519 1.00 41.43 91 LYS D N 1
ATOM 3040 C CA . LYS D 1 91 ? 44.053 25.514 -21.696 1.00 38.32 91 LYS D CA 1
ATOM 3041 C C . LYS D 1 91 ? 44.408 26.999 -21.599 1.00 42.05 91 LYS D C 1
ATOM 3042 O O . LYS D 1 91 ? 45.443 27.428 -22.123 1.00 45.46 91 LYS D O 1
ATOM 3048 N N . LEU D 1 92 ? 43.567 27.799 -20.938 1.00 43.02 92 LEU D N 1
ATOM 3049 C CA . LEU D 1 92 ? 43.859 29.215 -20.749 1.00 49.17 92 LEU D CA 1
ATOM 3050 C C . LEU D 1 92 ? 44.860 29.452 -19.628 1.00 53.49 92 LEU D C 1
ATOM 3051 O O . LEU D 1 92 ? 45.136 30.601 -19.299 1.00 54.03 92 LEU D O 1
ATOM 3056 N N . GLY D 1 93 ? 45.399 28.402 -19.025 1.00 59.55 93 GLY D N 1
ATOM 3057 C CA . GLY D 1 93 ? 46.425 28.547 -18.022 1.00 56.89 93 GLY D CA 1
ATOM 3058 C C . GLY D 1 93 ? 45.956 28.564 -16.589 1.00 58.82 93 GLY D C 1
ATOM 3059 O O . GLY D 1 93 ? 46.533 29.294 -15.778 1.00 64.42 93 GLY D O 1
ATOM 3060 N N . PHE D 1 94 ? 44.929 27.800 -16.248 1.00 56.07 94 PHE D N 1
ATOM 3061 C CA . PHE D 1 94 ? 44.546 27.608 -14.861 1.00 54.96 94 PHE D CA 1
ATOM 3062 C C . PHE D 1 94 ? 44.802 26.155 -14.481 1.00 62.58 94 PHE D C 1
ATOM 3063 O O . PHE D 1 94 ? 44.705 25.252 -15.313 1.00 59.51 94 PHE D O 1
ATOM 3071 N N . ARG D 1 95 ? 45.091 25.938 -13.219 1.00 62.86 95 ARG D N 1
ATOM 3072 C CA . ARG D 1 95 ? 45.362 24.636 -12.688 1.00 60.28 95 ARG D CA 1
ATOM 3073 C C . ARG D 1 95 ? 44.110 24.084 -12.015 1.00 59.05 95 ARG D C 1
ATOM 3074 O O . ARG D 1 95 ? 43.421 24.815 -11.353 1.00 60.41 95 ARG D O 1
ATOM 3082 N N . ILE D 1 96 ? 43.821 22.801 -12.197 1.00 54.33 96 ILE D N 1
ATOM 3083 C CA . ILE D 1 96 ? 42.621 22.156 -11.668 1.00 55.41 96 ILE D CA 1
ATOM 3084 C C . ILE D 1 96 ? 43.055 20.876 -10.976 1.00 57.67 96 ILE D C 1
ATOM 3085 O O . ILE D 1 96 ? 43.619 19.982 -11.621 1.00 59.84 96 ILE D O 1
ATOM 3090 N N . GLU D 1 97 ? 42.810 20.792 -9.669 1.00 57.91 97 GLU D N 1
ATOM 3091 C CA . GLU D 1 97 ? 43.169 19.611 -8.901 1.00 62.23 97 GLU D CA 1
ATOM 3092 C C . GLU D 1 97 ? 42.256 19.480 -7.698 1.00 61.17 97 GLU D C 1
ATOM 3093 O O . GLU D 1 97 ? 41.914 20.479 -7.057 1.00 57.25 97 GLU D O 1
ATOM 3099 N N . LYS D 1 98 ? 41.860 18.232 -7.417 1.00 61.37 98 LYS D N 1
ATOM 3100 C CA . LYS D 1 98 ? 41.167 17.869 -6.187 1.00 63.47 98 LYS D CA 1
ATOM 3101 C C . LYS D 1 98 ? 41.939 18.360 -4.969 1.00 67.58 98 LYS D C 1
ATOM 3102 O O . LYS D 1 98 ? 43.171 18.312 -4.931 1.00 69.91 98 LYS D O 1
ATOM 3108 N N . GLU D 1 99 ? 41.221 18.887 -4.005 1.00 73.19 99 GLU D N 1
ATOM 3109 C CA . GLU D 1 99 ? 41.855 19.432 -2.841 1.00 84.42 99 GLU D CA 1
ATOM 3110 C C . GLU D 1 99 ? 42.039 18.326 -1.827 1.00 93.33 99 GLU D C 1
ATOM 3111 O O . GLU D 1 99 ? 41.175 17.487 -1.651 1.00 96.52 99 GLU D O 1
ATOM 3117 N N . ASP D 1 100 ? 43.184 18.321 -1.171 1.00 97.49 100 ASP D N 1
ATOM 3118 C CA . ASP D 1 100 ? 43.495 17.296 -0.187 1.00 99.84 100 ASP D CA 1
ATOM 3119 C C . ASP D 1 100 ? 42.335 17.005 0.743 1.00 99.03 100 ASP D C 1
ATOM 3120 O O . ASP D 1 100 ? 41.895 17.876 1.479 1.00 104.50 100 ASP D O 1
ATOM 3125 N N . ASP E 1 7 ? 63.341 55.084 -6.406 1.00 90.05 7 ASP E N 1
ATOM 3126 C CA . ASP E 1 7 ? 62.971 56.339 -5.778 1.00 95.14 7 ASP E CA 1
ATOM 3127 C C . ASP E 1 7 ? 61.453 56.454 -5.681 1.00 95.27 7 ASP E C 1
ATOM 3128 O O . ASP E 1 7 ? 60.910 56.638 -4.605 1.00 100.74 7 ASP E O 1
ATOM 3133 N N . TYR E 1 8 ? 60.790 56.348 -6.823 1.00 89.07 8 TYR E N 1
ATOM 3134 C CA . TYR E 1 8 ? 59.342 56.467 -6.922 1.00 78.74 8 TYR E CA 1
ATOM 3135 C C . TYR E 1 8 ? 58.603 55.328 -6.267 1.00 73.79 8 TYR E C 1
ATOM 3136 O O . TYR E 1 8 ? 58.863 54.171 -6.518 1.00 66.39 8 TYR E O 1
ATOM 3145 N N . ILE E 1 9 ? 57.661 55.680 -5.417 1.00 72.35 9 ILE E N 1
ATOM 3146 C CA . ILE E 1 9 ? 56.881 54.682 -4.738 1.00 74.21 9 ILE E CA 1
ATOM 3147 C C . ILE E 1 9 ? 55.392 54.932 -4.937 1.00 70.22 9 ILE E C 1
ATOM 3148 O O . ILE E 1 9 ? 54.848 55.868 -4.392 1.00 74.61 9 ILE E O 1
ATOM 3153 N N . PRO E 1 10 ? 54.734 54.023 -5.784 1.00 62.27 10 PRO E N 1
ATOM 3154 C CA . PRO E 1 10 ? 53.321 54.352 -6.015 1.00 60.50 10 PRO E CA 1
ATOM 3155 C C . PRO E 1 10 ? 52.465 54.100 -4.802 1.00 60.28 10 PRO E C 1
ATOM 3156 O O . PRO E 1 10 ? 52.752 53.207 -4.059 1.00 65.84 10 PRO E O 1
ATOM 3160 N N . GLU E 1 11 ? 51.417 54.871 -4.615 1.00 54.54 11 GLU E N 1
ATOM 3161 C CA . GLU E 1 11 ? 50.445 54.596 -3.558 1.00 61.33 11 GLU E CA 1
ATOM 3162 C C . GLU E 1 11 ? 49.040 54.609 -4.156 1.00 60.89 11 GLU E C 1
ATOM 3163 O O . GLU E 1 11 ? 48.274 55.562 -3.983 1.00 58.12 11 GLU E O 1
ATOM 3169 N N . PRO E 1 12 ? 48.678 53.510 -4.812 1.00 63.58 12 PRO E N 1
ATOM 3170 C CA . PRO E 1 12 ? 47.321 53.373 -5.349 1.00 59.57 12 PRO E CA 1
ATOM 3171 C C . PRO E 1 12 ? 46.298 53.387 -4.228 1.00 52.88 12 PRO E C 1
ATOM 3172 O O . PRO E 1 12 ? 46.557 52.929 -3.114 1.00 52.45 12 PRO E O 1
ATOM 3184 N N . ASP E 1 14 ? 43.493 51.461 -2.720 1.00 48.48 14 ASP E N 1
ATOM 3185 C CA . ASP E 1 14 ? 43.280 50.020 -2.767 1.00 57.77 14 ASP E CA 1
ATOM 3186 C C . ASP E 1 14 ? 41.884 49.684 -3.290 1.00 63.67 14 ASP E C 1
ATOM 3187 O O . ASP E 1 14 ? 40.870 50.085 -2.703 1.00 60.78 14 ASP E O 1
ATOM 3192 N N . LEU E 1 15 ? 41.846 48.916 -4.383 1.00 62.97 15 LEU E N 1
ATOM 3193 C CA . LEU E 1 15 ? 40.619 48.524 -5.058 1.00 53.55 15 LEU E CA 1
ATOM 3194 C C . LEU E 1 15 ? 40.188 47.109 -4.711 1.00 57.67 15 LEU E C 1
ATOM 3195 O O . LEU E 1 15 ? 39.075 46.710 -5.075 1.00 56.73 15 LEU E O 1
ATOM 3200 N N . SER E 1 16 ? 41.026 46.375 -3.975 1.00 57.63 16 SER E N 1
ATOM 3201 C CA . SER E 1 16 ? 40.882 44.931 -3.842 1.00 58.12 16 SER E CA 1
ATOM 3202 C C . SER E 1 16 ? 39.533 44.495 -3.264 1.00 59.09 16 SER E C 1
ATOM 3203 O O . SER E 1 16 ? 39.104 43.366 -3.495 1.00 62.12 16 SER E O 1
ATOM 3206 N N . LEU E 1 17 ? 38.845 45.357 -2.532 1.00 56.01 17 LEU E N 1
ATOM 3207 C CA . LEU E 1 17 ? 37.564 45.004 -1.945 1.00 49.54 17 LEU E CA 1
ATOM 3208 C C . LEU E 1 17 ? 36.366 45.565 -2.708 1.00 47.78 17 LEU E C 1
ATOM 3209 O O . LEU E 1 17 ? 35.264 45.601 -2.156 1.00 47.61 17 LEU E O 1
ATOM 3214 N N . VAL E 1 18 ? 36.541 46.009 -3.942 1.00 46.54 18 VAL E N 1
ATOM 3215 C CA . VAL E 1 18 ? 35.430 46.548 -4.721 1.00 40.87 18 VAL E CA 1
ATOM 3216 C C . VAL E 1 18 ? 34.843 45.422 -5.560 1.00 42.77 18 VAL E C 1
ATOM 3217 O O . VAL E 1 18 ? 35.554 44.794 -6.351 1.00 49.00 18 VAL E O 1
ATOM 3221 N N . ASP E 1 19 ? 33.546 45.183 -5.411 1.00 42.50 19 ASP E N 1
ATOM 3222 C CA . ASP E 1 19 ? 32.862 44.096 -6.093 1.00 48.93 19 ASP E CA 1
ATOM 3223 C C . ASP E 1 19 ? 32.090 44.627 -7.287 1.00 49.74 19 ASP E C 1
ATOM 3224 O O . ASP E 1 19 ? 31.160 45.423 -7.124 1.00 56.15 19 ASP E O 1
ATOM 3229 N N . LEU E 1 20 ? 32.455 44.176 -8.461 1.00 46.04 20 LEU E N 1
ATOM 3230 C CA . LEU E 1 20 ? 31.698 44.507 -9.654 1.00 46.12 20 LEU E CA 1
ATOM 3231 C C . LEU E 1 20 ? 30.700 43.392 -9.961 1.00 42.44 20 LEU E C 1
ATOM 3232 O O . LEU E 1 20 ? 30.838 42.272 -9.475 1.00 38.20 20 LEU E O 1
ATOM 3237 N N . PRO E 1 21 ? 29.663 43.662 -10.748 1.00 37.18 21 PRO E N 1
ATOM 3238 C CA . PRO E 1 21 ? 28.809 42.558 -11.211 1.00 38.72 21 PRO E CA 1
ATOM 3239 C C . PRO E 1 21 ? 29.592 41.595 -12.092 1.00 36.52 21 PRO E C 1
ATOM 3240 O O . PRO E 1 21 ? 30.324 42.005 -12.998 1.00 42.83 21 PRO E O 1
ATOM 3244 N N . GLU E 1 22 ? 29.434 40.297 -11.815 1.00 34.62 22 GLU E N 1
ATOM 3245 C CA . GLU E 1 22 ? 30.072 39.292 -12.663 1.00 38.45 22 GLU E CA 1
ATOM 3246 C C . GLU E 1 22 ? 29.690 39.466 -14.122 1.00 33.24 22 GLU E C 1
ATOM 3247 O O . GLU E 1 22 ? 30.522 39.236 -15.005 1.00 41.81 22 GLU E O 1
ATOM 3253 N N . SER E 1 23 ? 28.447 39.873 -14.395 1.00 31.60 23 SER E N 1
ATOM 3254 C CA . SER E 1 23 ? 28.033 40.113 -15.775 1.00 37.42 23 SER E CA 1
ATOM 3255 C C . SER E 1 23 ? 28.887 41.186 -16.437 1.00 37.09 23 SER E C 1
ATOM 3256 O O . SER E 1 23 ? 29.058 41.179 -17.662 1.00 41.22 23 SER E O 1
ATOM 3259 N N . LEU E 1 24 ? 29.440 42.107 -15.648 1.00 35.31 24 LEU E N 1
ATOM 3260 C CA . LEU E 1 24 ? 30.255 43.148 -16.260 1.00 37.11 24 LEU E CA 1
ATOM 3261 C C . LEU E 1 24 ? 31.702 42.689 -16.451 1.00 35.27 24 LEU E C 1
ATOM 3262 O O . LEU E 1 24 ? 32.273 42.861 -17.531 1.00 31.49 24 LEU E O 1
ATOM 3267 N N . ILE E 1 25 ? 32.307 42.060 -15.439 1.00 29.03 25 ILE E N 1
ATOM 3268 C CA . ILE E 1 25 ? 33.595 41.374 -15.570 1.00 32.47 25 ILE E CA 1
ATOM 3269 C C . ILE E 1 25 ? 33.615 40.429 -16.774 1.00 36.45 25 ILE E C 1
ATOM 3270 O O . ILE E 1 25 ? 34.629 40.321 -17.465 1.00 37.45 25 ILE E O 1
ATOM 3275 N N . GLN E 1 26 ? 32.501 39.759 -17.069 1.00 31.90 26 GLN E N 1
ATOM 3276 C CA . GLN E 1 26 ? 32.554 38.893 -18.243 1.00 31.78 26 GLN E CA 1
ATOM 3277 C C . GLN E 1 26 ? 32.695 39.678 -19.536 1.00 36.77 26 GLN E C 1
ATOM 3278 O O . GLN E 1 26 ? 33.073 39.103 -20.558 1.00 36.95 26 GLN E O 1
ATOM 3284 N N . LEU E 1 27 ? 32.502 40.996 -19.526 1.00 35.44 27 LEU E N 1
ATOM 3285 C CA . LEU E 1 27 ? 32.626 41.784 -20.744 1.00 39.21 27 LEU E CA 1
ATOM 3286 C C . LEU E 1 27 ? 33.969 42.517 -20.839 1.00 41.06 27 LEU E C 1
ATOM 3287 O O . LEU E 1 27 ? 34.152 43.333 -21.749 1.00 34.13 27 LEU E O 1
ATOM 3292 N N . SER E 1 28 ? 34.923 42.172 -19.956 1.00 41.72 28 SER E N 1
ATOM 3293 C CA . SER E 1 28 ? 36.233 42.817 -19.882 1.00 37.17 28 SER E CA 1
ATOM 3294 C C . SER E 1 28 ? 36.909 42.927 -21.239 1.00 32.91 28 SER E C 1
ATOM 3295 O O . SER E 1 28 ? 37.492 43.970 -21.572 1.00 35.25 28 SER E O 1
ATOM 3298 N N . GLU E 1 29 ? 36.853 41.867 -22.014 1.00 34.67 29 GLU E N 1
ATOM 3299 C CA . GLU E 1 29 ? 37.530 41.814 -23.285 1.00 39.49 29 GLU E CA 1
ATOM 3300 C C . GLU E 1 29 ? 36.909 42.742 -24.311 1.00 41.33 29 GLU E C 1
ATOM 3301 O O . GLU E 1 29 ? 37.600 43.414 -25.021 1.00 46.11 29 GLU E O 1
ATOM 3307 N N . ARG E 1 30 ? 35.598 42.765 -24.370 1.00 33.31 30 ARG E N 1
ATOM 3308 C CA . ARG E 1 30 ? 34.874 43.691 -25.245 1.00 39.77 30 ARG E CA 1
ATOM 3309 C C . ARG E 1 30 ? 35.224 45.133 -24.917 1.00 37.71 30 ARG E C 1
ATOM 3310 O O . ARG E 1 30 ? 35.479 45.943 -25.812 1.00 39.21 30 ARG E O 1
ATOM 3318 N N . ILE E 1 31 ? 35.203 45.460 -23.627 1.00 37.95 31 ILE E N 1
ATOM 3319 C CA . ILE E 1 31 ? 35.531 46.792 -23.158 1.00 39.60 3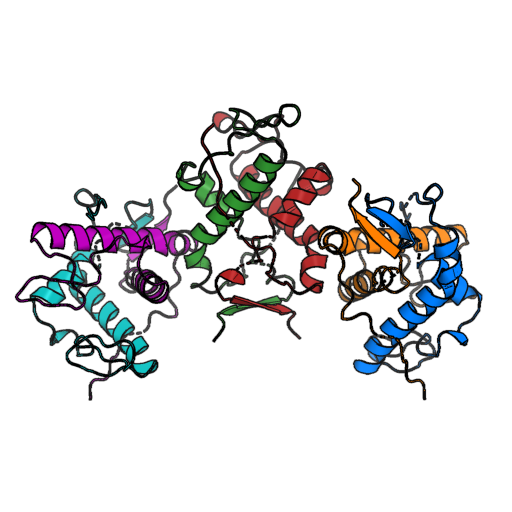1 ILE E CA 1
ATOM 3320 C C . ILE E 1 31 ? 36.968 47.140 -23.518 1.00 40.89 31 ILE E C 1
ATOM 3321 O O . ILE E 1 31 ? 37.231 48.191 -24.118 1.00 41.45 31 ILE E O 1
ATOM 3326 N N . ALA E 1 32 ? 37.912 46.239 -23.207 1.00 33.28 32 ALA E N 1
ATOM 3327 C CA . ALA E 1 32 ? 39.316 46.518 -23.499 1.00 36.62 32 ALA E CA 1
ATOM 3328 C C . ALA E 1 32 ? 39.547 46.649 -24.992 1.00 36.01 32 ALA E C 1
ATOM 3329 O O . ALA E 1 32 ? 40.296 47.530 -25.431 1.00 38.95 32 ALA E O 1
ATOM 3331 N N . GLU E 1 33 ? 38.897 45.796 -25.785 1.00 38.07 33 GLU E N 1
ATOM 3332 C CA . GLU E 1 33 ? 39.098 45.833 -27.227 1.00 42.90 33 GLU E CA 1
ATOM 3333 C C . GLU E 1 33 ? 38.640 47.160 -27.808 1.00 39.54 33 GLU E C 1
ATOM 3334 O O . GLU E 1 33 ? 39.356 47.793 -28.595 1.00 41.40 33 GLU E O 1
ATOM 3340 N N . ASN E 1 34 ? 37.449 47.610 -27.434 1.00 33.24 34 ASN E N 1
ATOM 3341 C CA . ASN E 1 34 ? 36.994 48.863 -28.013 1.00 38.04 34 ASN E CA 1
ATOM 3342 C C . ASN E 1 34 ? 37.761 50.053 -27.466 1.00 36.80 34 ASN E C 1
ATOM 3343 O O . ASN E 1 34 ? 37.949 51.046 -28.170 1.00 35.88 34 ASN E O 1
ATOM 3348 N N . VAL E 1 35 ? 38.139 50.001 -26.192 1.00 31.90 35 VAL E N 1
ATOM 3349 C CA . VAL E 1 35 ? 38.984 51.044 -25.643 1.00 34.29 35 VAL E CA 1
ATOM 3350 C C . VAL E 1 35 ? 40.253 51.171 -26.471 1.00 34.20 35 VAL E C 1
ATOM 3351 O O . VAL E 1 35 ? 40.667 52.274 -26.824 1.00 38.47 35 VAL E O 1
ATOM 3355 N N . HIS E 1 36 ? 40.858 50.037 -26.835 1.00 38.60 36 HIS E N 1
ATOM 3356 C CA . HIS E 1 36 ? 42.036 50.029 -27.705 1.00 36.16 36 HIS E CA 1
ATOM 3357 C C . HIS E 1 36 ? 41.721 50.554 -29.109 1.00 42.10 36 HIS E C 1
ATOM 3358 O O . HIS E 1 36 ? 42.504 51.326 -29.679 1.00 39.84 36 HIS E O 1
ATOM 3365 N N . GLU E 1 37 ? 40.595 50.110 -29.692 1.00 38.55 37 GLU E N 1
ATOM 3366 C CA . GLU E 1 37 ? 40.158 50.567 -31.009 1.00 35.67 37 GLU E CA 1
ATOM 3367 C C . GLU E 1 37 ? 39.850 52.062 -31.041 1.00 39.21 37 GLU E C 1
ATOM 3368 O O . GLU E 1 37 ? 40.055 52.704 -32.071 1.00 37.34 37 GLU E O 1
ATOM 3374 N N . VAL E 1 38 ? 39.319 52.623 -29.955 1.00 33.95 38 VAL E N 1
ATOM 3375 C CA . VAL E 1 38 ? 39.044 54.056 -29.942 1.00 37.82 38 VAL E CA 1
ATOM 3376 C C . VAL E 1 38 ? 40.358 54.833 -29.888 1.00 43.04 38 VAL E C 1
ATOM 3377 O O . VAL E 1 38 ? 40.563 55.795 -30.637 1.00 37.25 38 VAL E O 1
ATOM 3381 N N . TRP E 1 39 ? 41.278 54.407 -29.026 1.00 41.79 39 TRP E N 1
ATOM 3382 C CA . TRP E 1 39 ? 42.597 55.023 -28.972 1.00 37.32 39 TRP E CA 1
ATOM 3383 C C . TRP E 1 39 ? 43.305 54.944 -30.323 1.00 39.30 39 TRP E C 1
ATOM 3384 O O . TRP E 1 39 ? 43.940 55.911 -30.759 1.00 39.87 39 TRP E O 1
ATOM 3395 N N . ALA E 1 40 ? 43.207 53.799 -31.004 1.00 44.63 40 ALA E N 1
ATOM 3396 C CA . ALA E 1 40 ? 43.964 53.611 -32.239 1.00 42.09 40 ALA E CA 1
ATOM 3397 C C . ALA E 1 40 ? 43.404 54.464 -33.374 1.00 45.53 40 ALA E C 1
ATOM 3398 O O . ALA E 1 40 ? 44.168 54.989 -34.193 1.00 38.43 40 ALA E O 1
ATOM 3400 N N . LYS E 1 41 ? 42.073 54.603 -33.445 1.00 41.15 41 LYS E N 1
ATOM 3401 C CA . LYS E 1 41 ? 41.473 55.472 -34.452 1.00 41.51 41 LYS E CA 1
ATOM 3402 C C . LYS E 1 41 ? 41.918 56.923 -34.262 1.00 46.31 41 LYS E C 1
ATOM 3403 O O . LYS E 1 41 ? 42.320 57.595 -35.219 1.00 45.14 41 LYS E O 1
ATOM 3409 N N . ALA E 1 42 ? 41.891 57.405 -33.023 1.00 41.78 42 ALA E N 1
ATOM 3410 C CA . ALA E 1 42 ? 42.303 58.773 -32.751 1.00 41.84 42 ALA E CA 1
ATOM 3411 C C . ALA E 1 42 ? 43.753 59.008 -33.174 1.00 45.98 42 ALA E C 1
ATOM 3412 O O . ALA E 1 42 ? 44.092 60.071 -33.710 1.00 47.66 42 ALA E O 1
ATOM 3414 N N . ARG E 1 43 ? 44.584 58.012 -32.980 1.00 46.50 43 ARG E N 1
ATOM 3415 C CA . ARG E 1 43 ? 45.966 58.117 -33.353 1.00 47.56 43 ARG E CA 1
ATOM 3416 C C . ARG E 1 43 ? 46.145 58.065 -34.847 1.00 45.73 43 ARG E C 1
ATOM 3417 O O . ARG E 1 43 ? 46.845 58.852 -35.396 1.00 41.16 43 ARG E O 1
ATOM 3425 N N . ILE E 1 44 ? 45.494 57.121 -35.492 1.00 47.80 44 ILE E N 1
ATOM 3426 C CA . ILE E 1 44 ? 45.636 56.923 -36.928 1.00 52.22 44 ILE E CA 1
ATOM 3427 C C . ILE E 1 44 ? 45.150 58.155 -37.677 1.00 54.78 44 ILE E C 1
ATOM 3428 O O . ILE E 1 44 ? 45.664 58.482 -38.754 1.00 50.97 44 ILE E O 1
ATOM 3433 N N . ASP E 1 45 ? 44.191 58.848 -37.091 1.00 61.26 45 ASP E N 1
ATOM 3434 C CA . ASP E 1 45 ? 43.637 60.036 -37.686 1.00 62.13 45 ASP E CA 1
ATOM 3435 C C . ASP E 1 45 ? 44.566 61.219 -37.510 1.00 65.77 45 ASP E C 1
ATOM 3436 O O . ASP E 1 45 ? 44.307 62.273 -38.043 1.00 64.89 45 ASP E O 1
ATOM 3441 N N . GLU E 1 46 ? 45.649 61.049 -36.781 1.00 68.63 46 GLU E N 1
ATOM 3442 C CA . GLU E 1 46 ? 46.458 62.191 -36.411 1.00 64.58 46 GLU E CA 1
ATOM 3443 C C . GLU E 1 46 ? 47.855 62.356 -36.990 1.00 60.96 46 GLU E C 1
ATOM 3444 O O . GLU E 1 46 ? 48.510 63.296 -36.632 1.00 70.91 46 GLU E O 1
ATOM 3450 N N . GLY E 1 47 ? 48.324 61.531 -37.898 1.00 63.05 47 GLY E N 1
ATOM 3451 C CA . GLY E 1 47 ? 47.962 60.165 -38.070 1.00 68.20 47 GLY E CA 1
ATOM 3452 C C . GLY E 1 47 ? 49.229 59.399 -37.751 1.00 62.47 47 GLY E C 1
ATOM 3453 O O . GLY E 1 47 ? 50.222 59.479 -38.446 1.00 54.96 47 GLY E O 1
ATOM 3454 N N . TRP E 1 48 ? 49.180 58.666 -36.659 1.00 55.99 48 TRP E N 1
ATOM 3455 C CA . TRP E 1 48 ? 50.243 57.798 -36.282 1.00 52.05 48 TRP E CA 1
ATOM 3456 C C . TRP E 1 48 ? 50.190 56.607 -37.202 1.00 53.02 48 TRP E C 1
ATOM 3457 O O . TRP E 1 48 ? 49.209 56.382 -37.874 1.00 52.34 48 TRP E O 1
ATOM 3468 N N . THR E 1 49 ? 51.278 55.870 -37.241 1.00 49.38 49 THR E N 1
ATOM 3469 C CA . THR E 1 49 ? 51.361 54.603 -37.963 1.00 49.34 49 THR E CA 1
ATOM 3470 C C . THR E 1 49 ? 52.100 53.590 -37.096 1.00 52.25 49 THR E C 1
ATOM 3471 O O . THR E 1 49 ? 52.675 53.925 -36.056 1.00 49.68 49 THR E O 1
ATOM 3475 N N . TYR E 1 50 ? 52.085 52.338 -37.527 1.00 52.46 50 TYR E N 1
ATOM 3476 C CA . TYR E 1 50 ? 52.756 51.316 -36.748 1.00 46.39 50 TYR E CA 1
ATOM 3477 C C . TYR E 1 50 ? 54.268 51.522 -36.789 1.00 54.57 50 TYR E C 1
ATOM 3478 O O . TYR E 1 50 ? 54.829 51.954 -37.801 1.00 62.27 50 TYR E O 1
ATOM 3487 N N . GLY E 1 51 ? 54.921 51.214 -35.672 1.00 49.25 51 GLY E N 1
ATOM 3488 C CA . GLY E 1 51 ? 56.366 51.150 -35.608 1.00 44.64 51 GLY E CA 1
ATOM 3489 C C . GLY E 1 51 ? 56.751 50.232 -34.469 1.00 51.18 51 GLY E C 1
ATOM 3490 O O . GLY E 1 51 ? 55.942 49.950 -33.582 1.00 49.70 51 GLY E O 1
ATOM 3491 N N . GLU E 1 52 ? 58.007 49.763 -34.502 1.00 46.84 52 GLU E N 1
ATOM 3492 C CA . GLU E 1 52 ? 58.481 48.774 -33.529 1.00 51.09 52 GLU E CA 1
ATOM 3493 C C . GLU E 1 52 ? 58.550 49.337 -32.106 1.00 55.96 52 GLU E C 1
ATOM 3494 O O . GLU E 1 52 ? 58.516 48.562 -31.144 1.00 56.25 52 GLU E O 1
ATOM 3500 N N . LYS E 1 53 ? 58.645 50.656 -31.944 1.00 49.37 53 LYS E N 1
ATOM 3501 C CA . LYS E 1 53 ? 58.649 51.228 -30.607 1.00 48.82 53 LYS E CA 1
ATOM 3502 C C . LYS E 1 53 ? 57.920 52.564 -30.648 1.00 48.34 53 LYS E C 1
ATOM 3503 O O . LYS E 1 53 ? 57.653 53.113 -31.721 1.00 46.27 53 LYS E O 1
ATOM 3509 N N . ARG E 1 54 ? 57.580 53.075 -29.463 1.00 44.49 54 ARG E N 1
ATOM 3510 C CA . ARG E 1 54 ? 56.912 54.370 -29.408 1.00 48.73 54 ARG E CA 1
ATOM 3511 C C . ARG E 1 54 ? 57.889 55.477 -29.812 1.00 54.57 54 ARG E C 1
ATOM 3512 O O . ARG E 1 54 ? 58.991 55.572 -29.263 1.00 55.20 54 ARG E O 1
ATOM 3520 N N . ASP E 1 55 ? 57.489 56.298 -30.792 1.00 55.57 55 ASP E N 1
ATOM 3521 C CA . ASP E 1 55 ? 58.274 57.460 -31.220 1.00 59.42 55 ASP E CA 1
ATOM 3522 C C . ASP E 1 55 ? 57.344 58.655 -31.440 1.00 54.16 55 ASP E C 1
ATOM 3523 O O . ASP E 1 55 ? 56.691 58.756 -32.482 1.00 49.95 55 ASP E O 1
ATOM 3528 N N . ASP E 1 56 ? 57.332 59.581 -30.478 1.00 51.27 56 ASP E N 1
ATOM 3529 C CA . ASP E 1 56 ? 56.414 60.720 -30.546 1.00 61.45 56 ASP E CA 1
ATOM 3530 C C . ASP E 1 56 ? 56.705 61.617 -31.746 1.00 62.26 56 ASP E C 1
ATOM 3531 O O . ASP E 1 56 ? 55.772 62.082 -32.413 1.00 67.20 56 ASP E O 1
ATOM 3536 N N . ILE E 1 57 ? 57.989 61.842 -32.056 1.00 62.50 57 ILE E N 1
ATOM 3537 C CA . ILE E 1 57 ? 58.364 62.768 -33.129 1.00 65.14 57 ILE E CA 1
ATOM 3538 C C . ILE E 1 57 ? 57.820 62.293 -34.468 1.00 61.98 57 ILE E C 1
ATOM 3539 O O . ILE E 1 57 ? 57.211 63.061 -35.215 1.00 70.14 57 ILE E O 1
ATOM 3544 N N . HIS E 1 58 ? 58.050 61.032 -34.803 1.00 61.10 58 HIS E N 1
ATOM 3545 C CA . HIS E 1 58 ? 57.551 60.486 -36.058 1.00 56.46 58 HIS E CA 1
ATOM 3546 C C . HIS E 1 58 ? 56.166 59.863 -35.924 1.00 52.07 58 HIS E C 1
ATOM 3547 O O . HIS E 1 58 ? 55.635 59.357 -36.915 1.00 48.40 58 HIS E O 1
ATOM 3554 N N . LYS E 1 59 ? 55.563 59.906 -34.737 1.00 49.92 59 LYS E N 1
ATOM 3555 C CA . LYS E 1 59 ? 54.196 59.426 -34.536 1.00 49.58 59 LYS E CA 1
ATOM 3556 C C . LYS E 1 59 ? 54.060 57.960 -34.947 1.00 47.50 59 LYS E C 1
ATOM 3557 O O . LYS E 1 59 ? 53.298 57.590 -35.843 1.00 48.51 59 LYS E O 1
ATOM 3563 N N . LYS E 1 60 ? 54.836 57.128 -34.277 1.00 45.54 60 LYS E N 1
ATOM 3564 C CA . LYS E 1 60 ? 54.844 55.699 -34.507 1.00 49.27 60 LYS E CA 1
ATOM 3565 C C . LYS E 1 60 ? 54.635 54.973 -33.191 1.00 46.60 60 LYS E C 1
ATOM 3566 O O . LYS E 1 60 ? 55.107 55.424 -32.141 1.00 45.22 60 LYS E O 1
ATOM 3572 N N . HIS E 1 61 ? 53.859 53.879 -33.227 1.00 41.77 61 HIS E N 1
ATOM 3573 C CA . HIS E 1 61 ? 53.511 53.142 -32.025 1.00 37.61 61 HIS E CA 1
ATOM 3574 C C . HIS E 1 61 ? 53.324 51.656 -32.294 1.00 45.01 61 HIS E C 1
ATOM 3575 O O . HIS E 1 61 ? 52.678 51.285 -33.286 1.00 48.22 61 HIS E O 1
ATOM 3582 N N . PRO E 1 62 ? 53.875 50.788 -31.439 1.00 43.88 62 PRO E N 1
ATOM 3583 C CA . PRO E 1 62 ? 53.726 49.342 -31.669 1.00 45.11 62 PRO E CA 1
ATOM 3584 C C . PRO E 1 62 ? 52.332 48.820 -31.416 1.00 45.90 62 PRO E C 1
ATOM 3585 O O . PRO E 1 62 ? 51.979 47.785 -31.984 1.00 43.92 62 PRO E O 1
ATOM 3589 N N A CYS E 1 63 ? 51.521 49.483 -30.588 0.62 44.72 63 CYS E N 1
ATOM 3590 N N B CYS E 1 63 ? 51.528 49.502 -30.607 0.38 44.56 63 CYS E N 1
ATOM 3591 C CA A CYS E 1 63 ? 50.179 48.988 -30.309 0.62 42.32 63 CYS E CA 1
ATOM 3592 C CA B CYS E 1 63 ? 50.186 49.040 -30.292 0.38 42.30 63 CYS E CA 1
ATOM 3593 C C A CYS E 1 63 ? 49.174 49.320 -31.405 0.62 41.68 63 CYS E C 1
ATOM 3594 C C B CYS E 1 63 ? 49.175 49.340 -31.394 0.38 41.56 63 CYS E C 1
ATOM 3595 O O A CYS E 1 63 ? 47.982 49.068 -31.220 0.62 42.66 63 CYS E O 1
ATOM 3596 O O B CYS E 1 63 ? 47.983 49.089 -31.202 0.38 42.21 63 CYS E O 1
ATOM 3601 N N . LEU E 1 64 ? 49.617 49.847 -32.543 1.00 41.47 64 LEU E N 1
ATOM 3602 C CA . LEU E 1 64 ? 48.713 50.158 -33.655 1.00 43.42 64 LEU E CA 1
ATOM 3603 C C . LEU E 1 64 ? 48.557 48.947 -34.576 1.00 45.47 64 LEU E C 1
ATOM 3604 O O . LEU E 1 64 ? 48.879 48.978 -35.763 1.00 45.87 64 LEU E O 1
ATOM 3609 N N . VAL E 1 65 ? 48.067 47.861 -33.984 1.00 47.88 65 VAL E N 1
ATOM 3610 C CA . VAL E 1 65 ? 47.672 46.643 -34.692 1.00 47.07 65 VAL E CA 1
ATOM 3611 C C . VAL E 1 65 ? 46.263 46.336 -34.204 1.00 48.91 65 VAL E C 1
ATOM 3612 O O . VAL E 1 65 ? 45.809 46.970 -33.240 1.00 42.43 65 VAL E O 1
ATOM 3616 N N . PRO E 1 66 ? 45.538 45.396 -34.827 1.00 52.71 66 PRO E N 1
ATOM 3617 C CA . PRO E 1 66 ? 44.231 44.997 -34.288 1.00 51.73 66 PRO E CA 1
ATOM 3618 C C . PRO E 1 66 ? 44.373 44.381 -32.905 1.00 48.61 66 PRO E C 1
ATOM 3619 O O . PRO E 1 66 ? 45.352 43.693 -32.610 1.00 54.73 66 PRO E O 1
ATOM 3623 N N . TYR E 1 67 ? 43.386 44.664 -32.046 1.00 45.45 67 TYR E N 1
ATOM 3624 C CA . TYR E 1 67 ? 43.422 44.197 -30.663 1.00 38.80 67 TYR E CA 1
ATOM 3625 C C . TYR E 1 67 ? 43.711 42.704 -30.566 1.00 42.24 67 TYR E C 1
ATOM 3626 O O . TYR E 1 67 ? 44.509 42.268 -29.727 1.00 45.56 67 TYR E O 1
ATOM 3635 N N . ASP E 1 68 ? 43.060 41.910 -31.425 1.00 43.63 68 ASP E N 1
ATOM 3636 C CA . ASP E 1 68 ? 43.178 40.460 -31.328 1.00 51.98 68 ASP E CA 1
ATOM 3637 C C . ASP E 1 68 ? 44.602 39.994 -31.546 1.00 49.71 68 ASP E C 1
ATOM 3638 O O . ASP E 1 68 ? 45.016 38.986 -30.966 1.00 50.64 68 ASP E O 1
ATOM 3643 N N . GLU E 1 69 ? 45.387 40.732 -32.339 1.00 53.08 69 GLU E N 1
ATOM 3644 C CA . GLU E 1 69 ? 46.782 40.382 -32.590 1.00 56.01 69 GLU E CA 1
ATOM 3645 C C . GLU E 1 69 ? 47.732 40.752 -31.462 1.00 54.60 69 GLU E C 1
ATOM 3646 O O . GLU E 1 69 ? 48.927 40.477 -31.586 1.00 58.24 69 GLU E O 1
ATOM 3652 N N . LEU E 1 70 ? 47.270 41.374 -30.384 1.00 49.60 70 LEU E N 1
ATOM 3653 C CA . LEU E 1 70 ? 48.198 41.706 -29.316 1.00 42.34 70 LEU E CA 1
ATOM 3654 C C . LEU E 1 70 ? 48.538 40.453 -28.520 1.00 49.05 70 LEU E C 1
ATOM 3655 O O . LEU E 1 70 ? 47.727 39.527 -28.435 1.00 47.21 70 LEU E O 1
ATOM 3660 N N . PRO E 1 71 ? 49.717 40.407 -27.902 1.00 52.81 71 PRO E N 1
ATOM 3661 C CA . PRO E 1 71 ? 50.044 39.272 -27.035 1.00 54.70 71 PRO E CA 1
ATOM 3662 C C . PRO E 1 71 ? 49.081 39.196 -25.862 1.00 50.81 71 PRO E C 1
ATOM 3663 O O . PRO E 1 71 ? 48.585 40.212 -25.369 1.00 51.51 71 PRO E O 1
ATOM 3667 N N . GLU E 1 72 ? 48.824 37.963 -25.416 1.00 50.64 72 GLU E N 1
ATOM 3668 C CA . GLU E 1 72 ? 47.842 37.748 -24.356 1.00 49.41 72 GLU E CA 1
ATOM 3669 C C . GLU E 1 72 ? 48.205 38.501 -23.081 1.00 45.64 72 GLU E C 1
ATOM 3670 O O . GLU E 1 72 ? 47.313 38.943 -22.346 1.00 43.59 72 GLU E O 1
ATOM 3676 N N . GLU E 1 73 ? 49.501 38.670 -22.812 1.00 48.08 73 GLU E N 1
ATOM 3677 C CA . GLU E 1 73 ? 49.939 39.410 -21.637 1.00 45.79 73 GLU E CA 1
ATOM 3678 C C . GLU E 1 73 ? 49.503 40.868 -21.701 1.00 48.63 73 GLU E C 1
ATOM 3679 O O . GLU E 1 73 ? 49.208 41.473 -20.667 1.00 48.01 73 GLU E O 1
ATOM 3685 N N . GLU E 1 74 ? 49.446 41.436 -22.900 1.00 49.01 74 GLU E N 1
ATOM 3686 C CA . GLU E 1 74 ? 48.941 42.791 -23.056 1.00 50.80 74 GLU E CA 1
ATOM 3687 C C . GLU E 1 74 ? 47.424 42.836 -22.877 1.00 47.50 74 GLU E C 1
ATOM 3688 O O . GLU E 1 74 ? 46.905 43.699 -22.158 1.00 40.59 74 GLU E O 1
ATOM 3694 N N . LYS E 1 75 ? 46.701 41.915 -23.538 1.00 39.33 75 LYS E N 1
ATOM 3695 C CA . LYS E 1 75 ? 45.251 41.857 -23.399 1.00 37.60 75 LYS E CA 1
ATOM 3696 C C . LYS E 1 75 ? 44.854 41.700 -21.940 1.00 37.70 75 LYS E C 1
ATOM 3697 O O . LYS E 1 75 ? 43.891 42.320 -21.480 1.00 37.74 75 LYS E O 1
ATOM 3703 N N . GLU E 1 76 ? 45.604 40.895 -21.191 1.00 39.43 76 GLU E N 1
ATOM 3704 C CA . GLU E 1 76 ? 45.338 40.746 -19.766 1.00 43.16 76 GLU E CA 1
ATOM 3705 C C . GLU E 1 76 ? 45.551 42.060 -19.014 1.00 37.01 76 GLU E C 1
ATOM 3706 O O . GLU E 1 76 ? 44.739 42.433 -18.159 1.00 41.17 76 GLU E O 1
ATOM 3712 N N . ALA E 1 77 ? 46.642 42.769 -19.313 1.00 32.66 77 ALA E N 1
ATOM 3713 C CA . ALA E 1 77 ? 46.848 44.100 -18.737 1.00 37.74 77 ALA E CA 1
ATOM 3714 C C . ALA E 1 77 ? 45.720 45.066 -19.080 1.00 31.10 77 ALA E C 1
ATOM 3715 O O . ALA E 1 77 ? 45.286 45.840 -18.233 1.00 32.31 77 ALA E O 1
ATOM 3717 N N . ASP E 1 78 ? 45.226 45.007 -20.313 1.00 35.01 78 ASP E N 1
ATOM 3718 C CA . ASP E 1 78 ? 44.154 45.885 -20.754 1.00 35.11 78 ASP E CA 1
ATOM 3719 C C . ASP E 1 78 ? 42.835 45.578 -20.048 1.00 38.74 78 ASP E C 1
ATOM 3720 O O . ASP E 1 78 ? 42.122 46.499 -19.631 1.00 42.01 78 ASP E O 1
ATOM 3725 N N . ARG E 1 79 ? 42.479 44.290 -19.916 1.00 37.45 79 ARG E N 1
ATOM 3726 C CA . ARG E 1 79 ? 41.252 43.947 -19.200 1.00 36.44 79 ARG E CA 1
ATOM 3727 C C . ARG E 1 79 ? 41.342 44.382 -17.744 1.00 34.91 79 ARG E C 1
ATOM 3728 O O . ARG E 1 79 ? 40.381 44.922 -17.187 1.00 33.45 79 ARG E O 1
ATOM 3736 N N . ASN E 1 80 ? 42.495 44.166 -17.117 1.00 34.74 80 ASN E N 1
ATOM 3737 C CA . ASN E 1 80 ? 42.654 44.547 -15.718 1.00 38.63 80 ASN E CA 1
ATOM 3738 C C . ASN E 1 80 ? 42.508 46.050 -15.541 1.00 40.60 80 ASN E C 1
ATOM 3739 O O . ASN E 1 80 ? 41.879 46.505 -14.582 1.00 42.41 80 ASN E O 1
ATOM 3744 N N . THR E 1 81 ? 43.116 46.838 -16.442 1.00 38.42 81 THR E N 1
ATOM 3745 C CA . THR E 1 81 ? 42.981 48.294 -16.388 1.00 30.88 81 THR E CA 1
ATOM 3746 C C . THR E 1 81 ? 41.532 48.745 -16.613 1.00 31.77 81 THR E C 1
ATOM 3747 O O . THR E 1 81 ? 41.046 49.637 -15.911 1.00 33.57 81 THR E O 1
ATOM 3751 N N . ALA E 1 82 ? 40.825 48.141 -17.574 1.00 32.08 82 ALA E N 1
ATOM 3752 C CA . ALA E 1 82 ? 39.398 48.426 -17.732 1.00 31.20 82 ALA E CA 1
ATOM 3753 C C . ALA E 1 82 ? 38.644 48.188 -16.428 1.00 31.77 82 ALA E C 1
ATOM 3754 O O . ALA E 1 82 ? 37.895 49.053 -15.962 1.00 38.63 82 ALA E O 1
ATOM 3764 N N . ASN E 1 84 ? 39.871 47.924 -13.280 1.00 30.22 84 ASN E N 1
ATOM 3765 C CA . ASN E 1 84 ? 40.305 48.880 -12.255 1.00 35.68 84 ASN E CA 1
ATOM 3766 C C . ASN E 1 84 ? 39.646 50.253 -12.440 1.00 36.39 84 ASN E C 1
ATOM 3767 O O . ASN E 1 84 ? 39.263 50.904 -11.461 1.00 38.89 84 ASN E O 1
ATOM 3772 N N . THR E 1 85 ? 39.506 50.706 -13.686 1.00 37.04 85 THR E N 1
ATOM 3773 C CA . THR E 1 85 ? 38.836 51.978 -13.951 1.00 37.39 85 THR E CA 1
ATOM 3774 C C . THR E 1 85 ? 37.417 51.965 -13.401 1.00 35.14 85 THR E C 1
ATOM 3775 O O . THR E 1 85 ? 36.987 52.905 -12.716 1.00 35.75 85 THR E O 1
ATOM 3779 N N . ILE E 1 86 ? 36.682 50.879 -13.671 1.00 34.38 86 ILE E N 1
ATOM 3780 C CA . ILE E 1 86 ? 35.315 50.772 -13.186 1.00 33.95 86 ILE E CA 1
ATOM 3781 C C . ILE E 1 86 ? 35.282 50.606 -11.672 1.00 37.11 86 ILE E C 1
ATOM 3782 O O . ILE E 1 86 ? 34.402 51.162 -11.003 1.00 38.60 86 ILE E O 1
ATOM 3787 N N . LYS E 1 87 ? 36.240 49.875 -11.094 1.00 33.64 87 LYS E N 1
ATOM 3788 C CA . LYS E 1 87 ? 36.256 49.759 -9.638 1.00 35.52 87 LYS E CA 1
ATOM 3789 C C . LYS E 1 87 ? 36.464 51.114 -8.964 1.00 35.45 87 LYS E C 1
ATOM 3790 O O . LYS E 1 87 ? 35.870 51.376 -7.913 1.00 38.87 87 LYS E O 1
ATOM 3804 N N . VAL E 1 89 ? 35.523 54.016 -10.159 1.00 33.03 89 VAL E N 1
ATOM 3805 C CA . VAL E 1 89 ? 34.257 54.728 -10.320 1.00 40.10 89 VAL E CA 1
ATOM 3806 C C . VAL E 1 89 ? 33.274 54.364 -9.208 1.00 48.28 89 VAL E C 1
ATOM 3807 O O . VAL E 1 89 ? 32.626 55.236 -8.612 1.00 43.54 89 VAL E O 1
ATOM 3811 N N . LYS E 1 90 ? 33.136 53.065 -8.935 1.00 46.20 90 LYS E N 1
ATOM 3812 C CA . LYS E 1 90 ? 32.312 52.612 -7.819 1.00 39.96 90 LYS E CA 1
ATOM 3813 C C . LYS E 1 90 ? 32.866 53.105 -6.488 1.00 43.53 90 LYS E C 1
ATOM 3814 O O . LYS E 1 90 ? 32.112 53.519 -5.600 1.00 40.59 90 LYS E O 1
ATOM 3820 N N . LYS E 1 91 ? 34.188 53.052 -6.331 1.00 39.45 91 LYS E N 1
ATOM 3821 C CA . LYS E 1 91 ? 34.811 53.519 -5.102 1.00 38.61 91 LYS E CA 1
ATOM 3822 C C . LYS E 1 91 ? 34.579 55.013 -4.887 1.00 44.08 91 LYS E C 1
ATOM 3823 O O . LYS E 1 91 ? 34.521 55.470 -3.740 1.00 47.50 91 LYS E O 1
ATOM 3829 N N . LEU E 1 92 ? 34.428 55.788 -5.966 1.00 43.33 92 LEU E N 1
ATOM 3830 C CA . LEU E 1 92 ? 34.189 57.221 -5.823 1.00 46.45 92 LEU E CA 1
ATOM 3831 C C . LEU E 1 92 ? 32.728 57.566 -5.610 1.00 42.82 92 LEU E C 1
ATOM 3832 O O . LEU E 1 92 ? 32.407 58.749 -5.591 1.00 4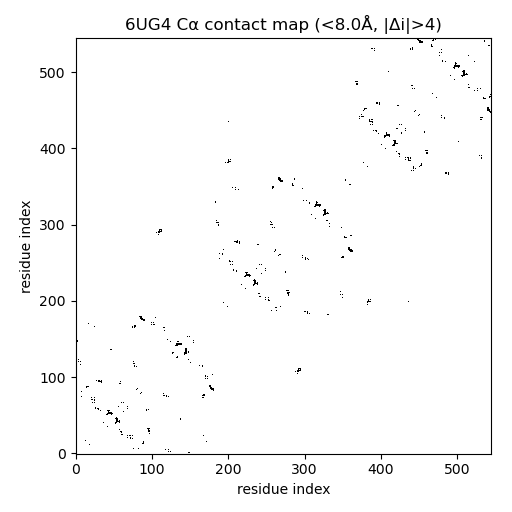3.98 92 LEU E O 1
ATOM 3837 N N . GLY E 1 93 ? 31.843 56.584 -5.481 1.00 42.96 93 GLY E N 1
ATOM 3838 C CA . GLY E 1 93 ? 30.476 56.833 -5.098 1.00 44.20 93 GLY E CA 1
ATOM 3839 C C . GLY E 1 93 ? 29.414 56.714 -6.171 1.00 38.47 93 GLY E C 1
ATOM 3840 O O . GLY E 1 93 ? 28.353 57.327 -6.031 1.00 44.49 93 GLY E O 1
ATOM 3841 N N . PHE E 1 94 ? 29.658 55.965 -7.234 1.00 39.36 94 PHE E N 1
ATOM 3842 C CA . PHE E 1 94 ? 28.642 55.706 -8.245 1.00 45.54 94 PHE E CA 1
ATOM 3843 C C . PHE E 1 94 ? 28.212 54.242 -8.197 1.00 45.37 94 PHE E C 1
ATOM 3844 O O . PHE E 1 94 ? 29.027 53.349 -7.941 1.00 44.90 94 PHE E O 1
ATOM 3852 N N . ARG E 1 95 ? 26.914 54.010 -8.411 1.00 49.17 95 ARG E N 1
ATOM 3853 C CA . ARG E 1 95 ? 26.270 52.717 -8.590 1.00 50.34 95 ARG E CA 1
ATOM 3854 C C . ARG E 1 95 ? 26.490 52.245 -10.013 1.00 53.42 95 ARG E C 1
ATOM 3855 O O . ARG E 1 95 ? 26.330 53.021 -10.958 1.00 55.65 95 ARG E O 1
ATOM 3863 N N . ILE E 1 96 ? 26.902 50.998 -10.213 1.00 53.48 96 ILE E N 1
ATOM 3864 C CA . ILE E 1 96 ? 26.992 50.369 -11.521 1.00 52.17 96 ILE E CA 1
ATOM 3865 C C . ILE E 1 96 ? 26.132 49.110 -11.455 1.00 56.62 96 ILE E C 1
ATOM 3866 O O . ILE E 1 96 ? 26.437 48.180 -10.699 1.00 56.57 96 ILE E O 1
ATOM 3871 N N . GLU E 1 97 ? 25.037 49.091 -12.212 1.00 58.30 97 GLU E N 1
ATOM 3872 C CA . GLU E 1 97 ? 24.095 47.978 -12.211 1.00 59.57 97 GLU E CA 1
ATOM 3873 C C . GLU E 1 97 ? 23.654 47.680 -13.627 1.00 54.82 97 GLU E C 1
ATOM 3874 O O . GLU E 1 97 ? 23.506 48.592 -14.444 1.00 56.16 97 GLU E O 1
ATOM 3880 N N . LYS E 1 98 ? 23.438 46.404 -13.916 1.00 57.33 98 LYS E N 1
ATOM 3881 C CA . LYS E 1 98 ? 22.894 46.004 -15.204 1.00 61.52 98 LYS E CA 1
ATOM 3882 C C . LYS E 1 98 ? 21.456 46.491 -15.358 1.00 60.12 98 LYS E C 1
ATOM 3883 O O . LYS E 1 98 ? 20.699 46.593 -14.392 1.00 63.09 98 LYS E O 1
ATOM 3889 N N . GLU E 1 99 ? 21.087 46.806 -16.589 1.00 60.98 99 GLU E N 1
ATOM 3890 C CA . GLU E 1 99 ? 19.718 47.176 -16.908 1.00 73.71 99 GLU E CA 1
ATOM 3891 C C . GLU E 1 99 ? 18.923 45.947 -17.347 1.00 83.81 99 GLU E C 1
ATOM 3892 O O . GLU E 1 99 ? 19.485 44.919 -17.740 1.00 91.57 99 GLU E O 1
ATOM 3898 N N . ASP E 1 100 ? 17.600 46.060 -17.270 1.00 91.03 100 ASP E N 1
ATOM 3899 C CA . ASP E 1 100 ? 16.713 44.960 -17.661 1.00 96.43 100 ASP E CA 1
ATOM 3900 C C . ASP E 1 100 ? 16.259 45.081 -19.117 1.00 95.25 100 ASP E C 1
ATOM 3901 O O . ASP E 1 100 ? 17.021 44.789 -20.044 1.00 95.41 100 ASP E O 1
ATOM 3906 N N . ASP F 1 7 ? 46.410 46.700 -44.432 1.00 84.15 7 ASP F N 1
ATOM 3907 C CA . ASP F 1 7 ? 46.429 47.919 -43.633 1.00 90.82 7 ASP F CA 1
ATOM 3908 C C . ASP F 1 7 ? 45.369 47.854 -42.550 1.00 90.52 7 ASP F C 1
ATOM 3909 O O . ASP F 1 7 ? 44.287 47.333 -42.758 1.00 95.40 7 ASP F O 1
ATOM 3914 N N . TYR F 1 8 ? 45.699 48.391 -41.389 1.00 84.07 8 TYR F N 1
ATOM 3915 C CA . TYR F 1 8 ? 44.836 48.303 -40.231 1.00 73.45 8 TYR F CA 1
ATOM 3916 C C . TYR F 1 8 ? 43.956 49.518 -40.179 1.00 69.53 8 TYR F C 1
ATOM 3917 O O . TYR F 1 8 ? 44.435 50.624 -40.143 1.00 72.24 8 TYR F O 1
ATOM 3926 N N . ILE F 1 9 ? 42.656 49.304 -40.215 1.00 69.05 9 ILE F N 1
ATOM 3927 C CA . ILE F 1 9 ? 41.722 50.377 -40.008 1.00 73.75 9 ILE F CA 1
ATOM 3928 C C . ILE F 1 9 ? 40.947 50.029 -38.772 1.00 72.39 9 ILE F C 1
ATOM 3929 O O . ILE F 1 9 ? 40.184 49.075 -38.776 1.00 69.37 9 ILE F O 1
ATOM 3934 N N . PRO F 1 10 ? 41.208 50.847 -37.663 1.00 69.46 10 PRO F N 1
ATOM 3935 C CA . PRO F 1 10 ? 40.405 50.488 -36.495 1.00 65.35 10 PRO F CA 1
ATOM 3936 C C . PRO F 1 10 ? 38.993 50.839 -36.786 1.00 63.90 10 PRO F C 1
ATOM 3937 O O . PRO F 1 10 ? 38.744 51.834 -37.412 1.00 65.18 10 PRO F O 1
ATOM 3941 N N . GLU F 1 11 ? 38.078 50.005 -36.352 1.00 64.34 11 GLU F N 1
ATOM 3942 C CA . GLU F 1 11 ? 36.683 50.312 -36.480 1.00 69.36 11 GLU F CA 1
ATOM 3943 C C . GLU F 1 11 ? 35.985 50.089 -35.154 1.00 62.00 11 GLU F C 1
ATOM 3944 O O . GLU F 1 11 ? 35.359 49.072 -34.950 1.00 59.72 11 GLU F O 1
ATOM 3950 N N . PRO F 1 12 ? 36.125 51.135 -34.232 1.00 55.93 12 PRO F N 1
ATOM 3951 C CA . PRO F 1 12 ? 35.465 50.878 -32.953 1.00 58.00 12 PRO F CA 1
ATOM 3952 C C . PRO F 1 12 ? 33.997 51.204 -32.935 1.00 53.90 12 PRO F C 1
ATOM 3953 O O . PRO F 1 12 ? 33.521 51.917 -33.773 1.00 53.50 12 PRO F O 1
ATOM 3965 N N . ASP F 1 14 ? 31.083 53.322 -31.864 1.00 55.82 14 ASP F N 1
ATOM 3966 C CA . ASP F 1 14 ? 31.113 54.755 -31.596 1.00 56.50 14 ASP F CA 1
ATOM 3967 C C . ASP F 1 14 ? 30.495 55.068 -30.233 1.00 49.26 14 ASP F C 1
ATOM 3968 O O . ASP F 1 14 ? 29.444 54.531 -29.875 1.00 51.51 14 ASP F O 1
ATOM 3973 N N . LEU F 1 15 ? 31.179 55.918 -29.463 1.00 48.30 15 LEU F N 1
ATOM 3974 C CA . LEU F 1 15 ? 30.732 56.314 -28.131 1.00 51.80 15 LEU F CA 1
ATOM 3975 C C . LEU F 1 15 ? 30.389 57.795 -28.043 1.00 51.21 15 LEU F C 1
ATOM 3976 O O . LEU F 1 15 ? 30.088 58.291 -26.950 1.00 51.24 15 LEU F O 1
ATOM 3981 N N . SER F 1 16 ? 30.426 58.513 -29.163 1.00 53.67 16 SER F N 1
ATOM 3982 C CA . SER F 1 16 ? 30.308 59.962 -29.131 1.00 55.84 16 SER F CA 1
ATOM 3983 C C . SER F 1 16 ? 28.929 60.434 -28.680 1.00 60.16 16 SER F C 1
ATOM 3984 O O . SER F 1 16 ? 28.784 61.605 -28.305 1.00 59.85 16 SER F O 1
ATOM 3987 N N . LEU F 1 17 ? 27.922 59.562 -28.696 1.00 57.50 17 LEU F N 1
ATOM 3988 C CA . LEU F 1 17 ? 26.579 59.902 -28.244 1.00 54.20 17 LEU F CA 1
ATOM 3989 C C . LEU F 1 17 ? 26.300 59.463 -26.814 1.00 55.41 17 LEU F C 1
ATOM 3990 O O . LEU F 1 17 ? 25.207 59.730 -26.304 1.00 54.11 17 LEU F O 1
ATOM 3995 N N . VAL F 1 18 ? 27.255 58.806 -26.157 1.00 49.58 18 VAL F N 1
ATOM 3996 C CA . VAL F 1 18 ? 27.051 58.296 -24.806 1.00 45.05 18 VAL F CA 1
ATOM 3997 C C . VAL F 1 18 ? 27.253 59.445 -23.826 1.00 45.82 18 VAL F C 1
ATOM 3998 O O . VAL F 1 18 ? 28.300 60.097 -23.835 1.00 44.19 18 VAL F O 1
ATOM 4002 N N . ASP F 1 19 ? 26.267 59.684 -22.963 1.00 43.23 19 ASP F N 1
ATOM 4003 C CA . ASP F 1 19 ? 26.385 60.826 -22.055 1.00 46.59 19 ASP F CA 1
ATOM 4004 C C . ASP F 1 19 ? 26.586 60.351 -20.619 1.00 51.91 19 ASP F C 1
ATOM 4005 O O . ASP F 1 19 ? 25.692 59.736 -20.024 1.00 57.73 19 ASP F O 1
ATOM 4010 N N . LEU F 1 20 ? 27.712 60.751 -20.087 1.00 40.89 20 LEU F N 1
ATOM 4011 C CA . LEU F 1 20 ? 28.095 60.469 -18.713 1.00 39.04 20 LEU F CA 1
ATOM 4012 C C . LEU F 1 20 ? 27.610 61.570 -17.776 1.00 38.81 20 LEU F C 1
ATOM 4013 O O . LEU F 1 20 ? 27.495 62.726 -18.177 1.00 38.27 20 LEU F O 1
ATOM 4018 N N . PRO F 1 21 ? 27.356 61.265 -16.506 1.00 40.65 21 PRO F N 1
ATOM 4019 C CA . PRO F 1 21 ? 27.135 62.345 -15.534 1.00 39.88 21 PRO F CA 1
ATOM 4020 C C . PRO F 1 21 ? 28.348 63.278 -15.479 1.00 45.89 21 PRO F C 1
ATOM 4021 O O . PRO F 1 21 ? 29.509 62.835 -15.495 1.00 45.30 21 PRO F O 1
ATOM 4025 N N . GLU F 1 22 ? 28.060 64.589 -15.437 1.00 45.16 22 GLU F N 1
ATOM 4026 C CA . GLU F 1 22 ? 29.114 65.591 -15.271 1.00 39.84 22 GLU F CA 1
ATOM 4027 C C . GLU F 1 22 ? 29.952 65.307 -14.041 1.00 36.84 22 GLU F C 1
ATOM 4028 O O . GLU F 1 22 ? 31.175 65.461 -14.064 1.00 32.61 22 GLU F O 1
ATOM 4034 N N . SER F 1 23 ? 29.289 65.022 -12.923 1.00 39.52 23 SER F N 1
ATOM 4035 C CA . SER F 1 23 ? 29.991 64.722 -11.688 1.00 37.82 23 SER F CA 1
ATOM 4036 C C . SER F 1 23 ? 31.071 63.671 -11.896 1.00 39.33 23 SER F C 1
ATOM 4037 O O . SER F 1 23 ? 32.072 63.669 -11.181 1.00 43.42 23 SER F O 1
ATOM 4040 N N . LEU F 1 24 ? 30.871 62.745 -12.845 1.00 35.99 24 LEU F N 1
ATOM 4041 C CA . LEU F 1 24 ? 31.850 61.683 -13.054 1.00 37.01 24 LEU F CA 1
ATOM 4042 C C . LEU F 1 24 ? 33.026 62.161 -13.897 1.00 33.72 24 LEU F C 1
ATOM 4043 O O . LEU F 1 24 ? 34.179 61.861 -13.583 1.00 36.26 24 LEU F O 1
ATOM 4048 N N . ILE F 1 25 ? 32.738 62.858 -14.997 1.00 31.28 25 ILE F N 1
ATOM 4049 C CA . ILE F 1 25 ? 33.762 63.469 -15.837 1.00 37.38 25 ILE F CA 1
ATOM 4050 C C . ILE F 1 25 ? 34.654 64.399 -15.022 1.00 39.79 25 ILE F C 1
ATOM 4051 O O . ILE F 1 25 ? 35.847 64.556 -15.326 1.00 38.72 25 ILE F O 1
ATOM 4056 N N . GLN F 1 26 ? 34.094 65.021 -13.977 1.00 39.94 26 GLN F N 1
ATOM 4057 C CA . GLN F 1 26 ? 34.883 65.885 -13.099 1.00 36.00 26 GLN F CA 1
ATOM 4058 C C . GLN F 1 26 ? 35.971 65.103 -12.373 1.00 34.85 26 GLN F C 1
ATOM 4059 O O . GLN F 1 26 ? 36.975 65.687 -11.941 1.00 39.19 26 GLN F O 1
ATOM 4065 N N . LEU F 1 27 ? 35.788 63.790 -12.216 1.00 31.72 27 LEU F N 1
ATOM 4066 C CA . LEU F 1 27 ? 36.738 62.949 -11.490 1.00 33.47 27 LEU F CA 1
ATOM 4067 C C . LEU F 1 27 ? 37.714 62.232 -12.423 1.00 34.95 27 LEU F C 1
ATOM 4068 O O . LEU F 1 27 ? 38.547 61.447 -11.946 1.00 37.52 27 LEU F O 1
ATOM 4073 N N . SER F 1 28 ? 37.636 62.524 -13.734 1.00 36.30 28 SER F N 1
ATOM 4074 C CA . SER F 1 28 ? 38.547 61.960 -14.735 1.00 43.14 28 SER F CA 1
ATOM 4075 C C . SER F 1 28 ? 39.989 61.926 -14.249 1.00 41.24 28 SER F C 1
ATOM 4076 O O . SER F 1 28 ? 40.669 60.904 -14.379 1.00 40.14 28 SER F O 1
ATOM 4079 N N . GLU F 1 29 ? 40.481 63.050 -13.718 1.00 37.99 29 GLU F N 1
ATOM 4080 C CA . GLU F 1 29 ? 41.872 63.137 -13.300 1.00 35.75 29 GLU F CA 1
ATOM 4081 C C . GLU F 1 29 ? 42.164 62.160 -12.174 1.00 38.51 29 GLU F C 1
ATOM 4082 O O . GLU F 1 29 ? 43.173 61.444 -12.198 1.00 38.62 29 GLU F O 1
ATOM 4088 N N . ARG F 1 30 ? 41.297 62.140 -11.165 1.00 36.91 30 ARG F N 1
ATOM 4089 C CA . ARG F 1 30 ? 41.457 61.211 -10.055 1.00 43.04 30 ARG F CA 1
ATOM 4090 C C . ARG F 1 30 ? 41.444 59.758 -10.532 1.00 39.99 30 ARG F C 1
ATOM 4091 O O . ARG F 1 30 ? 42.220 58.929 -10.043 1.00 39.82 30 ARG F O 1
ATOM 4099 N N . ILE F 1 31 ? 40.562 59.427 -11.481 1.00 39.27 31 ILE F N 1
ATOM 4100 C CA . ILE F 1 31 ? 40.469 58.051 -11.956 1.00 35.40 31 ILE F CA 1
ATOM 4101 C C . ILE F 1 31 ? 41.728 57.677 -12.741 1.00 42.01 31 ILE F C 1
ATOM 4102 O O . ILE F 1 31 ? 42.372 56.661 -12.460 1.00 36.77 31 ILE F O 1
ATOM 4107 N N . ALA F 1 32 ? 42.078 58.488 -13.749 1.00 41.19 32 ALA F N 1
ATOM 4108 C CA . ALA F 1 32 ? 43.283 58.234 -14.540 1.00 42.49 32 ALA F CA 1
ATOM 4109 C C . ALA F 1 32 ? 44.522 58.113 -13.655 1.00 44.95 32 ALA F C 1
ATOM 4110 O O . ALA F 1 32 ? 45.381 57.248 -13.887 1.00 36.10 32 ALA F O 1
ATOM 4112 N N . GLU F 1 33 ? 44.630 58.975 -12.642 1.00 36.36 33 GLU F N 1
ATOM 4113 C CA . GLU F 1 33 ? 45.799 58.942 -11.775 1.00 39.56 33 GLU F CA 1
ATOM 4114 C C . GLU F 1 33 ? 45.876 57.622 -11.010 1.00 40.54 33 GLU F C 1
ATOM 4115 O O . GLU F 1 33 ? 46.949 57.018 -10.906 1.00 38.88 33 GLU F O 1
ATOM 4121 N N . ASN F 1 34 ? 44.756 57.166 -10.452 1.00 31.68 34 ASN F N 1
ATOM 4122 C CA . ASN F 1 34 ? 44.806 55.917 -9.701 1.00 35.56 34 ASN F CA 1
ATOM 4123 C C . ASN F 1 34 ? 45.018 54.714 -10.621 1.00 40.66 34 ASN F C 1
ATOM 4124 O O . ASN F 1 34 ? 45.757 53.787 -10.265 1.00 37.15 34 ASN F O 1
ATOM 4129 N N . VAL F 1 35 ? 44.423 54.745 -11.815 1.00 36.14 35 VAL F N 1
ATOM 4130 C CA . VAL F 1 35 ? 44.651 53.707 -12.814 1.00 38.08 35 VAL F CA 1
ATOM 4131 C C . VAL F 1 35 ? 46.137 53.604 -13.142 1.00 47.01 35 VAL F C 1
ATOM 4132 O O . VAL F 1 35 ? 46.678 52.505 -13.331 1.00 44.66 35 VAL F O 1
ATOM 4136 N N . HIS F 1 36 ? 46.820 54.746 -13.203 1.00 45.43 36 HIS F N 1
ATOM 4137 C CA . HIS F 1 36 ? 48.249 54.745 -13.463 1.00 37.37 36 HIS F CA 1
ATOM 4138 C C . HIS F 1 36 ? 49.029 54.159 -12.286 1.00 35.04 36 HIS F C 1
ATOM 4139 O O . HIS F 1 36 ? 49.944 53.352 -12.484 1.00 36.77 36 HIS F O 1
ATOM 4146 N N . GLU F 1 37 ? 48.684 54.563 -11.055 1.00 33.62 37 GLU F N 1
ATOM 4147 C CA . GLU F 1 37 ? 49.408 54.102 -9.870 1.00 37.45 37 GLU F CA 1
ATOM 4148 C C . GLU F 1 37 ? 49.248 52.597 -9.661 1.00 48.97 37 GLU F C 1
ATOM 4149 O O . GLU F 1 37 ? 50.211 51.901 -9.308 1.00 49.85 37 GLU F O 1
ATOM 4155 N N . VAL F 1 38 ? 48.023 52.084 -9.838 1.00 48.66 38 VAL F N 1
ATOM 4156 C CA . VAL F 1 38 ? 47.796 50.642 -9.761 1.00 44.71 38 VAL F CA 1
ATOM 4157 C C . VAL F 1 38 ? 48.666 49.920 -10.782 1.00 44.93 38 VAL F C 1
ATOM 4158 O O . VAL F 1 38 ? 49.352 48.942 -10.464 1.00 42.49 38 VAL F O 1
ATOM 4162 N N . TRP F 1 39 ? 48.654 50.394 -12.027 1.00 44.61 39 TRP F N 1
ATOM 4163 C CA . TRP F 1 39 ? 49.489 49.765 -13.039 1.00 40.62 39 TRP F CA 1
ATOM 4164 C C . TRP F 1 39 ? 50.960 49.815 -12.642 1.00 49.57 39 TRP F C 1
A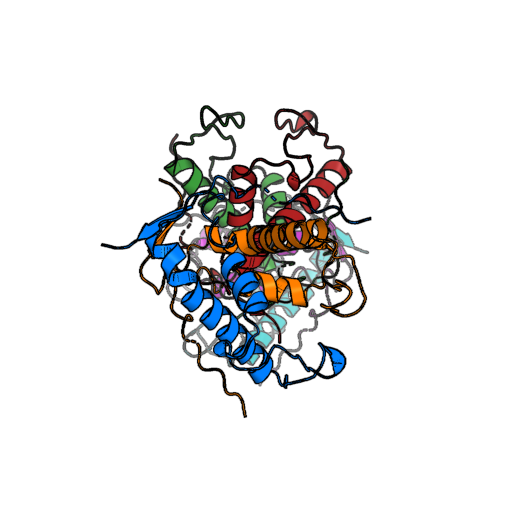TOM 4165 O O . TRP F 1 39 ? 51.676 48.812 -12.763 1.00 59.91 39 TRP F O 1
ATOM 4176 N N . ALA F 1 40 ? 51.421 50.957 -12.127 1.00 49.94 40 ALA F N 1
ATOM 4177 C CA . ALA F 1 40 ? 52.840 51.094 -11.809 1.00 45.19 40 ALA F CA 1
ATOM 4178 C C . ALA F 1 40 ? 53.232 50.221 -10.627 1.00 48.52 40 ALA F C 1
ATOM 4179 O O . ALA F 1 40 ? 54.349 49.688 -10.588 1.00 46.76 40 ALA F O 1
ATOM 4181 N N . LYS F 1 41 ? 52.334 50.072 -9.648 1.00 41.72 41 LYS F N 1
ATOM 4182 C CA . LYS F 1 41 ? 52.641 49.218 -8.509 1.00 47.06 41 LYS F CA 1
ATOM 4183 C C . LYS F 1 41 ? 52.726 47.753 -8.922 1.00 49.62 41 LYS F C 1
ATOM 4184 O O . LYS F 1 41 ? 53.613 47.032 -8.465 1.00 50.06 41 LYS F O 1
ATOM 4190 N N . ALA F 1 42 ? 51.820 47.295 -9.786 1.00 48.34 42 ALA F N 1
ATOM 4191 C CA . ALA F 1 42 ? 51.923 45.931 -10.291 1.00 50.43 42 ALA F CA 1
ATOM 4192 C C . ALA F 1 42 ? 53.239 45.720 -11.029 1.00 56.47 42 ALA F C 1
ATOM 4193 O O . ALA F 1 42 ? 53.911 44.701 -10.826 1.00 61.86 42 ALA F O 1
ATOM 4195 N N . ARG F 1 43 ? 53.635 46.657 -11.871 1.00 53.23 43 ARG F N 1
ATOM 4196 C CA . ARG F 1 43 ? 54.856 46.464 -12.628 1.00 50.48 43 ARG F CA 1
ATOM 4197 C C . ARG F 1 43 ? 56.058 46.456 -11.707 1.00 60.37 43 ARG F C 1
ATOM 4198 O O . ARG F 1 43 ? 56.911 45.602 -11.790 1.00 64.25 43 ARG F O 1
ATOM 4206 N N . ILE F 1 44 ? 56.113 47.425 -10.826 1.00 57.10 44 ILE F N 1
ATOM 4207 C CA . ILE F 1 44 ? 57.256 47.537 -9.925 1.00 58.92 44 ILE F CA 1
ATOM 4208 C C . ILE F 1 44 ? 57.352 46.315 -9.014 1.00 62.74 44 ILE F C 1
ATOM 4209 O O . ILE F 1 44 ? 58.450 45.849 -8.694 1.00 65.48 44 ILE F O 1
ATOM 4214 N N . ASP F 1 45 ? 56.209 45.771 -8.594 1.00 63.22 45 ASP F N 1
ATOM 4215 C CA . ASP F 1 45 ? 56.193 44.542 -7.804 1.00 69.46 45 ASP F CA 1
ATOM 4216 C C . ASP F 1 45 ? 56.599 43.307 -8.607 1.00 72.36 45 ASP F C 1
ATOM 4217 O O . ASP F 1 45 ? 56.947 42.290 -8.001 1.00 75.20 45 ASP F O 1
ATOM 4222 N N . GLU F 1 46 ? 56.548 43.358 -9.939 1.00 74.13 46 GLU F N 1
ATOM 4223 C CA . GLU F 1 46 ? 57.063 42.283 -10.786 1.00 70.51 46 GLU F CA 1
ATOM 4224 C C . GLU F 1 46 ? 58.511 42.513 -11.216 1.00 67.84 46 GLU F C 1
ATOM 4225 O O . GLU F 1 46 ? 58.987 41.834 -12.131 1.00 65.31 46 GLU F O 1
ATOM 4231 N N . GLY F 1 47 ? 59.201 43.490 -10.628 1.00 67.03 47 GLY F N 1
ATOM 4232 C CA . GLY F 1 47 ? 60.581 43.758 -10.968 1.00 69.35 47 GLY F CA 1
ATOM 4233 C C . GLY F 1 47 ? 60.826 44.882 -11.957 1.00 67.21 47 GLY F C 1
ATOM 4234 O O . GLY F 1 47 ? 61.990 45.124 -12.308 1.00 62.59 47 GLY F O 1
ATOM 4235 N N . TRP F 1 48 ? 59.789 45.584 -12.414 1.00 68.96 48 TRP F N 1
ATOM 4236 C CA . TRP F 1 48 ? 60.006 46.622 -13.415 1.00 65.54 48 TRP F CA 1
ATOM 4237 C C . TRP F 1 48 ? 60.630 47.855 -12.786 1.00 66.06 48 TRP F C 1
ATOM 4238 O O . TRP F 1 48 ? 60.437 48.138 -11.603 1.00 69.73 48 TRP F O 1
ATOM 4249 N N . THR F 1 49 ? 61.391 48.587 -13.598 1.00 58.06 49 THR F N 1
ATOM 4250 C CA . THR F 1 49 ? 61.991 49.850 -13.194 1.00 64.38 49 THR F CA 1
ATOM 4251 C C . THR F 1 49 ? 61.918 50.821 -14.360 1.00 69.53 49 THR F C 1
ATOM 4252 O O . THR F 1 49 ? 61.595 50.445 -15.493 1.00 69.58 49 THR F O 1
ATOM 4256 N N . TYR F 1 50 ? 62.245 52.079 -14.070 1.00 70.41 50 TYR F N 1
ATOM 4257 C CA . TYR F 1 50 ? 62.234 53.117 -15.089 1.00 68.73 50 TYR F CA 1
ATOM 4258 C C . TYR F 1 50 ? 63.314 52.875 -16.138 1.00 69.22 50 TYR F C 1
ATOM 4259 O O . TYR F 1 50 ? 64.470 52.603 -15.810 1.00 69.53 50 TYR F O 1
ATOM 4268 N N . GLY F 1 51 ? 62.918 52.975 -17.406 1.00 71.43 51 GLY F N 1
ATOM 4269 C CA . GLY F 1 51 ? 63.848 53.060 -18.511 1.00 70.29 51 GLY F CA 1
ATOM 4270 C C . GLY F 1 51 ? 63.322 54.110 -19.468 1.00 71.97 51 GLY F C 1
ATOM 4271 O O . GLY F 1 51 ? 62.256 54.672 -19.236 1.00 70.97 51 GLY F O 1
ATOM 4272 N N . GLU F 1 52 ? 64.069 54.382 -20.540 1.00 77.27 52 GLU F N 1
ATOM 4273 C CA . GLU F 1 52 ? 63.606 55.413 -21.463 1.00 81.65 52 GLU F CA 1
ATOM 4274 C C . GLU F 1 52 ? 62.757 54.863 -22.600 1.00 84.12 52 GLU F C 1
ATOM 4275 O O . GLU F 1 52 ? 62.052 55.637 -23.264 1.00 84.63 52 GLU F O 1
ATOM 4281 N N . LYS F 1 53 ? 62.814 53.553 -22.836 1.00 83.67 53 LYS F N 1
ATOM 4282 C CA . LYS F 1 53 ? 62.018 52.836 -23.821 1.00 84.05 53 LYS F CA 1
ATOM 4283 C C . LYS F 1 53 ? 61.325 51.669 -23.130 1.00 81.31 53 LYS F C 1
ATOM 4284 O O . LYS F 1 53 ? 61.813 51.154 -22.119 1.00 85.16 53 LYS F O 1
ATOM 4290 N N . ARG F 1 54 ? 60.148 51.264 -23.621 1.00 75.86 54 ARG F N 1
ATOM 4291 C CA . ARG F 1 54 ? 59.568 50.017 -23.130 1.00 72.09 54 ARG F CA 1
ATOM 4292 C C . ARG F 1 54 ? 60.417 48.839 -23.603 1.00 74.99 54 ARG F C 1
ATOM 4293 O O . ARG F 1 54 ? 60.562 48.609 -24.808 1.00 71.01 54 ARG F O 1
ATOM 4301 N N . ASP F 1 55 ? 61.000 48.114 -22.648 1.00 79.49 55 ASP F N 1
ATOM 4302 C CA . ASP F 1 55 ? 61.874 46.970 -22.907 1.00 78.44 55 ASP F CA 1
ATOM 4303 C C . ASP F 1 55 ? 61.337 45.792 -22.097 1.00 80.40 55 ASP F C 1
ATOM 4304 O O . ASP F 1 55 ? 61.597 45.688 -20.894 1.00 81.99 55 ASP F O 1
ATOM 4309 N N . ASP F 1 56 ? 60.597 44.898 -22.759 1.00 79.52 56 ASP F N 1
ATOM 4310 C CA . ASP F 1 56 ? 59.914 43.837 -22.024 1.00 83.30 56 ASP F CA 1
ATOM 4311 C C . ASP F 1 56 ? 60.884 42.800 -21.467 1.00 85.26 56 ASP F C 1
ATOM 4312 O O . ASP F 1 56 ? 60.590 42.178 -20.439 1.00 81.58 56 ASP F O 1
ATOM 4317 N N . ILE F 1 57 ? 62.040 42.605 -22.108 1.00 85.59 57 ILE F N 1
ATOM 4318 C CA . ILE F 1 57 ? 62.995 41.626 -21.592 1.00 81.59 57 ILE F CA 1
ATOM 4319 C C . ILE F 1 57 ? 63.643 42.137 -20.309 1.00 77.65 57 ILE F C 1
ATOM 4320 O O . ILE F 1 57 ? 63.837 41.379 -19.350 1.00 71.16 57 ILE F O 1
ATOM 4325 N N . HIS F 1 58 ? 63.957 43.428 -20.255 1.00 80.49 58 HIS F N 1
ATOM 4326 C CA . HIS F 1 58 ? 64.652 43.962 -19.090 1.00 81.29 58 HIS F CA 1
ATOM 4327 C C . HIS F 1 58 ? 63.733 44.691 -18.118 1.00 73.61 58 HIS F C 1
ATOM 4328 O O . HIS F 1 58 ? 64.221 45.238 -17.119 1.00 68.62 58 HIS F O 1
ATOM 4335 N N . LYS F 1 59 ? 62.413 44.625 -18.328 1.00 71.77 59 LYS F N 1
ATOM 4336 C CA . LYS F 1 59 ? 61.437 45.294 -17.458 1.00 69.13 59 LYS F CA 1
ATOM 4337 C C . LYS F 1 59 ? 61.737 46.797 -17.325 1.00 66.67 59 LYS F C 1
ATOM 4338 O O . LYS F 1 59 ? 61.834 47.346 -16.219 1.00 64.15 59 LYS F O 1
ATOM 4344 N N . LYS F 1 60 ? 61.867 47.459 -18.477 1.00 67.19 60 LYS F N 1
ATOM 4345 C CA . LYS F 1 60 ? 62.030 48.905 -18.442 1.00 73.14 60 LYS F CA 1
ATOM 4346 C C . LYS F 1 60 ? 60.780 49.581 -18.998 1.00 66.45 60 LYS F C 1
ATOM 4347 O O . LYS F 1 60 ? 60.285 49.190 -20.071 1.00 65.04 60 LYS F O 1
ATOM 4353 N N . HIS F 1 61 ? 60.426 50.677 -18.300 1.00 59.95 61 HIS F N 1
ATOM 4354 C CA . HIS F 1 61 ? 59.301 51.479 -18.808 1.00 61.03 61 HIS F CA 1
ATOM 4355 C C . HIS F 1 61 ? 59.414 52.973 -18.542 1.00 58.83 61 HIS F C 1
ATOM 4356 O O . HIS F 1 61 ? 59.577 53.382 -17.385 1.00 55.55 61 HIS F O 1
ATOM 4363 N N . PRO F 1 62 ? 59.262 53.800 -19.577 1.00 58.22 62 PRO F N 1
ATOM 4364 C CA . PRO F 1 62 ? 59.324 55.257 -19.371 1.00 52.13 62 PRO F CA 1
ATOM 4365 C C . PRO F 1 62 ? 58.178 55.808 -18.536 1.00 52.80 62 PRO F C 1
ATOM 4366 O O . PRO F 1 62 ? 58.334 56.855 -17.902 1.00 53.44 62 PRO F O 1
ATOM 4370 N N A CYS F 1 63 ? 57.035 55.132 -18.506 0.40 51.07 63 CYS F N 1
ATOM 4371 N N B CYS F 1 63 ? 57.026 55.141 -18.521 0.60 51.18 63 CYS F N 1
ATOM 4372 C CA A CYS F 1 63 ? 55.877 55.622 -17.773 0.40 48.61 63 CYS F CA 1
ATOM 4373 C CA B CYS F 1 63 ? 55.872 55.634 -17.778 0.60 48.89 63 CYS F CA 1
ATOM 4374 C C A CYS F 1 63 ? 55.930 55.301 -16.284 0.40 49.88 63 CYS F C 1
ATOM 4375 C C B CYS F 1 63 ? 55.923 55.290 -16.292 0.60 49.97 63 CYS F C 1
ATOM 4376 O O A CYS F 1 63 ? 54.983 55.625 -15.565 0.40 47.92 63 CYS F O 1
ATOM 4377 O O B CYS F 1 63 ? 54.963 55.589 -15.579 0.60 47.41 63 CYS F O 1
ATOM 4382 N N . LEU F 1 64 ? 57.009 54.686 -15.799 1.00 51.59 64 LEU F N 1
ATOM 4383 C CA . LEU F 1 64 ? 57.124 54.347 -14.376 1.00 48.25 64 LEU F CA 1
ATOM 4384 C C . LEU F 1 64 ? 57.650 55.568 -13.624 1.00 53.34 64 LEU F C 1
ATOM 4385 O O . LEU F 1 64 ? 58.807 55.645 -13.208 1.00 59.26 64 LEU F O 1
ATOM 4390 N N . VAL F 1 65 ? 56.757 56.533 -13.437 1.00 57.08 65 VAL F N 1
ATOM 4391 C CA . VAL F 1 65 ? 57.046 57.833 -12.829 1.00 55.26 65 VAL F CA 1
ATOM 4392 C C . VAL F 1 65 ? 55.752 58.315 -12.183 1.00 58.09 65 VAL F C 1
ATOM 4393 O O . VAL F 1 65 ? 54.672 57.913 -12.629 1.00 51.34 65 VAL F O 1
ATOM 4397 N N . PRO F 1 66 ? 55.787 59.166 -11.157 1.00 60.19 66 PRO F N 1
ATOM 4398 C CA . PRO F 1 66 ? 54.531 59.673 -10.588 1.00 52.35 66 PRO F CA 1
ATOM 4399 C C . PRO F 1 66 ? 53.643 60.304 -11.655 1.00 54.88 66 PRO F C 1
ATOM 4400 O O . PRO F 1 66 ? 54.124 60.937 -12.600 1.00 57.02 66 PRO F O 1
ATOM 4404 N N . TYR F 1 67 ? 52.332 60.069 -11.515 1.00 55.70 67 TYR F N 1
ATOM 4405 C CA . TYR F 1 67 ? 51.358 60.502 -12.518 1.00 47.44 67 TYR F CA 1
ATOM 4406 C C . TYR F 1 67 ? 51.458 61.992 -12.807 1.00 45.78 67 TYR F C 1
ATOM 4407 O O . TYR F 1 67 ? 51.387 62.413 -13.965 1.00 46.56 67 TYR F O 1
ATOM 4416 N N . ASP F 1 68 ? 51.606 62.807 -11.759 1.00 47.03 68 ASP F N 1
ATOM 4417 C CA . ASP F 1 68 ? 51.627 64.257 -11.922 1.00 53.31 68 ASP F CA 1
ATOM 4418 C C . ASP F 1 68 ? 52.809 64.737 -12.751 1.00 55.26 68 ASP F C 1
ATOM 4419 O O . ASP F 1 68 ? 52.761 65.840 -13.312 1.00 56.99 68 ASP F O 1
ATOM 4424 N N . GLU F 1 69 ? 53.872 63.940 -12.837 1.00 51.83 69 GLU F N 1
ATOM 4425 C CA . GLU F 1 69 ? 55.031 64.324 -13.628 1.00 54.86 69 GLU F CA 1
ATOM 4426 C C . GLU F 1 69 ? 54.929 63.888 -15.087 1.00 52.60 69 GLU F C 1
ATOM 4427 O O . GLU F 1 69 ? 55.894 64.081 -15.842 1.00 61.17 69 GLU F O 1
ATOM 4433 N N . LEU F 1 70 ? 53.798 63.301 -15.494 1.00 49.79 70 LEU F N 1
ATOM 4434 C CA . LEU F 1 70 ? 53.562 62.990 -16.897 1.00 48.87 70 LEU F CA 1
ATOM 4435 C C . LEU F 1 70 ? 53.308 64.273 -17.692 1.00 54.89 70 LEU F C 1
ATOM 4436 O O . LEU F 1 70 ? 52.834 65.274 -17.143 1.00 55.65 70 LEU F O 1
ATOM 4441 N N . PRO F 1 71 ? 53.577 64.264 -18.995 1.00 55.73 71 PRO F N 1
ATOM 4442 C CA . PRO F 1 71 ? 53.223 65.428 -19.815 1.00 50.17 71 PRO F CA 1
ATOM 4443 C C . PRO F 1 71 ? 51.713 65.594 -19.883 1.00 46.75 71 PRO F C 1
ATOM 4444 O O . PRO F 1 71 ? 50.949 64.636 -19.751 1.00 46.33 71 PRO F O 1
ATOM 4448 N N . GLU F 1 72 ? 51.283 66.836 -20.095 1.00 51.35 72 GLU F N 1
ATOM 4449 C CA . GLU F 1 72 ? 49.855 67.102 -20.121 1.00 44.34 72 GLU F CA 1
ATOM 4450 C C . GLU F 1 72 ? 49.156 66.315 -21.234 1.00 44.62 72 GLU F C 1
ATOM 4451 O O . GLU F 1 72 ? 48.005 65.894 -21.061 1.00 40.33 72 GLU F O 1
ATOM 4457 N N . GLU F 1 73 ? 49.832 66.076 -22.366 1.00 43.42 73 GLU F N 1
ATOM 4458 C CA . GLU F 1 73 ? 49.178 65.327 -23.440 1.00 45.45 73 GLU F CA 1
ATOM 4459 C C . GLU F 1 73 ? 48.962 63.872 -23.043 1.00 40.83 73 GLU F C 1
ATOM 4460 O O . GLU F 1 73 ? 47.931 63.285 -23.387 1.00 39.39 73 GLU F O 1
ATOM 4466 N N . GLU F 1 74 ? 49.884 63.293 -22.260 1.00 38.88 74 GLU F N 1
ATOM 4467 C CA . GLU F 1 74 ? 49.663 61.935 -21.764 1.00 45.28 74 GLU F CA 1
ATOM 4468 C C . GLU F 1 74 ? 48.501 61.879 -20.775 1.00 42.94 74 GLU F C 1
ATOM 4469 O O . GLU F 1 74 ? 47.651 60.985 -20.873 1.00 42.39 74 GLU F O 1
ATOM 4475 N N . LYS F 1 75 ? 48.461 62.813 -19.811 1.00 38.09 75 LYS F N 1
ATOM 4476 C CA . LYS F 1 75 ? 47.349 62.872 -18.863 1.00 40.69 75 LYS F CA 1
ATOM 4477 C C . LYS F 1 75 ? 46.027 63.063 -19.583 1.00 36.22 75 LYS F C 1
ATOM 4478 O O . LYS F 1 75 ? 44.988 62.531 -19.162 1.00 35.14 75 LYS F O 1
ATOM 4484 N N . GLU F 1 76 ? 46.049 63.818 -20.673 1.00 36.43 76 GLU F N 1
ATOM 4485 C CA . GLU F 1 76 ? 44.847 64.008 -21.458 1.00 39.76 76 GLU F CA 1
ATOM 4486 C C . GLU F 1 76 ? 44.411 62.694 -22.096 1.00 36.50 76 GLU F C 1
ATOM 4487 O O . GLU F 1 76 ? 43.232 62.330 -22.049 1.00 31.20 76 GLU F O 1
ATOM 4493 N N . ALA F 1 77 ? 45.358 61.951 -22.672 1.00 35.01 77 ALA F N 1
ATOM 4494 C CA . ALA F 1 77 ? 45.007 60.657 -23.245 1.00 33.45 77 ALA F CA 1
ATOM 4495 C C . ALA F 1 77 ? 44.566 59.676 -22.159 1.00 30.77 77 ALA F C 1
ATOM 4496 O O . ALA F 1 77 ? 43.694 58.840 -22.396 1.00 33.10 77 ALA F O 1
ATOM 4498 N N . ASP F 1 78 ? 45.121 59.790 -20.948 1.00 32.55 78 ASP F N 1
ATOM 4499 C CA . ASP F 1 78 ? 44.701 58.891 -19.876 1.00 34.90 78 ASP F CA 1
ATOM 4500 C C . ASP F 1 78 ? 43.287 59.213 -19.388 1.00 34.37 78 ASP F C 1
ATOM 4501 O O . ASP F 1 78 ? 42.514 58.300 -19.080 1.00 35.44 78 ASP F O 1
ATOM 4506 N N . ARG F 1 79 ? 42.937 60.502 -19.274 1.00 33.08 79 ARG F N 1
ATOM 4507 C CA . ARG F 1 79 ? 41.569 60.848 -18.890 1.00 32.91 79 ARG F CA 1
ATOM 4508 C C . ARG F 1 79 ? 40.568 60.428 -19.965 1.00 30.84 79 ARG F C 1
ATOM 4509 O O . ARG F 1 79 ? 39.470 59.943 -19.646 1.00 34.61 79 ARG F O 1
ATOM 4517 N N . ASN F 1 80 ? 40.909 60.622 -21.240 1.00 29.03 80 ASN F N 1
ATOM 4518 C CA . ASN F 1 80 ? 39.991 60.197 -22.294 1.00 30.46 80 ASN F CA 1
ATOM 4519 C C . ASN F 1 80 ? 39.761 58.689 -22.261 1.00 35.80 80 ASN F C 1
ATOM 4520 O O . ASN F 1 80 ? 38.617 58.236 -22.377 1.00 37.06 80 ASN F O 1
ATOM 4525 N N . THR F 1 81 ? 40.839 57.898 -22.099 1.00 34.41 81 THR F N 1
ATOM 4526 C CA . THR F 1 81 ? 40.714 56.441 -22.040 1.00 32.52 81 THR F CA 1
ATOM 4527 C C . THR F 1 81 ? 39.830 56.024 -20.888 1.00 29.14 81 THR F C 1
ATOM 4528 O O . THR F 1 81 ? 38.932 55.204 -21.062 1.00 35.48 81 THR F O 1
ATOM 4532 N N . ALA F 1 82 ? 40.051 56.601 -19.707 1.00 28.98 82 ALA F N 1
ATOM 4533 C CA . ALA F 1 82 ? 39.180 56.297 -18.577 1.00 32.36 82 ALA F CA 1
ATOM 4534 C C . ALA F 1 82 ? 37.720 56.586 -18.906 1.00 30.63 82 ALA F C 1
ATOM 4535 O O . ALA F 1 82 ? 36.848 55.760 -18.624 1.00 37.24 82 ALA F O 1
ATOM 4545 N N . ASN F 1 84 ? 36.317 56.887 -21.925 1.00 32.46 84 ASN F N 1
ATOM 4546 C 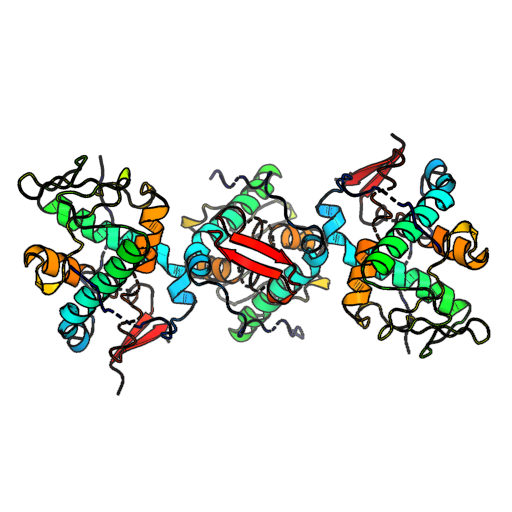CA . ASN F 1 84 ? 35.940 55.916 -22.951 1.00 37.43 84 ASN F CA 1
ATOM 4547 C C . ASN F 1 84 ? 35.582 54.560 -22.346 1.00 36.55 84 ASN F C 1
ATOM 4548 O O . ASN F 1 84 ? 34.670 53.882 -22.822 1.00 33.15 84 ASN F O 1
ATOM 4553 N N . THR F 1 85 ? 36.300 54.149 -21.303 1.00 34.82 85 THR F N 1
ATOM 4554 C CA . THR F 1 85 ? 36.011 52.877 -20.653 1.00 37.27 85 THR F CA 1
ATOM 4555 C C . THR F 1 85 ? 34.609 52.874 -20.053 1.00 35.66 85 THR F C 1
ATOM 4556 O O . THR F 1 85 ? 33.854 51.897 -20.212 1.00 36.92 85 THR F O 1
ATOM 4560 N N . ILE F 1 86 ? 34.235 53.949 -19.389 1.00 34.77 86 ILE F N 1
ATOM 4561 C CA . ILE F 1 86 ? 32.930 54.036 -18.762 1.00 42.01 86 ILE F CA 1
ATOM 4562 C C . ILE F 1 86 ? 31.790 54.205 -19.747 1.00 38.15 86 ILE F C 1
ATOM 4563 O O . ILE F 1 86 ? 30.717 53.756 -19.497 1.00 34.40 86 ILE F O 1
ATOM 4568 N N . LYS F 1 87 ? 32.045 54.867 -20.854 1.00 33.81 87 LYS F N 1
ATOM 4569 C CA . LYS F 1 87 ? 31.029 55.043 -21.860 1.00 37.07 87 LYS F CA 1
ATOM 4570 C C . LYS F 1 87 ? 30.685 53.697 -22.445 1.00 37.87 87 LYS F C 1
ATOM 4571 O O . LYS F 1 87 ? 29.554 53.420 -22.732 1.00 34.68 87 LYS F O 1
ATOM 4585 N N . VAL F 1 89 ? 30.944 50.904 -20.918 1.00 38.40 89 VAL F N 1
ATOM 4586 C CA . VAL F 1 89 ? 30.146 50.212 -19.938 1.00 34.26 89 VAL F CA 1
ATOM 4587 C C . VAL F 1 89 ? 28.687 50.603 -20.078 1.00 44.89 89 VAL F C 1
ATOM 4588 O O . VAL F 1 89 ? 27.819 49.759 -20.088 1.00 35.47 89 VAL F O 1
ATOM 4592 N N . LYS F 1 90 ? 28.417 51.891 -20.155 1.00 39.62 90 LYS F N 1
ATOM 4593 C CA . LYS F 1 90 ? 27.025 52.311 -20.307 1.00 41.13 90 LYS F CA 1
ATOM 4594 C C . LYS F 1 90 ? 26.434 51.770 -21.609 1.00 36.24 90 LYS F C 1
ATOM 4595 O O . LYS F 1 90 ? 25.309 51.277 -21.631 1.00 37.55 90 LYS F O 1
ATOM 4601 N N . LYS F 1 91 ? 27.215 51.744 -22.694 1.00 40.08 91 LYS F N 1
ATOM 4602 C CA . LYS F 1 91 ? 26.728 51.280 -23.990 1.00 40.52 91 LYS F CA 1
ATOM 4603 C C . LYS F 1 91 ? 26.389 49.791 -23.983 1.00 43.24 91 LYS F C 1
ATOM 4604 O O . LYS F 1 91 ? 25.518 49.353 -24.739 1.00 42.82 91 LYS F O 1
ATOM 4610 N N . LEU F 1 92 ? 27.085 48.997 -23.171 1.00 44.13 92 LEU F N 1
ATOM 4611 C CA . LEU F 1 92 ? 26.723 47.587 -23.077 1.00 43.39 92 LEU F CA 1
ATOM 4612 C C . LEU F 1 92 ? 25.597 47.348 -22.076 1.00 45.25 92 LEU F C 1
ATOM 4613 O O . LEU F 1 92 ? 25.329 46.201 -21.721 1.00 40.98 92 LEU F O 1
ATOM 4618 N N . GLY F 1 93 ? 24.863 48.398 -21.730 1.00 46.43 93 GLY F N 1
ATOM 4619 C CA . GLY F 1 93 ? 23.633 48.231 -20.997 1.00 40.47 93 GLY F CA 1
ATOM 4620 C C . GLY F 1 93 ? 23.769 48.231 -19.503 1.00 42.09 93 GLY F C 1
ATOM 4621 O O . GLY F 1 93 ? 22.983 47.570 -18.822 1.00 48.14 93 GLY F O 1
ATOM 4622 N N . PHE F 1 94 ? 24.746 48.937 -18.963 1.00 42.77 94 PHE F N 1
ATOM 4623 C CA . PHE F 1 94 ? 24.824 49.166 -17.531 1.00 52.11 94 PHE F CA 1
ATOM 4624 C C . PHE F 1 94 ? 24.466 50.617 -17.225 1.00 54.14 94 PHE F C 1
ATOM 4625 O O . PHE F 1 94 ? 24.641 51.512 -18.060 1.00 47.86 94 PHE F O 1
ATOM 4633 N N . ARG F 1 95 ? 23.934 50.837 -16.028 1.00 56.13 95 ARG F N 1
ATOM 4634 C CA . ARG F 1 95 ? 23.587 52.179 -15.585 1.00 57.05 95 ARG F CA 1
ATOM 4635 C C . ARG F 1 95 ? 24.638 52.678 -14.598 1.00 56.46 95 ARG F C 1
ATOM 4636 O O . ARG F 1 95 ? 25.054 51.936 -13.704 1.00 56.73 95 ARG F O 1
ATOM 4644 N N . ILE F 1 96 ? 25.039 53.938 -14.772 1.00 51.29 96 ILE F N 1
ATOM 4645 C CA . ILE F 1 96 ? 26.055 54.592 -13.944 1.00 48.63 96 ILE F CA 1
ATOM 4646 C C . ILE F 1 96 ? 25.421 55.805 -13.274 1.00 51.42 96 ILE F C 1
ATOM 4647 O O . ILE F 1 96 ? 25.095 56.789 -13.946 1.00 52.41 96 ILE F O 1
ATOM 4652 N N . GLU F 1 97 ? 25.293 55.765 -11.953 1.00 54.38 97 GLU F N 1
ATOM 4653 C CA . GLU F 1 97 ? 24.672 56.919 -11.312 1.00 57.24 97 GLU F CA 1
ATOM 4654 C C . GLU F 1 97 ? 25.331 57.220 -9.979 1.00 55.77 97 GLU F C 1
ATOM 4655 O O . GLU F 1 97 ? 25.598 56.309 -9.186 1.00 54.59 97 GLU F O 1
ATOM 4661 N N . LYS F 1 98 ? 25.414 58.531 -9.746 1.00 49.68 98 LYS F N 1
ATOM 4662 C CA . LYS F 1 98 ? 25.928 59.064 -8.493 1.00 49.76 98 LYS F CA 1
ATOM 4663 C C . LYS F 1 98 ? 25.055 58.609 -7.338 1.00 52.67 98 LYS F C 1
ATOM 4664 O O . LYS F 1 98 ? 23.830 58.723 -7.396 1.00 61.00 98 LYS F O 1
ATOM 4670 N N . GLU F 1 99 ? 25.639 58.070 -6.299 1.00 55.06 99 GLU F N 1
ATOM 4671 C CA . GLU F 1 99 ? 24.691 57.636 -5.301 1.00 72.97 99 GLU F CA 1
ATOM 4672 C C . GLU F 1 99 ? 24.244 58.774 -4.404 1.00 74.49 99 GLU F C 1
ATOM 4673 O O . GLU F 1 99 ? 24.998 59.223 -3.565 1.00 79.69 99 GLU F O 1
#

B-factor: mean 54.46, std 17.27, range [26.26, 127.95]

Radius of gyration: 29.69 Å; Cα contacts (8 Å, |Δi|>4): 727; chains: 6; bounding box: 58×86×60 Å

Nearest PDB structures (foldseek):
  4n05-assembly2_D  TM=9.861E-01  e=5.901E-13  Bacteroides thetaiotaomicron VPI-5482
  4n05-assembly1_A  TM=9.203E-01  e=2.990E-13  Bacteroides thetaiotaomicron VPI-5482
  6ug5-assembly2_E  TM=9.688E-01  e=8.038E-13  Bacteroides thetaiotaomicron VPI-5482
  6uag-assembly2_D  TM=9.289E-01  e=8.038E-13  Bacteroides thetaiotaomicron VPI-5482
  3nrt-assembly1_A  TM=9.189E-01  e=1.165E-12  Bacteroides thetaiotaomicron VPI-5482

Secondary structure (DSSP, 8-state):
--------TT----HHHHTTHHHHHHHHHHHHHHHHHHTT-EE-SS-BTTTTEETT-S-GGGS-HHHHHHHHHH------TTTTEEEEE--/--------TT----HHHHTTHHHHHHHHHHHHHHHHHHTT-EE-SS-BTTTTEETT-S-GGGS-HHHHHHHHHH------TTTTEEEEE--/-------TT----HHHHTTHHHHHHHHHHHHHHHHHHTT-B--SS-BTTTTB-TT-S-GGGS-HHHHHHHHHH------TTTTEEEEE--/---------TT----HHHHTTHHHHHHHHHHHHHHHHHTTT-EE-SS-BTTTTEETT-S-GGGS-HHHHHHHHHH------TTTTEEEEE--/--------TTPPPPHHHHTTHHHHHHHHHHHHHHHHHTTT-EE-SS-BTTTTEETT-S-GGGS-HHHHHHHHHH------TTTTEEEEE--/--------TT----HHHHTTHHHHHHHHHHHHHHHHHHTT-EE-SS-BTTTTEETT-S-GGGS-HHHHHHHHHH------TTTTEEEEE-

Solvent-accessible surface area: 31010 Å² total

Organism: Bacteroides thetaiotaomicron (strain ATCC 29148 / DSM 2079 / JCM 5827 / CCUG 10774 / NCTC 10582 / VPI-5482 / E50) (NCBI:txid226186)

Sequence (545 aa):
DYIPEPDLSLVDLPESLIQLSERIAENVHEVWAKARIDEGWTYGEKRDDIHKKHPCCLVPYDELPEEEKEADRNTANTIKVKKLGFRIEKEDDYIPEPDLSLVDLPESLIQLSERIAENVHEVWAKARIDEGWTYGEKRDDIHKKHPCCLVPYDELPEEEKEADRNTANTIKVKKLGFRIEKEDYIPEPDLSLVDLPEESLIQLSERIAENVHEVWAKARIDEGWTYGEKRDDIHKKHPCLVPYDELPEEEEKEADRNTANTIKVKKLGFRIEKEDLDYIPEPDLSLVDLPESLIQLSERIAENVHEVWAKARIDEGWTYGEKRDDIHKKHPCLVPYDELPEEEKEADRNTANTIKVKKLGFRIEKEDDYIPEPDLSLVDLPESLIQLSERIAENVHEVWAKARIDEGWTYGEKRDDIHKKHPCCLVPYDELPEEEKEADRNTANTIKVKKLGFRIEKEDDYIPEPDLSLVDLPESLIQLSERIAENVHEVWAKARIDEGWTYGEKRDDIHKKHPCCLVPYDELPEEEKEADRNTANTIKVKKLGFRIEKE

Foldseek 3Di:
DDDDDDDLPPLDDPPVVLVCLLVVLQVVLVVVLVVLVVVPADDDPDDDVVNRYHPSNDRPVPDPVVVSVVSSVVVCVVSCVVVPDDDDDDD/DDDDDDDLPPLDDDVVVLVCLLVVLQVVLVVVLVVLVVVPADADPPQDPVNRHHPSNDHPVPDDPVVSVVSSVVCCVVSCVVVPDDDDDDD/DDDDDDLPPQDDDPVVLVCLLVVLQVVLVVVLVVLVVVPADDDPPCDVVNRHDPSNDRPVPDDPVVSVVSSVVCVVVSCVVVPDDDDDDD/DPDDDDDDLPPQDDPVVVLVCLLVVLQVVLVVVLVVLVVVPADDDPPDDPVNNYDPSNDHPVPDDPVVSVVSSVVCVVVSCVVVPDDDDDDD/DDDDDDDLPPQDDPVVVLVCLLVLLQVVLVVVLVVDCVVNADADPDDDPVNRYHPSNDHPVPDDVVVSVVSSVVCVVVSCVVVPDDDDDDD/DDDDDDDLPPLDDDPVVLVCLLVVLQVVLVVVLVVLVVVPADDDCDCDPVNRYDPSNDRPVPDDPVVSVVSSVVVCVVSCVVVPDDDDDD